Protein AF-0000000085066320 (afdb_homodimer)

Organism: Acidithiobacillus ferrooxidans (strain ATCC 23270 / DSM 14882 / CIP 104768 / NCIMB 8455) (NCBI:txid243159)

pLDDT: mean 84.93, std 14.21, range [29.84, 98.56]

Solvent-accessible surface area (backbone atoms only — not comparable to full-atom values): 26895 Å² total; per-residue (Å²): 115,71,68,5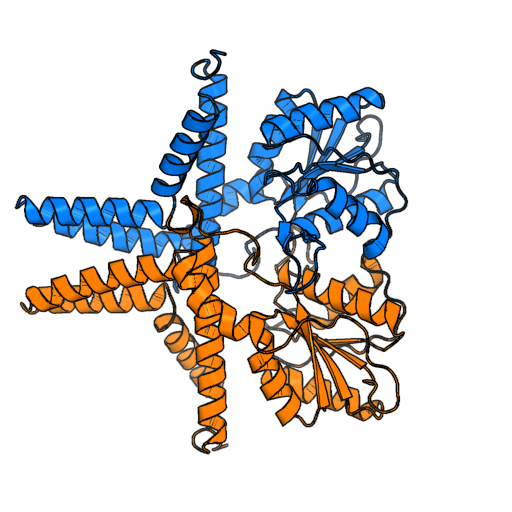7,54,53,49,50,52,48,50,53,51,41,40,69,22,51,49,24,34,41,51,51,34,39,50,51,12,50,50,28,40,72,75,61,40,49,69,60,12,52,50,29,41,50,48,28,51,50,49,51,48,40,33,12,9,47,61,40,19,47,67,54,35,45,67,39,39,62,69,53,64,55,66,86,63,83,73,75,70,93,78,37,52,59,31,35,35,30,47,60,66,53,70,27,48,35,54,83,90,48,90,50,67,34,70,24,41,63,20,46,44,27,49,51,52,48,44,54,51,27,70,74,68,60,36,32,34,30,31,31,21,20,36,84,45,91,91,46,73,29,45,9,57,50,49,48,48,41,40,41,73,52,48,60,49,80,48,55,73,53,65,32,51,80,23,75,44,68,61,42,34,21,42,53,45,35,50,55,38,42,76,70,78,32,54,31,24,34,37,28,28,37,15,64,51,37,64,56,50,51,54,36,26,43,72,45,62,32,47,72,43,66,33,45,33,70,64,84,66,52,76,76,71,67,91,44,84,70,36,70,45,47,32,25,62,25,25,27,49,27,23,51,35,47,49,45,51,53,50,45,50,50,52,51,45,38,72,71,55,73,63,56,74,129,118,70,70,56,52,54,49,49,52,50,50,53,52,41,40,69,21,51,49,22,34,42,52,52,34,40,49,52,12,49,50,28,41,71,75,63,40,49,68,58,11,52,50,29,43,50,48,28,51,49,49,50,47,40,32,13,10,47,62,40,20,46,68,54,34,45,66,38,39,61,69,54,64,53,65,85,65,83,72,74,69,96,79,38,51,60,30,35,36,32,48,60,65,53,69,27,48,31,57,83,92,48,89,50,64,35,70,23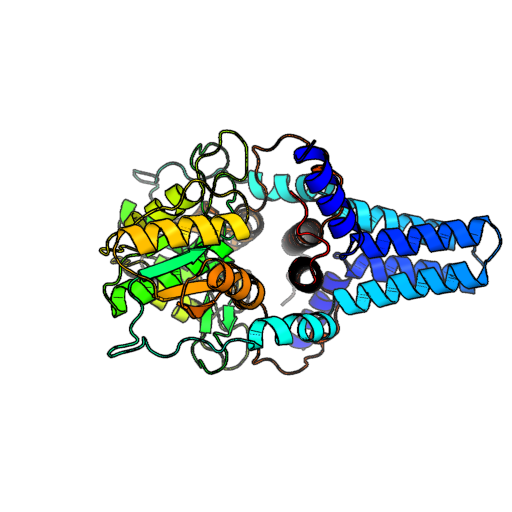,40,62,20,46,44,28,48,50,52,49,44,53,5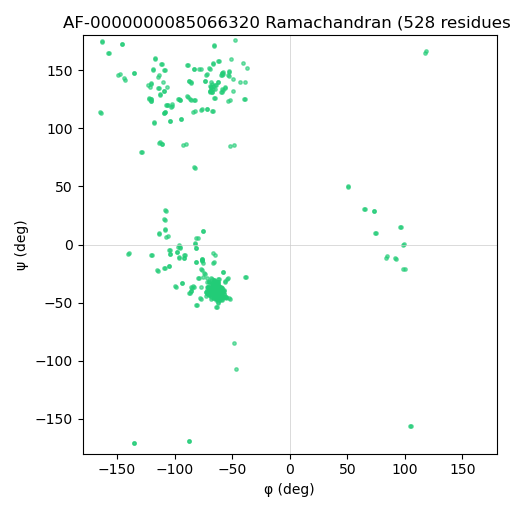1,26,70,72,67,60,34,31,36,29,32,29,19,19,35,84,45,92,90,45,72,28,45,8,58,50,48,49,48,42,39,41,74,52,48,60,48,80,50,57,72,53,64,32,53,78,23,77,46,69,61,43,34,22,41,54,46,34,50,55,38,42,76,70,77,31,53,32,25,34,36,27,28,38,16,61,51,37,64,57,50,51,54,35,26,43,73,46,62,32,46,71,44,66,33,43,34,69,61,85,67,53,80,76,72,66,91,45,83,70,37,70,46,48,32,24,62,26,23,27,49,27,23,52,34,45,50,45,53,53,51,44,50,50,51,52,46,37,70,71,54,71,65,57,73,132

Secondary structure (DSSP, 8-state):
-HHHHHHHHHHHHHHHSTTHHHHHHHHHHHHHHHTT-HHHHHHHHHHHHHHHHHHTSHHHHHHHHHHHHTSSPPP-S---STT--SEEEEE---EEE-STT---EEE-HHHHHHHHHHHHHHHHH---EEEE---SSTTSPPHHHHHHHIIIIIT---S-B--B---SSHHHHHHHHHHHHHHTT--EEEEEEEGGGHHHHHHHHHHTT-EEEEEEE---S-SS----GGGGS--HHHHHHHHHHHHHHHHHHHHHHHHTTSS---/-HHHHHHHHHHHHHHHSTTHHHHHHHHHHHHHHHTT-HHHHHHHHHHHHHHHHHHTSHHHHHHHHHHHHTSSPPP-S---STT--SEEEEE---EEPPSTT----EE-HHHHHHHHHHHHHHHHH---EEEE---SSTTSPPHHHHHHHIIIIIT---S-B--B---SSHHHHHHHHHHHHHHTT--EEEEEEEGGGHHHHHHHHHHTT-EEEEEEE---S-SS----GGGGS--HHHHHHHHHHHHHHHHHHHHHHHHTTSS---

InterPro domains:
  IPR003848 Domain of unknown function DUF218 [PF02698] (86-251)
  IPR003848 Domain of unknown function DUF218 [cd06259] (86-252)
  IPR014729 Rossmann-like alpha/beta/alpha sandwich fold [G3DSA:3.40.50.620] (81-216)
  IPR051599 Cell Envelope Integrity and Synthesis Associated Protein [PTHR30336] (83-258)

Foldseek 3Di:
DVVVVVVVVVVVLVCVFPPNVLVVLQVVLVVCVVVPVPVSSVVSNVVSVVVLLLQQFLNNLCVLQVCQLVVADADPDQDDDPQHFQEAEFEAPDWDQDDPPDPDIAGDPQRVFLLLLRLVVCVRPVHEYEYFFEDLDPPDFTVQVNSVCCSCPPSPRPHHYHYHYHDNDLLRSLQSSCVVCVVVVGQEYEYTHASNQQVLNVLSNVVSRHHYDYHHTDDDDDPPDDDDPRRSDGHVSSNVSSRSSSSNVVSVVVVVCVVVVPPPDD/DVVVVVVVVVVVLVCVFPPNVLVVLQVVLVVCVVVPVPVSNVVSNVVSVVVLLLQQFLNNLCVLQVCQLVVADADPDQDDDPQHFQEAEFEAPDWDQDDVPDPDIAGDPQRVFLLLLRQVVCVRPVHEYEYFFEDLDPPDFTPQVNSVCCSCPPSPRPHHYHYHYHDNDLLRSLLSSCVVCVVVVGQEYEYTHASNQQVLNVLSNVVSRHHYDYHHTDHDDDPPDDDDPRRSDGHPSSNVSSRSSSSNVVSVVVVVCVVVVNPPDD

Radius of gyration: 24.11 Å; Cα contacts (8 Å, |Δi|>4): 984; chains: 2; bounding box: 64×69×54 Å

Nearest PDB structures (foldseek):
  2ia5-assembly2_E  TM=4.578E-01  e=1.866E-01  Tequatrovirus T4
  5x2q-assembly2_D  TM=4.045E-01  e=1.949E+00  Oryzias latipes
  4fr2-assembly1_A-2  TM=4.223E-01  e=2.325E+00  Oenococcus oeni ATCC BAA-1163
  5x2o-assembly1_B  TM=4.415E-01  e=3.505E+00  Oryzias latipes
  4rzt-assembly1_A  TM=3.998E-01  e=2.939E+00  Escherichia coli DH1

Sequence (532 aa):
MPLRYTTLLTLVSALLQPPGVLFVLAALGWLAEIVGWRYLGRVLMLLALGTLYFFSTAIGARLLLLPLEDRYPPLTKPLHGADTPQAIIVLGGGEVMQSPGSNQETANARTLVRLLAAAQLARQTGLPIIPSGGAPRLGAPAEALTMEFILRQDLGVQSTIWPETQSYNTAANATDSAAILAEHHGHQAYLVTSALHMPRAVAWFRRAGVKVVPVPTDYRLDRVNGLRLESWLPRAIYLEISSEASHEYLGLLWLWIQEQGVGGGHMPLRYTTLLTLVSALLQPPGVLFVLAALGWLAEIVGWRYLGRVLMLLALGTLYFFSTAIGARLLLLPLEDRYPPLTKPLHGADTPQAIIVLGGGEVMQSPGSNQETANARTLVRLLAAAQLARQTGLPIIPSGGAPRLGAPAEALTMEFILRQDLGVQSTIWPETQSYNTAANATDSAAILAEHHGHQAYLVTSALHMPRAVAWFRRAGVKVVPVPTDYRLDRVNGLRLESWLPRAIYLEISSEASHEYLGLLWLWIQEQGVGGGH
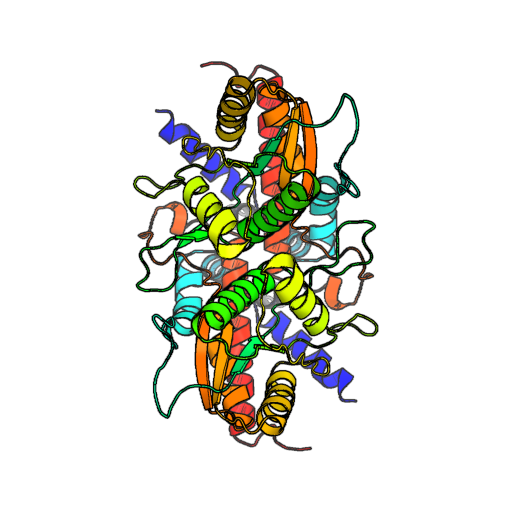
Structure (mmCIF, N/CA/C/O backbone):
data_AF-0000000085066320-model_v1
#
loop_
_entity.id
_entity.type
_entity.pdbx_description
1 polymer 'DUF218 domain-containing protein'
#
loop_
_atom_site.group_PDB
_atom_site.id
_atom_site.type_symbol
_atom_site.label_atom_id
_atom_site.label_alt_id
_atom_site.label_comp_id
_atom_site.label_asym_id
_atom_site.label_entity_id
_atom_site.label_seq_id
_atom_site.pdbx_PDB_ins_code
_atom_site.Cartn_x
_atom_site.Cartn_y
_atom_site.Cartn_z
_atom_site.occupancy
_atom_site.B_iso_or_equiv
_atom_site.auth_seq_id
_atom_site.auth_comp_id
_atom_site.auth_asym_id
_atom_site.auth_atom_id
_atom_site.pdbx_PDB_model_num
ATOM 1 N N . MET A 1 1 ? 15.023 6.195 -30.109 1 35.59 1 MET A N 1
ATOM 2 C CA . MET A 1 1 ? 15.883 5.031 -29.906 1 35.59 1 MET A CA 1
ATOM 3 C C . MET A 1 1 ? 15.945 4.664 -28.422 1 35.59 1 MET A C 1
ATOM 5 O O . MET A 1 1 ? 16 3.482 -28.078 1 35.59 1 MET A O 1
ATOM 9 N N . PRO A 1 2 ? 16.031 5.766 -27.422 1 44.81 2 PRO A N 1
ATOM 10 C CA . PRO A 1 2 ? 16.141 5.664 -25.969 1 44.81 2 PRO A CA 1
ATOM 11 C C . PRO A 1 2 ? 14.891 5.051 -25.328 1 44.81 2 PRO A C 1
ATOM 13 O O . PRO A 1 2 ? 15 4.344 -24.328 1 44.81 2 PRO A O 1
ATOM 16 N N . LEU A 1 3 ? 13.781 5.332 -26.047 1 49.56 3 LEU A N 1
ATOM 17 C CA . LEU A 1 3 ? 12.492 4.828 -25.578 1 49.56 3 LEU A CA 1
ATOM 18 C C . LEU A 1 3 ? 12.445 3.305 -25.656 1 49.56 3 LEU A C 1
ATOM 20 O O . LEU A 1 3 ? 11.891 2.65 -24.766 1 49.56 3 LEU A O 1
ATOM 24 N N . ARG A 1 4 ? 13.133 2.83 -26.719 1 51.22 4 ARG A N 1
ATOM 25 C CA . ARG A 1 4 ? 13.133 1.404 -27.031 1 51.22 4 ARG A CA 1
ATOM 26 C C . ARG A 1 4 ? 13.93 0.617 -26 1 51.22 4 ARG A C 1
ATOM 28 O O . ARG A 1 4 ? 13.516 -0.462 -25.578 1 51.22 4 ARG A O 1
ATOM 35 N N . TYR A 1 5 ? 15.086 1.161 -25.562 1 58.09 5 TYR A N 1
ATOM 36 C CA . TYR A 1 5 ? 15.953 0.514 -24.578 1 58.09 5 TYR A CA 1
ATOM 37 C C . TYR A 1 5 ? 15.297 0.472 -23.203 1 58.09 5 TYR A C 1
ATOM 39 O O . TYR A 1 5 ? 15.312 -0.561 -22.531 1 58.09 5 TYR A O 1
ATOM 47 N N . THR A 1 6 ? 14.578 1.427 -22.891 1 63.62 6 THR A N 1
ATOM 48 C CA . THR A 1 6 ? 13.906 1.507 -21.609 1 63.62 6 THR A CA 1
ATOM 49 C C . THR A 1 6 ? 12.75 0.521 -21.531 1 63.62 6 THR A C 1
ATOM 51 O O . THR A 1 6 ? 12.531 -0.125 -20.516 1 63.62 6 THR A O 1
ATOM 54 N N . THR A 1 7 ? 12.203 0.358 -22.719 1 68.44 7 THR A N 1
ATOM 55 C CA . THR A 1 7 ? 11.078 -0.574 -22.781 1 68.44 7 THR A CA 1
ATOM 56 C C . THR A 1 7 ? 11.562 -2.014 -22.656 1 68.44 7 THR A C 1
ATOM 58 O O . THR A 1 7 ? 10.953 -2.822 -21.953 1 68.44 7 THR A O 1
ATOM 61 N N . LEU A 1 8 ? 12.695 -2.275 -23.344 1 72.62 8 LEU A N 1
ATOM 62 C CA . LEU A 1 8 ? 13.25 -3.623 -23.266 1 72.62 8 LEU A CA 1
ATOM 63 C C . LEU A 1 8 ? 13.711 -3.953 -21.859 1 72.62 8 LEU A C 1
ATOM 65 O O . LEU A 1 8 ? 13.477 -5.059 -21.359 1 72.62 8 LEU A O 1
ATOM 69 N N . LEU A 1 9 ? 14.32 -3.008 -21.25 1 73.81 9 LEU A N 1
ATOM 70 C CA . LEU A 1 9 ? 14.805 -3.23 -19.891 1 73.81 9 LEU A CA 1
ATOM 71 C C . LEU A 1 9 ? 13.633 -3.445 -18.938 1 73.81 9 LEU A C 1
ATOM 73 O O . LEU A 1 9 ? 13.727 -4.262 -18.016 1 73.81 9 LEU A O 1
ATOM 77 N N . THR A 1 10 ? 12.609 -2.811 -19.234 1 72.81 10 THR A N 1
ATOM 78 C CA . THR A 1 10 ? 11.43 -2.959 -18.375 1 72.81 10 THR A CA 1
ATOM 79 C C . THR A 1 10 ? 10.805 -4.34 -18.562 1 72.81 10 THR A C 1
ATOM 81 O O . THR A 1 10 ? 10.383 -4.965 -17.578 1 72.81 10 THR A O 1
ATOM 84 N N . LEU A 1 11 ? 10.859 -4.754 -19.766 1 77.88 11 LEU A N 1
ATOM 85 C CA . LEU A 1 11 ? 10.312 -6.07 -20.062 1 77.88 11 LEU A CA 1
ATOM 86 C C . LEU A 1 11 ? 11.156 -7.168 -19.422 1 77.88 11 LEU A C 1
ATOM 88 O O . LEU A 1 11 ? 10.633 -8.086 -18.797 1 77.88 11 LEU A O 1
ATOM 92 N N . VAL A 1 12 ? 12.422 -7.012 -19.609 1 81.88 12 VAL A N 1
ATOM 93 C CA . VAL A 1 12 ? 13.344 -8 -19.047 1 81.88 12 VAL A CA 1
ATOM 94 C C . VAL A 1 12 ? 13.227 -8.016 -17.531 1 81.88 12 VAL A C 1
ATOM 96 O O . VAL A 1 12 ? 13.18 -9.086 -16.906 1 81.88 12 VAL A O 1
ATOM 99 N N . SER A 1 13 ? 13.109 -6.887 -16.969 1 82.06 13 SER A N 1
ATOM 100 C CA . SER A 1 13 ? 12.984 -6.777 -15.523 1 82.06 13 SER A CA 1
ATOM 101 C C . SER A 1 13 ? 11.695 -7.414 -15.031 1 82.06 13 SER A C 1
ATOM 103 O O . SER A 1 13 ? 11.68 -8.102 -14.008 1 82.06 13 SER A O 1
ATOM 105 N N . ALA A 1 14 ? 10.672 -7.242 -15.789 1 80.56 14 ALA A N 1
ATOM 106 C CA . ALA A 1 14 ? 9.375 -7.805 -15.414 1 80.56 14 ALA A CA 1
ATOM 107 C C . ALA A 1 14 ? 9.414 -9.328 -15.445 1 80.56 14 ALA A C 1
ATOM 109 O O . ALA A 1 14 ? 8.805 -9.992 -14.602 1 80.56 14 ALA A O 1
ATOM 110 N N . LEU A 1 15 ? 10.172 -9.828 -16.406 1 85 15 LEU A N 1
ATOM 111 C CA . LEU A 1 15 ? 10.234 -11.273 -16.578 1 85 15 LEU A CA 1
ATOM 112 C C . LEU A 1 15 ? 11.117 -11.914 -15.508 1 85 15 LEU A C 1
ATOM 114 O O . LEU A 1 15 ? 10.969 -13.102 -15.195 1 85 15 LEU A O 1
ATOM 118 N N . LEU A 1 16 ? 11.984 -11.102 -14.938 1 86.12 16 LEU A N 1
ATOM 119 C CA . LEU A 1 16 ? 12.93 -11.648 -13.961 1 86.12 16 LEU A CA 1
ATOM 120 C C . LEU A 1 16 ? 12.359 -11.562 -12.555 1 86.12 16 LEU A C 1
ATOM 122 O O . LEU A 1 16 ? 12.891 -12.188 -11.625 1 86.12 16 LEU A O 1
ATOM 126 N N . GLN A 1 17 ? 11.297 -10.898 -12.414 1 87.88 17 GLN A N 1
ATOM 127 C CA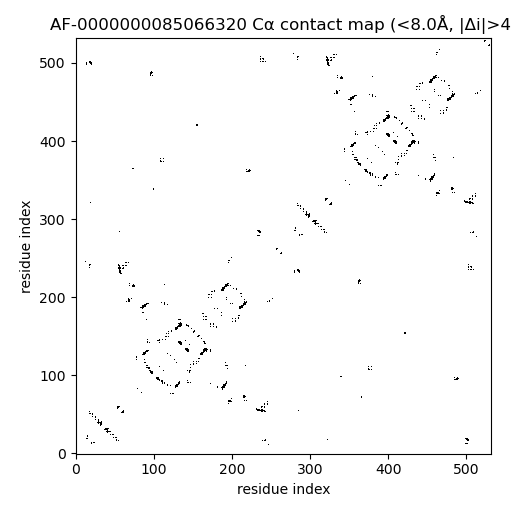 . GLN A 1 17 ? 10.68 -10.734 -11.109 1 87.88 17 GLN A CA 1
ATOM 128 C C . GLN A 1 17 ? 9.391 -11.539 -11 1 87.88 17 GLN A C 1
ATOM 130 O O . GLN A 1 17 ? 8.742 -11.828 -12.016 1 87.88 17 GLN A O 1
ATOM 135 N N . PRO A 1 18 ? 9.016 -12.008 -9.773 1 88.12 18 PRO A N 1
ATOM 136 C CA . PRO A 1 18 ? 7.695 -12.633 -9.633 1 88.12 18 PRO A CA 1
ATOM 137 C C . PRO A 1 18 ? 6.547 -11.656 -9.867 1 88.12 18 PRO A C 1
ATOM 139 O O . PRO A 1 18 ? 6.645 -10.484 -9.484 1 88.12 18 PRO A O 1
ATOM 142 N N . PRO A 1 19 ? 5.625 -12.094 -10.625 1 88.88 19 PRO A N 1
ATOM 143 C CA . PRO A 1 19 ? 5.32 -13.453 -11.078 1 88.88 19 PRO A CA 1
ATOM 144 C C . PRO A 1 19 ? 5.902 -13.766 -12.453 1 88.88 19 PRO A C 1
ATOM 146 O O . PRO A 1 19 ? 5.77 -14.891 -12.938 1 88.88 19 PRO A O 1
ATOM 149 N N . GLY A 1 20 ? 6.598 -12.812 -13.109 1 87.38 20 GLY A N 1
ATOM 150 C CA . GLY A 1 20 ? 7.121 -13.039 -14.445 1 87.38 20 GLY A CA 1
ATOM 151 C C . GLY A 1 20 ? 8.016 -14.266 -14.539 1 87.38 20 GLY A C 1
ATOM 152 O O . GLY A 1 20 ? 7.875 -15.078 -15.453 1 87.38 20 GLY A O 1
ATOM 153 N N . VAL A 1 21 ? 8.891 -14.414 -13.594 1 89.38 21 VAL A N 1
ATOM 154 C CA . VAL A 1 21 ? 9.844 -15.523 -13.594 1 89.38 21 VAL A CA 1
ATOM 155 C C . VAL A 1 21 ? 9.102 -16.844 -13.5 1 89.38 21 VAL A C 1
ATOM 157 O O . VAL A 1 21 ? 9.555 -17.859 -14.047 1 89.38 21 VAL A O 1
ATOM 160 N N . LEU A 1 22 ? 7.984 -16.844 -12.82 1 89.19 22 LEU A N 1
ATOM 161 C CA . LEU A 1 22 ? 7.18 -18.047 -12.695 1 89.19 22 LEU A CA 1
ATOM 162 C C . LEU A 1 22 ? 6.629 -18.484 -14.047 1 89.19 22 LEU A C 1
ATOM 164 O O . LEU A 1 22 ? 6.609 -19.672 -14.367 1 89.19 22 LEU A O 1
ATOM 168 N N . PHE A 1 23 ? 6.254 -17.547 -14.828 1 87.62 23 PHE A N 1
ATOM 169 C CA . PHE A 1 23 ? 5.746 -17.844 -16.156 1 87.62 23 PHE A CA 1
ATOM 170 C C . PHE A 1 23 ? 6.859 -18.359 -17.062 1 87.62 23 PHE A C 1
ATOM 172 O O . PHE A 1 23 ? 6.645 -19.25 -17.875 1 87.62 23 PHE A O 1
ATOM 179 N N . VAL A 1 24 ? 8.016 -17.75 -16.938 1 88.44 24 VAL A N 1
ATOM 180 C CA . VAL A 1 24 ? 9.156 -18.203 -17.734 1 88.44 24 VAL A CA 1
ATOM 181 C C . VAL A 1 24 ? 9.492 -19.656 -17.391 1 88.44 24 VAL A C 1
ATOM 183 O O . VAL A 1 24 ? 9.656 -20.484 -18.281 1 88.44 24 VAL A O 1
ATOM 186 N N . LEU A 1 25 ? 9.547 -19.984 -16.094 1 88.56 25 LEU A N 1
ATOM 187 C CA . LEU A 1 25 ? 9.844 -21.344 -15.656 1 88.56 25 LEU A CA 1
ATOM 188 C C . LEU A 1 25 ? 8.781 -22.328 -16.141 1 88.56 25 LEU A C 1
ATOM 190 O O . LEU A 1 25 ? 9.102 -23.422 -16.609 1 88.56 25 LEU A O 1
ATOM 194 N N . ALA A 1 26 ? 7.547 -21.922 -16.031 1 85.06 26 ALA A N 1
ATOM 195 C CA . ALA A 1 26 ? 6.449 -22.766 -16.469 1 85.06 26 ALA A CA 1
ATOM 196 C C . ALA A 1 26 ? 6.512 -23 -17.984 1 85.06 26 ALA A C 1
ATOM 198 O O . ALA A 1 26 ? 6.297 -24.109 -18.453 1 85.06 26 ALA A O 1
ATOM 199 N N . ALA A 1 27 ? 6.801 -21.938 -18.719 1 85.62 27 ALA A N 1
ATOM 200 C CA . ALA A 1 27 ? 6.906 -22.047 -20.172 1 85.62 27 ALA A CA 1
ATOM 201 C C . ALA A 1 27 ? 8.047 -22.969 -20.562 1 85.62 27 ALA A C 1
ATOM 203 O O . ALA A 1 27 ? 7.879 -23.828 -21.438 1 85.62 27 ALA A O 1
ATOM 204 N N . LEU A 1 28 ? 9.148 -22.781 -19.922 1 88.31 28 LEU A N 1
ATOM 205 C CA . LEU A 1 28 ? 10.297 -23.641 -20.203 1 88.31 28 LEU A CA 1
ATOM 206 C C . LEU A 1 28 ? 9.992 -25.078 -19.828 1 88.31 28 LEU A C 1
ATOM 208 O O . LEU A 1 28 ? 10.391 -26.016 -20.547 1 88.31 28 LEU A O 1
ATOM 212 N N . GLY A 1 29 ? 9.312 -25.234 -18.703 1 83.62 29 GLY A N 1
ATOM 213 C CA . GLY A 1 29 ? 8.914 -26.562 -18.312 1 83.62 29 GLY A CA 1
ATOM 214 C C . GLY A 1 29 ? 7.965 -27.219 -19.297 1 83.62 29 GLY A C 1
ATOM 215 O O . GLY A 1 29 ? 8.117 -28.391 -19.641 1 83.62 29 GLY A O 1
ATOM 216 N N . TRP A 1 30 ? 7.051 -26.453 -19.766 1 82.06 30 TRP A N 1
ATOM 217 C CA . TRP A 1 30 ? 6.105 -26.953 -20.766 1 82.06 30 TRP A CA 1
ATOM 218 C C . TRP A 1 30 ? 6.82 -27.312 -22.062 1 82.06 30 TRP A C 1
ATOM 220 O O . TRP A 1 30 ? 6.547 -28.344 -22.672 1 82.06 30 TRP A O 1
ATOM 230 N N . LEU A 1 31 ? 7.691 -26.391 -22.469 1 85.31 31 LEU A N 1
ATOM 231 C CA . LEU A 1 31 ? 8.469 -26.641 -23.672 1 85.31 31 LEU A CA 1
ATOM 232 C C . LEU A 1 31 ? 9.297 -27.922 -23.531 1 85.31 31 LEU A C 1
ATOM 234 O O . LEU A 1 31 ? 9.391 -28.719 -24.484 1 85.31 31 LEU A O 1
ATOM 238 N N . ALA A 1 32 ? 9.859 -28.078 -22.422 1 87.69 32 ALA A N 1
ATOM 239 C CA . ALA A 1 32 ? 10.641 -29.281 -22.156 1 87.69 32 ALA A CA 1
ATOM 240 C C . ALA A 1 32 ? 9.766 -30.531 -22.25 1 87.69 32 ALA A C 1
ATOM 242 O O . ALA A 1 32 ? 10.195 -31.562 -22.781 1 87.69 32 ALA A O 1
ATOM 243 N N . GLU A 1 33 ? 8.594 -30.453 -21.766 1 79.94 33 GLU A N 1
ATOM 244 C CA . GLU A 1 33 ? 7.676 -31.578 -21.828 1 79.94 33 GLU A CA 1
ATOM 245 C C . GLU A 1 33 ? 7.293 -31.906 -23.266 1 79.94 33 GLU A C 1
ATOM 247 O O . GLU A 1 33 ? 7.191 -33.094 -23.641 1 79.94 33 GLU A O 1
ATOM 252 N N . ILE A 1 34 ? 7.152 -30.875 -24.078 1 81.94 34 ILE A N 1
ATOM 253 C CA . ILE A 1 34 ? 6.742 -31.047 -25.469 1 81.94 34 ILE A CA 1
ATOM 254 C C . ILE A 1 34 ? 7.867 -31.703 -26.25 1 81.94 34 ILE A C 1
ATOM 256 O O . ILE A 1 34 ? 7.613 -32.562 -27.125 1 81.94 34 ILE A O 1
ATOM 260 N N . VAL A 1 35 ? 9.086 -31.281 -25.938 1 88.12 35 VAL A N 1
ATOM 261 C CA . VAL A 1 35 ? 10.211 -31.797 -26.703 1 88.12 35 VAL A CA 1
ATOM 262 C C . VAL A 1 35 ? 10.633 -33.156 -26.156 1 88.12 35 VAL A C 1
ATOM 264 O O . VAL A 1 35 ? 11.594 -33.75 -26.641 1 88.12 35 VAL A O 1
ATOM 267 N N . GLY A 1 36 ? 9.992 -33.688 -25.172 1 83 36 GLY A N 1
ATOM 268 C CA . GLY A 1 36 ? 10.164 -35.031 -24.688 1 83 36 GLY A CA 1
ATOM 269 C C . GLY A 1 36 ? 11.062 -35.125 -23.469 1 83 36 GLY A C 1
ATOM 270 O O . GLY A 1 36 ? 11.375 -36.219 -23 1 83 36 GLY A O 1
ATOM 271 N N . TRP A 1 37 ? 11.555 -34.031 -23.016 1 86.75 37 TRP A N 1
ATOM 272 C CA . TRP A 1 37 ? 12.367 -34 -21.812 1 86.75 37 TRP A CA 1
ATOM 273 C C . TRP A 1 37 ? 11.492 -33.969 -20.562 1 86.75 37 TRP A C 1
ATOM 275 O O . TRP A 1 37 ? 11.562 -33.031 -19.781 1 86.75 37 TRP A O 1
ATOM 285 N N . ARG A 1 38 ? 10.75 -35.062 -20.344 1 78.44 38 ARG A N 1
ATOM 286 C CA . ARG A 1 38 ? 9.68 -35.125 -19.359 1 78.44 38 ARG A CA 1
ATOM 287 C C . ARG A 1 38 ? 10.211 -34.875 -17.953 1 78.44 38 ARG A C 1
ATOM 289 O O . ARG A 1 38 ? 9.578 -34.156 -17.172 1 78.44 38 ARG A O 1
ATOM 296 N N . TYR A 1 39 ? 11.367 -35.406 -17.672 1 83 39 TYR A N 1
ATOM 297 C CA . TYR A 1 39 ? 11.953 -35.219 -16.344 1 83 39 TYR A CA 1
ATOM 298 C C . TYR A 1 39 ? 12.297 -33.75 -16.094 1 83 39 TYR A C 1
ATOM 300 O O . TYR A 1 39 ? 11.977 -33.188 -15.047 1 83 39 TYR A O 1
ATOM 308 N N . LEU A 1 40 ? 12.859 -33.125 -17.078 1 83.62 40 LEU A N 1
ATOM 309 C CA . LEU A 1 40 ? 13.188 -31.703 -16.969 1 83.62 40 LEU A CA 1
ATOM 310 C C . LEU A 1 40 ? 11.922 -30.859 -16.844 1 83.62 40 LEU A C 1
ATOM 312 O O . LEU A 1 40 ? 11.898 -29.891 -16.078 1 83.62 40 LEU A O 1
ATOM 316 N N . GLY A 1 41 ? 10.961 -31.281 -17.5 1 79.38 41 GLY A N 1
ATOM 317 C CA . GLY A 1 41 ? 9.688 -30.578 -17.406 1 79.38 41 GLY A CA 1
ATOM 318 C C . GLY A 1 41 ? 9.086 -30.609 -16.016 1 79.38 41 GLY A C 1
ATOM 319 O O . GLY A 1 41 ? 8.656 -29.578 -15.5 1 79.38 41 GLY A O 1
ATOM 320 N N . ARG A 1 42 ? 9.094 -31.75 -15.477 1 79.62 42 ARG A N 1
ATOM 321 C CA . ARG A 1 42 ? 8.555 -31.906 -14.125 1 79.62 42 ARG A CA 1
ATOM 322 C C . ARG A 1 42 ? 9.367 -31.125 -13.109 1 79.62 42 ARG A C 1
ATOM 324 O O . ARG A 1 42 ? 8.797 -30.5 -12.211 1 79.62 42 ARG A O 1
ATOM 331 N N . VAL A 1 43 ? 10.641 -31.172 -13.352 1 85.56 43 VAL A N 1
ATOM 332 C CA . VAL A 1 43 ? 11.523 -30.469 -12.43 1 85.56 43 VAL A CA 1
ATOM 333 C C . VAL A 1 43 ? 11.273 -28.969 -12.516 1 85.56 43 VAL A C 1
ATOM 335 O O . VAL A 1 43 ? 11.211 -28.281 -11.492 1 85.56 43 VAL A O 1
ATOM 338 N N . LEU A 1 44 ? 11.102 -28.484 -13.664 1 86.88 44 LEU A N 1
ATOM 339 C CA . LEU A 1 44 ? 10.883 -27.062 -13.859 1 86.88 44 LEU A CA 1
ATOM 340 C C . LEU A 1 44 ? 9.539 -26.625 -13.281 1 86.88 44 LEU A C 1
ATOM 342 O O . LEU A 1 44 ? 9.414 -25.531 -12.727 1 86.88 44 LEU A O 1
ATOM 346 N N . MET A 1 45 ? 8.633 -27.516 -13.359 1 81.62 45 MET A N 1
ATOM 347 C CA . MET A 1 45 ? 7.32 -27.219 -12.781 1 81.62 45 MET A CA 1
ATOM 348 C C . MET A 1 45 ? 7.391 -27.188 -11.266 1 81.62 45 MET A C 1
ATOM 350 O O . MET A 1 45 ? 6.781 -26.312 -10.633 1 81.62 45 MET A O 1
ATOM 354 N N . LEU A 1 46 ? 8.117 -28.078 -10.727 1 84.75 46 LEU A N 1
ATOM 355 C CA . LEU A 1 46 ? 8.305 -28.094 -9.281 1 84.75 46 LEU A CA 1
ATOM 356 C C . LEU A 1 46 ? 9.086 -26.859 -8.82 1 84.75 46 LEU A C 1
ATOM 358 O O . LEU A 1 46 ? 8.797 -26.297 -7.762 1 84.75 46 LEU A O 1
ATOM 362 N N . LEU A 1 47 ? 10.016 -26.5 -9.648 1 88.25 47 LEU A N 1
ATOM 363 C CA . LEU A 1 47 ? 10.789 -25.297 -9.344 1 88.25 47 LEU A CA 1
ATOM 364 C C . LEU A 1 47 ? 9.898 -24.047 -9.367 1 88.25 47 LEU A C 1
ATOM 366 O O . LEU A 1 47 ? 10.055 -23.156 -8.539 1 88.25 47 LEU A O 1
ATOM 370 N N . ALA A 1 48 ? 9.016 -24.062 -10.328 1 86.62 48 ALA A N 1
ATOM 371 C CA . ALA A 1 48 ? 8.078 -22.938 -10.43 1 86.62 48 ALA A CA 1
ATOM 372 C C . ALA A 1 48 ? 7.191 -22.859 -9.188 1 86.62 48 ALA A C 1
ATOM 374 O O . ALA A 1 48 ? 6.969 -21.766 -8.648 1 86.62 48 ALA A O 1
ATOM 375 N N . LEU A 1 49 ? 6.77 -23.969 -8.711 1 86.44 49 LEU A N 1
ATOM 376 C CA . LEU A 1 49 ? 5.918 -24.016 -7.527 1 86.44 49 LEU A CA 1
ATOM 377 C C . LEU A 1 49 ? 6.703 -23.641 -6.277 1 86.44 49 LEU A C 1
ATOM 379 O O . LEU A 1 49 ? 6.191 -22.922 -5.414 1 86.44 49 LEU A O 1
ATOM 383 N N . GLY A 1 50 ? 7.887 -24.156 -6.199 1 90.25 50 GLY A N 1
ATOM 384 C CA . GLY A 1 50 ? 8.758 -23.797 -5.09 1 90.25 50 GLY A CA 1
ATOM 385 C C . GLY A 1 50 ? 9.094 -22.312 -5.051 1 90.25 50 GLY A C 1
ATOM 386 O O . GLY A 1 50 ? 9.109 -21.703 -3.982 1 90.25 50 GLY A O 1
ATOM 387 N N . THR A 1 51 ? 9.32 -21.797 -6.219 1 91.19 51 THR A N 1
ATOM 388 C CA . THR A 1 51 ? 9.609 -20.375 -6.34 1 91.19 51 THR A CA 1
ATOM 389 C C . THR A 1 51 ? 8.398 -19.547 -5.945 1 91.19 51 THR A C 1
ATOM 391 O O . THR A 1 51 ? 8.523 -18.562 -5.203 1 91.19 51 THR A O 1
ATOM 394 N N . LEU A 1 52 ? 7.27 -19.938 -6.41 1 90.31 52 LEU A N 1
ATOM 395 C CA . LEU A 1 52 ? 6.043 -19.25 -6.023 1 90.31 52 LEU A CA 1
ATOM 396 C C . LEU A 1 52 ? 5.855 -19.281 -4.512 1 90.31 52 LEU A C 1
ATOM 398 O O . LEU A 1 52 ? 5.523 -18.266 -3.898 1 90.31 52 LEU A O 1
ATOM 402 N N . TYR A 1 53 ? 6.07 -20.422 -3.924 1 90.31 53 TYR A N 1
ATOM 403 C CA . TYR A 1 53 ? 5.914 -20.578 -2.482 1 90.31 53 TYR A CA 1
ATOM 404 C C . TYR A 1 53 ? 6.891 -19.688 -1.729 1 90.31 53 TYR A C 1
ATOM 406 O O . TYR A 1 53 ? 6.496 -18.953 -0.816 1 90.31 53 TYR A O 1
ATOM 414 N N . PHE A 1 54 ? 8.141 -19.766 -2.119 1 93.06 54 PHE A N 1
ATOM 415 C CA . PHE A 1 54 ? 9.172 -18.969 -1.471 1 93.06 54 PHE A CA 1
ATOM 416 C C . PHE A 1 54 ? 8.828 -17.484 -1.543 1 93.06 54 PHE A C 1
ATOM 418 O O . PHE A 1 54 ? 8.859 -16.781 -0.527 1 93.06 54 PHE A O 1
ATOM 425 N N . PHE A 1 55 ? 8.336 -16.984 -2.688 1 94.19 55 PHE A N 1
ATOM 426 C CA . PHE A 1 55 ? 8.102 -15.555 -2.902 1 94.19 55 PHE A CA 1
ATOM 427 C C . PHE A 1 55 ? 6.781 -15.125 -2.277 1 94.19 55 PHE A C 1
ATOM 429 O O . PHE A 1 55 ? 6.555 -13.93 -2.057 1 94.19 55 PHE A O 1
ATOM 436 N N . SER A 1 56 ? 5.945 -16.078 -1.941 1 92.38 56 SER A N 1
ATOM 437 C CA . SER A 1 56 ? 4.625 -15.695 -1.443 1 92.38 56 SER A CA 1
ATOM 438 C C . SER A 1 56 ? 4.5 -15.969 0.051 1 92.38 56 SER A C 1
ATOM 440 O O . SER A 1 56 ? 3.395 -15.992 0.592 1 92.38 56 SER A O 1
ATOM 442 N N . THR A 1 57 ? 5.594 -16.234 0.748 1 90.12 57 THR A N 1
ATOM 443 C CA . THR A 1 57 ? 5.555 -16.469 2.188 1 90.12 57 THR A CA 1
ATOM 444 C C . THR A 1 57 ? 6.359 -15.406 2.93 1 90.12 57 THR A C 1
ATOM 446 O O . THR A 1 57 ? 7.211 -14.742 2.34 1 90.12 57 THR A O 1
ATOM 449 N N . ALA A 1 58 ? 6.039 -15.305 4.207 1 88.38 58 ALA A N 1
ATOM 450 C CA . ALA A 1 58 ? 6.715 -14.312 5.043 1 88.38 58 ALA A CA 1
ATOM 451 C C . ALA A 1 58 ? 8.211 -14.594 5.129 1 88.38 58 ALA A C 1
ATOM 453 O O . ALA A 1 58 ? 9.023 -13.672 5.184 1 88.38 58 ALA A O 1
ATOM 454 N N . ILE A 1 59 ? 8.562 -15.844 5.117 1 88.94 59 ILE A N 1
ATOM 455 C CA . ILE A 1 59 ? 9.969 -16.234 5.223 1 88.94 59 ILE A CA 1
ATOM 456 C C . ILE A 1 59 ? 10.734 -15.719 4.004 1 88.94 59 ILE A C 1
ATOM 458 O O . ILE A 1 59 ? 11.766 -15.062 4.145 1 88.94 59 ILE A O 1
ATOM 462 N N . GLY A 1 60 ? 10.25 -16.047 2.83 1 91.81 60 GLY A N 1
ATOM 463 C CA . GLY A 1 60 ? 10.891 -15.555 1.62 1 91.81 60 GLY A CA 1
ATOM 464 C C . GLY A 1 60 ? 10.945 -14.047 1.542 1 91.81 60 GLY A C 1
ATOM 465 O O . GLY A 1 60 ? 11.984 -13.469 1.219 1 91.81 60 GLY A O 1
ATOM 466 N N . ALA A 1 61 ? 9.852 -13.422 1.855 1 92.06 61 ALA A N 1
ATOM 467 C CA . ALA A 1 61 ? 9.773 -11.961 1.821 1 92.06 61 ALA A CA 1
ATOM 468 C C . ALA A 1 61 ? 10.766 -11.336 2.791 1 92.06 61 ALA A C 1
ATOM 470 O O . ALA A 1 61 ? 11.438 -10.359 2.457 1 92.06 61 ALA A O 1
ATOM 471 N N . ARG A 1 62 ? 10.898 -11.898 3.98 1 91.31 62 ARG A N 1
ATOM 472 C CA . ARG A 1 62 ? 11.82 -11.375 4.988 1 91.31 62 ARG A CA 1
ATOM 473 C C . ARG A 1 62 ? 13.266 -11.508 4.527 1 91.31 62 ARG A C 1
ATOM 475 O O . ARG A 1 62 ? 14.055 -10.57 4.664 1 91.31 62 ARG A O 1
ATOM 482 N N . LEU A 1 63 ? 13.57 -12.633 3.986 1 93.38 63 LEU A N 1
ATOM 483 C CA . LEU A 1 63 ? 14.93 -12.898 3.531 1 93.38 63 LEU A CA 1
ATOM 484 C C . LEU A 1 63 ? 15.336 -11.906 2.445 1 93.38 63 LEU A C 1
ATOM 486 O O . LEU A 1 63 ? 16.484 -11.469 2.404 1 93.38 63 LEU A O 1
ATOM 490 N N . LEU A 1 64 ? 14.438 -11.578 1.619 1 94.94 64 LEU A N 1
ATOM 491 C CA . LEU A 1 64 ? 14.734 -10.688 0.5 1 94.94 64 LEU A CA 1
ATOM 492 C C . LEU A 1 64 ? 14.68 -9.227 0.934 1 94.94 64 LEU A C 1
ATOM 494 O O . LEU A 1 64 ? 15.469 -8.406 0.466 1 94.94 64 LEU A O 1
ATOM 498 N N . LEU A 1 65 ? 13.789 -8.891 1.809 1 94.19 65 LEU A N 1
ATOM 499 C CA . LEU A 1 65 ? 13.484 -7.5 2.131 1 94.19 65 LEU A CA 1
ATOM 500 C C . LEU A 1 65 ? 14.438 -6.961 3.193 1 94.19 65 LEU A C 1
ATOM 502 O O . LEU A 1 65 ? 14.883 -5.816 3.109 1 94.19 65 LEU A O 1
ATOM 506 N N . LEU A 1 66 ? 14.797 -7.73 4.195 1 92.75 66 LEU A N 1
ATOM 507 C CA . LEU A 1 66 ? 15.461 -7.238 5.395 1 92.75 66 LEU A CA 1
ATOM 508 C C . LEU A 1 66 ? 16.828 -6.66 5.062 1 92.75 66 LEU A C 1
ATOM 510 O O . LEU A 1 66 ? 17.203 -5.613 5.586 1 92.75 66 LEU A O 1
ATOM 514 N N . PRO A 1 67 ? 17.562 -7.293 4.16 1 94.88 67 PRO A N 1
ATOM 515 C CA . PRO A 1 67 ? 18.859 -6.691 3.828 1 94.88 67 PRO A CA 1
ATOM 516 C C . PRO A 1 67 ? 18.734 -5.293 3.227 1 94.88 67 PRO A C 1
ATOM 518 O O . PRO A 1 67 ? 19.625 -4.457 3.398 1 94.88 67 PRO A O 1
ATOM 521 N N . LEU A 1 68 ? 17.672 -5.059 2.564 1 95.5 68 LEU A N 1
ATOM 522 C CA . LEU A 1 68 ? 17.422 -3.748 1.974 1 95.5 68 LEU A CA 1
ATOM 523 C C . LEU A 1 68 ? 16.969 -2.75 3.029 1 95.5 68 LEU A C 1
ATOM 525 O O . LEU A 1 68 ? 17.516 -1.652 3.137 1 95.5 68 LEU A O 1
ATOM 529 N N . GLU A 1 69 ? 16.016 -3.146 3.875 1 93.06 69 GLU A N 1
ATOM 530 C CA . GLU A 1 69 ? 15.406 -2.24 4.848 1 93.06 69 GLU A CA 1
ATOM 531 C C . GLU A 1 69 ? 16.359 -1.955 6.004 1 93.06 69 GLU A C 1
ATOM 533 O O . GLU A 1 69 ? 16.266 -0.907 6.648 1 93.06 69 GLU A O 1
ATOM 538 N N . ASP A 1 70 ? 17.297 -2.885 6.25 1 91.88 70 ASP A N 1
ATOM 539 C CA . ASP A 1 70 ? 18.172 -2.754 7.41 1 91.88 70 ASP A CA 1
ATOM 540 C C . ASP A 1 70 ? 19.5 -2.082 7.027 1 91.88 70 ASP A C 1
ATOM 542 O O . ASP A 1 70 ? 20.344 -1.837 7.887 1 91.88 70 ASP A O 1
ATOM 546 N N . ARG A 1 71 ? 19.688 -1.784 5.789 1 94.38 71 ARG A N 1
ATOM 547 C CA . ARG A 1 71 ? 20.953 -1.208 5.34 1 94.38 71 ARG A CA 1
ATOM 548 C C . ARG A 1 71 ? 21.203 0.141 6.004 1 94.38 71 ARG A C 1
ATOM 550 O O . ARG A 1 71 ? 22.344 0.481 6.316 1 94.38 71 ARG A O 1
ATOM 557 N N . TYR A 1 72 ? 20.156 0.958 6.18 1 94.5 72 TYR A N 1
ATOM 558 C CA . TYR A 1 72 ? 20.25 2.25 6.848 1 94.5 72 TYR A CA 1
ATOM 559 C C . TYR A 1 72 ? 19.312 2.312 8.039 1 94.5 72 TYR A C 1
ATOM 561 O O . TYR A 1 72 ? 18.125 2.01 7.918 1 94.5 72 TYR A O 1
ATOM 569 N N . PRO A 1 73 ? 19.781 2.627 9.18 1 90 73 PRO A N 1
ATOM 570 C CA . PRO A 1 73 ? 18.938 2.703 10.375 1 90 73 PRO A CA 1
ATOM 571 C C . PRO A 1 73 ? 17.969 3.883 10.336 1 90 73 PRO A C 1
ATOM 573 O O . PRO A 1 73 ? 18.234 4.879 9.664 1 90 73 PRO A O 1
ATOM 576 N N . PRO A 1 74 ? 16.828 3.682 11.031 1 88.88 74 PRO A N 1
ATOM 577 C CA . PRO A 1 74 ? 15.922 4.824 11.141 1 88.88 74 PRO A CA 1
ATOM 578 C C . PRO A 1 74 ? 16.578 6.039 11.805 1 88.88 74 PRO A C 1
ATOM 580 O O . PRO A 1 74 ? 17.469 5.887 12.633 1 88.88 74 PRO A O 1
ATOM 583 N N . LEU A 1 75 ? 16.125 7.227 11.344 1 86.94 75 LEU A N 1
ATOM 584 C CA . LEU A 1 75 ? 16.594 8.453 11.984 1 86.94 75 LEU A CA 1
ATOM 585 C C . LEU A 1 75 ? 15.891 8.664 13.32 1 86.94 75 LEU A C 1
ATOM 587 O O . LEU A 1 75 ? 14.656 8.75 13.375 1 86.94 75 LEU A O 1
ATOM 591 N N . THR A 1 76 ? 16.547 8.656 14.406 1 81.19 76 THR A N 1
ATOM 592 C CA . THR A 1 76 ? 15.961 8.805 15.734 1 81.19 76 THR A CA 1
ATOM 593 C C . THR A 1 76 ? 15.844 10.281 16.109 1 81.19 76 THR A C 1
ATOM 595 O O . THR A 1 76 ? 14.836 10.711 16.672 1 81.19 76 THR A O 1
ATOM 598 N N . LYS A 1 77 ? 16.891 11 15.781 1 81.94 77 LYS A N 1
ATOM 599 C CA . LYS A 1 77 ? 16.906 12.43 16.047 1 81.94 77 LYS A CA 1
ATOM 600 C C . LYS A 1 77 ? 17.625 13.188 14.93 1 81.94 77 LYS A C 1
ATOM 602 O O . LYS A 1 77 ? 18.594 12.68 14.344 1 81.94 77 LYS A O 1
ATOM 607 N N . PRO A 1 78 ? 17.047 14.352 14.68 1 84.88 78 PRO A N 1
ATOM 608 C CA . PRO A 1 78 ? 17.766 15.156 13.68 1 84.88 78 PRO A CA 1
ATOM 609 C C . PRO A 1 78 ? 19.203 15.461 14.086 1 84.88 78 PRO A C 1
ATOM 611 O O . PRO A 1 78 ? 19.5 15.555 15.281 1 84.88 78 PRO A O 1
ATOM 614 N N . LEU A 1 79 ? 19.969 15.523 13.055 1 81.81 79 LEU A N 1
ATOM 615 C CA . LEU A 1 79 ? 21.375 15.828 13.297 1 81.81 79 LEU A CA 1
ATOM 616 C C . LEU A 1 79 ? 21.562 17.297 13.656 1 81.81 79 LEU A C 1
ATOM 618 O O . LEU A 1 79 ? 20.812 18.156 13.203 1 81.81 79 LEU A O 1
ATOM 622 N N . HIS A 1 80 ? 22.5 17.484 14.641 1 77.5 80 HIS A N 1
ATOM 623 C CA . HIS A 1 80 ? 22.828 18.844 15.055 1 77.5 80 HIS A CA 1
ATOM 624 C C . HIS A 1 80 ? 24.297 19.156 14.812 1 77.5 80 HIS A C 1
ATOM 626 O O . HIS A 1 80 ? 25.125 18.234 14.734 1 77.5 80 HIS A O 1
ATOM 632 N N . GLY A 1 81 ? 24.594 20.422 14.562 1 72.88 81 GLY A N 1
ATOM 633 C CA . GLY A 1 81 ? 25.969 20.875 14.453 1 72.88 81 GLY A CA 1
ATOM 634 C C . GLY A 1 81 ? 26.391 21.156 13.023 1 72.88 81 GLY A C 1
ATOM 635 O O . GLY A 1 81 ? 25.562 21.531 12.188 1 72.88 81 GLY A O 1
ATOM 636 N N . ALA A 1 82 ? 27.703 21.109 12.664 1 63.78 82 ALA A N 1
ATOM 637 C CA . ALA A 1 82 ? 28.312 21.484 11.383 1 63.78 82 ALA A CA 1
ATOM 638 C C . ALA A 1 82 ? 27.859 20.531 10.273 1 63.78 82 ALA A C 1
ATOM 640 O O . ALA A 1 82 ? 27.859 20.891 9.102 1 63.78 82 ALA A O 1
ATOM 641 N N . ASP A 1 83 ? 27.312 19.422 10.695 1 77.69 83 ASP A N 1
ATOM 642 C CA . ASP A 1 83 ? 26.969 18.406 9.695 1 77.69 83 ASP A CA 1
ATOM 643 C C . ASP A 1 83 ? 25.469 18.312 9.5 1 77.69 83 ASP A C 1
ATOM 645 O O . ASP A 1 83 ? 24.953 17.297 9.039 1 77.69 83 ASP A O 1
ATOM 649 N N . THR A 1 84 ? 24.891 19.5 9.734 1 86.94 84 THR A N 1
ATOM 650 C CA . THR A 1 84 ? 23.438 19.484 9.625 1 86.94 84 THR A CA 1
ATOM 651 C C . THR A 1 84 ? 23 19.625 8.172 1 86.94 84 THR A C 1
ATOM 653 O O . THR A 1 84 ? 23.453 20.531 7.465 1 86.94 84 THR A O 1
ATOM 656 N N . PRO A 1 85 ? 22.25 18.734 7.715 1 94.81 85 PRO A N 1
ATOM 657 C CA . PRO A 1 85 ? 21.703 18.859 6.359 1 94.81 85 PRO A CA 1
ATOM 658 C C . PRO A 1 85 ? 21 20.188 6.141 1 94.81 85 PRO A C 1
ATOM 660 O O . PRO A 1 85 ? 20.469 20.781 7.09 1 94.81 85 PRO A O 1
ATOM 663 N N . GLN A 1 86 ? 21.047 20.672 4.949 1 96.25 86 GLN A N 1
ATOM 664 C CA . GLN A 1 86 ? 20.516 21.984 4.629 1 96.25 86 GLN A CA 1
ATOM 665 C C . GLN A 1 86 ? 19.094 21.891 4.07 1 96.25 86 GLN A C 1
ATOM 667 O O . GLN A 1 86 ? 18.406 22.891 3.93 1 96.25 86 GLN A O 1
ATOM 672 N N . ALA A 1 87 ? 18.656 20.672 3.742 1 97.88 87 ALA A N 1
ATOM 673 C CA . ALA A 1 87 ? 17.312 20.453 3.195 1 97.88 87 ALA A CA 1
ATOM 674 C C . ALA A 1 87 ? 16.844 19.016 3.42 1 97.88 87 ALA A C 1
ATOM 676 O O . ALA A 1 87 ? 17.641 18.172 3.834 1 97.88 87 ALA A O 1
ATOM 677 N N . ILE A 1 88 ? 15.602 18.844 3.25 1 98.25 88 ILE A N 1
ATOM 678 C CA . ILE A 1 88 ? 14.969 17.531 3.252 1 98.25 88 ILE A CA 1
ATOM 679 C C . ILE A 1 88 ? 14.516 17.172 1.839 1 98.25 88 ILE A C 1
ATOM 681 O O . ILE A 1 88 ? 13.664 17.859 1.265 1 98.25 88 ILE A O 1
ATOM 685 N N . ILE A 1 89 ? 15.102 16.188 1.251 1 98.56 89 ILE A N 1
ATOM 686 C CA . ILE A 1 89 ? 14.648 15.664 -0.035 1 98.56 89 ILE A CA 1
ATOM 687 C C . ILE A 1 89 ? 13.719 14.477 0.185 1 98.56 89 ILE A C 1
ATOM 689 O O . ILE A 1 89 ? 14.078 13.516 0.879 1 98.56 89 ILE A O 1
ATOM 693 N N . VAL A 1 90 ? 12.531 14.539 -0.35 1 98.19 90 VAL A N 1
ATOM 694 C CA . VAL A 1 90 ? 11.586 13.438 -0.235 1 98.19 90 VAL A CA 1
ATOM 695 C C . VAL A 1 90 ? 11.195 12.938 -1.626 1 98.19 90 VAL A C 1
ATOM 697 O O . VAL A 1 90 ? 10.766 13.727 -2.475 1 98.19 90 VAL A O 1
ATOM 700 N N . LEU A 1 91 ? 11.422 11.648 -1.838 1 96.62 91 LEU A N 1
ATOM 701 C CA . LEU A 1 91 ? 11.133 11.055 -3.137 1 96.62 91 LEU A CA 1
ATOM 702 C C . LEU A 1 91 ? 9.68 10.594 -3.213 1 96.62 91 LEU A C 1
ATOM 704 O O . LEU A 1 91 ? 9.141 10.055 -2.246 1 96.62 91 LEU A O 1
ATOM 708 N N . GLY A 1 92 ? 9.062 10.797 -4.367 1 91.19 92 GLY A N 1
ATOM 709 C CA . GLY A 1 92 ? 7.73 10.273 -4.609 1 91.19 92 GLY A CA 1
ATOM 710 C C . GLY A 1 92 ? 7.703 8.773 -4.793 1 91.19 92 GLY A C 1
ATOM 711 O O . GLY A 1 92 ? 8.68 8.18 -5.258 1 91.19 92 GLY A O 1
ATOM 712 N N . GLY A 1 93 ? 6.645 8.164 -4.355 1 83.75 93 GLY A N 1
ATOM 713 C CA . GLY A 1 93 ? 6.426 6.734 -4.531 1 83.75 93 GLY A CA 1
ATOM 714 C C . GLY A 1 93 ? 5.355 6.418 -5.559 1 83.75 93 GLY A C 1
ATOM 715 O O . GLY A 1 93 ? 4.953 5.262 -5.703 1 83.75 93 GLY A O 1
ATOM 716 N N . GLY A 1 94 ? 4.887 7.34 -6.203 1 76.19 94 GLY A N 1
ATOM 717 C CA . GLY A 1 94 ? 3.844 7.16 -7.199 1 76.19 94 GLY A CA 1
ATOM 718 C C . GLY A 1 94 ? 2.564 7.902 -6.863 1 76.19 94 GLY A C 1
ATOM 719 O O . GLY A 1 94 ? 2.455 8.508 -5.797 1 76.19 94 GLY A O 1
ATOM 720 N N . GLU A 1 95 ? 1.733 7.98 -7.887 1 64.5 95 GLU A N 1
ATOM 721 C CA . GLU A 1 95 ? 0.44 8.641 -7.754 1 64.5 95 GLU A CA 1
ATOM 722 C C . GLU A 1 95 ? -0.704 7.707 -8.125 1 64.5 95 GLU A C 1
ATOM 724 O O . GLU A 1 95 ? -0.495 6.707 -8.812 1 64.5 95 GLU A O 1
ATOM 729 N N . VAL A 1 96 ? -1.69 7.75 -7.375 1 58.19 96 VAL A N 1
ATOM 730 C CA . VAL A 1 96 ? -2.908 7.055 -7.777 1 58.19 96 VAL A CA 1
ATOM 731 C C . VAL A 1 96 ? -3.967 8.07 -8.195 1 58.19 96 VAL A C 1
ATOM 733 O O . VAL A 1 96 ? -4.012 9.188 -7.668 1 58.19 96 VAL A O 1
ATOM 736 N N . MET A 1 97 ? -4.371 7.906 -9.469 1 55.34 97 MET A N 1
ATOM 737 C CA . MET A 1 97 ? -5.438 8.82 -9.867 1 55.34 97 MET A CA 1
ATOM 738 C C . MET A 1 97 ? -6.57 8.812 -8.844 1 55.34 97 MET A C 1
ATOM 740 O O . MET A 1 97 ? -6.824 7.793 -8.195 1 55.34 97 MET A O 1
ATOM 744 N N . GLN A 1 98 ? -6.914 10 -8.523 1 56.62 98 GLN A N 1
ATOM 745 C CA . GLN A 1 98 ? -8.008 10.234 -7.586 1 56.62 98 GLN A CA 1
ATOM 746 C C . GLN A 1 98 ? -9.227 9.398 -7.949 1 56.62 98 GLN A C 1
ATOM 748 O O . GLN A 1 98 ? -9.305 8.844 -9.047 1 56.62 98 GLN A O 1
ATOM 753 N N . SER A 1 99 ? -10.336 9.5 -6.996 1 54.69 99 SER A N 1
ATOM 754 C CA . SER A 1 99 ? -11.703 9 -7.043 1 54.69 99 SER A CA 1
ATOM 755 C C . SER A 1 99 ? -12.328 9.227 -8.422 1 54.69 99 SER A C 1
ATOM 757 O O . SER A 1 99 ? -11.906 10.109 -9.164 1 54.69 99 SER A O 1
ATOM 759 N N . PRO A 1 100 ? -13.031 8.25 -8.812 1 54.81 100 PRO A N 1
ATOM 760 C CA . PRO A 1 100 ? -13.805 8.539 -10.023 1 54.81 100 PRO A CA 1
ATOM 761 C C . PRO A 1 100 ? -14.367 9.953 -10.039 1 54.81 100 PRO A C 1
ATOM 763 O O . PRO A 1 100 ? -14.953 10.406 -9.055 1 54.81 100 PRO A O 1
ATOM 766 N N . GLY A 1 101 ? -14.07 10.711 -11.109 1 54.28 101 GLY A N 1
ATOM 767 C CA . GLY A 1 101 ? -14.664 12.023 -11.289 1 54.28 101 GLY A CA 1
ATOM 768 C C . GLY A 1 101 ? -13.742 13.156 -10.883 1 54.28 101 GLY A C 1
ATOM 769 O O . GLY A 1 101 ? -14.055 14.328 -11.109 1 54.28 101 GLY A O 1
ATOM 770 N N . SER A 1 102 ? -12.75 12.758 -10.031 1 57.03 102 SER A N 1
ATOM 771 C CA . SER A 1 102 ? -11.844 13.836 -9.656 1 57.03 102 SER A CA 1
ATOM 772 C C . SER A 1 102 ? -10.68 13.953 -10.633 1 57.03 102 SER A C 1
ATOM 774 O O . SER A 1 102 ? -10.195 12.945 -11.156 1 57.03 102 SER A O 1
ATOM 776 N N . ASN A 1 103 ? -10.453 15.117 -11.141 1 54.78 103 ASN A N 1
ATOM 777 C CA . ASN A 1 103 ? -9.305 15.391 -11.992 1 54.78 103 ASN A CA 1
ATOM 778 C C . ASN A 1 103 ? -8.039 15.641 -11.172 1 54.78 103 ASN A C 1
ATOM 780 O O . ASN A 1 103 ? -7.004 16.031 -11.719 1 54.78 103 ASN A O 1
ATOM 784 N N . GLN A 1 104 ? -8.227 15.43 -9.844 1 58.91 104 GLN A N 1
ATOM 785 C CA . GLN A 1 104 ? -7.07 15.734 -9.016 1 58.91 104 GLN A CA 1
ATOM 786 C C . GLN A 1 104 ? -6.336 14.461 -8.602 1 58.91 104 GLN A C 1
ATOM 788 O O . GLN A 1 104 ? -6.961 13.492 -8.164 1 58.91 104 GLN A O 1
ATOM 793 N N . GLU A 1 105 ? -5.105 14.445 -9.031 1 62.81 105 GLU A N 1
ATOM 794 C CA . GLU A 1 105 ? -4.266 13.32 -8.625 1 62.81 105 GLU A CA 1
ATOM 795 C C . GLU A 1 105 ? -3.951 13.383 -7.133 1 62.81 105 GLU A C 1
ATOM 797 O O . GLU A 1 105 ? -3.848 14.461 -6.555 1 62.81 105 GLU A O 1
ATOM 802 N N . THR A 1 106 ? -4.074 12.211 -6.566 1 68.94 106 THR A N 1
ATOM 803 C CA . THR A 1 106 ? -3.697 12.109 -5.16 1 68.94 106 THR A CA 1
ATOM 804 C C . THR A 1 106 ? -2.475 11.211 -4.992 1 68.94 106 THR A C 1
ATOM 806 O O . THR A 1 106 ? -2.207 10.352 -5.832 1 68.94 106 THR A O 1
ATOM 809 N N . ALA A 1 107 ? -1.644 11.586 -3.986 1 71.94 107 ALA A N 1
ATOM 810 C CA . ALA A 1 107 ? -0.501 10.742 -3.645 1 71.94 107 ALA A CA 1
ATOM 811 C C . ALA A 1 107 ? -0.953 9.336 -3.258 1 71.94 107 ALA A C 1
ATOM 813 O O . ALA A 1 107 ? -1.964 9.164 -2.57 1 71.94 107 ALA A O 1
ATOM 814 N N . ASN A 1 108 ? -0.271 8.383 -3.818 1 78.38 108 ASN A N 1
ATOM 815 C CA . ASN A 1 108 ? -0.565 7.039 -3.328 1 78.38 108 ASN A CA 1
ATOM 816 C C . ASN A 1 108 ? -0.152 6.871 -1.869 1 78.38 108 ASN A C 1
ATOM 818 O O . ASN A 1 108 ? 0.48 7.758 -1.293 1 78.38 108 ASN A O 1
ATOM 822 N N . ALA A 1 109 ? -0.519 5.785 -1.278 1 83.81 109 ALA A N 1
ATOM 823 C CA . ALA A 1 109 ? -0.33 5.535 0.148 1 83.81 109 ALA A CA 1
ATOM 824 C C . ALA A 1 109 ? 1.149 5.582 0.521 1 83.81 109 ALA A C 1
ATOM 826 O O . ALA A 1 109 ? 1.515 6.117 1.569 1 83.81 109 ALA A O 1
ATOM 827 N N . ARG A 1 110 ? 2.014 5.117 -0.311 1 87.19 110 ARG A N 1
ATOM 828 C CA . ARG A 1 110 ? 3.447 5.094 -0.034 1 87.19 110 ARG A CA 1
ATOM 829 C C . ARG A 1 110 ? 4.027 6.504 -0.027 1 87.19 110 ARG A C 1
ATOM 831 O O . ARG A 1 110 ? 4.84 6.844 0.836 1 87.19 110 ARG A O 1
ATOM 838 N N . THR A 1 111 ? 3.592 7.25 -1.018 1 90.69 111 THR A N 1
ATOM 839 C CA . THR A 1 111 ? 4.012 8.641 -1.072 1 90.69 111 THR A CA 1
ATOM 840 C C . THR A 1 111 ? 3.555 9.398 0.175 1 90.69 111 THR A C 1
ATOM 842 O O . THR A 1 111 ? 4.301 10.211 0.724 1 90.69 111 THR A O 1
ATOM 845 N N . LEU A 1 112 ? 2.414 9.102 0.633 1 90.25 112 LEU A N 1
ATOM 846 C CA . LEU A 1 112 ? 1.867 9.797 1.789 1 90.25 112 LEU A CA 1
ATOM 847 C C . LEU A 1 112 ? 2.699 9.523 3.037 1 90.25 112 LEU A C 1
ATOM 849 O O . LEU A 1 112 ? 2.951 10.43 3.834 1 90.25 112 LEU A O 1
ATOM 853 N N . VAL A 1 113 ? 3.133 8.305 3.221 1 90.56 113 VAL A N 1
ATOM 854 C CA . VAL A 1 113 ? 3.965 7.957 4.367 1 90.56 113 VAL A CA 1
ATOM 855 C C . VAL A 1 113 ? 5.285 8.719 4.301 1 90.56 113 VAL A C 1
ATOM 857 O O . VAL A 1 113 ? 5.77 9.227 5.316 1 90.56 113 VAL A O 1
ATOM 860 N N . ARG A 1 114 ? 5.836 8.805 3.143 1 93.56 114 ARG A N 1
ATOM 861 C CA . ARG A 1 114 ? 7.082 9.539 2.947 1 93.56 114 ARG A CA 1
ATOM 862 C C . ARG A 1 114 ? 6.895 11.023 3.246 1 93.56 114 ARG A C 1
ATOM 864 O O . ARG A 1 114 ? 7.742 11.641 3.895 1 93.56 114 ARG A O 1
ATOM 871 N N . LEU A 1 115 ? 5.75 11.516 2.801 1 94.75 115 LEU A N 1
ATOM 872 C CA . LEU A 1 115 ? 5.461 12.93 3.027 1 94.75 115 LEU A CA 1
ATOM 873 C C . LEU A 1 115 ? 5.258 13.211 4.512 1 94.75 115 LEU A C 1
ATOM 875 O O . LEU A 1 115 ? 5.664 14.266 5.008 1 94.75 115 LEU A O 1
ATOM 879 N N . LEU A 1 116 ? 4.613 12.32 5.145 1 92.75 116 LEU A N 1
ATOM 880 C CA . LEU A 1 116 ? 4.414 12.484 6.582 1 92.75 116 LEU A CA 1
ATOM 881 C C . LEU A 1 116 ? 5.75 12.531 7.316 1 92.75 116 LEU A C 1
ATOM 883 O O . LEU A 1 116 ? 5.953 13.383 8.188 1 92.75 116 LEU A O 1
ATOM 887 N N . ALA A 1 117 ? 6.641 11.672 6.953 1 93.31 117 ALA A N 1
ATOM 888 C CA . ALA A 1 117 ? 7.969 11.648 7.562 1 93.31 117 ALA A CA 1
ATOM 889 C C . ALA A 1 117 ? 8.719 12.945 7.289 1 93.31 117 ALA A C 1
ATOM 891 O O . ALA A 1 117 ? 9.352 13.508 8.188 1 93.31 117 ALA A O 1
ATOM 892 N N . ALA A 1 118 ? 8.641 13.391 6.086 1 96.38 118 ALA A N 1
ATOM 893 C CA . ALA A 1 118 ? 9.297 14.648 5.711 1 96.38 118 ALA A CA 1
ATOM 894 C C . ALA A 1 118 ? 8.711 15.82 6.488 1 96.38 118 ALA A C 1
ATOM 896 O O . ALA A 1 118 ? 9.445 16.703 6.949 1 96.38 118 ALA A O 1
ATOM 897 N N . ALA A 1 119 ? 7.398 15.828 6.617 1 95.69 119 ALA A N 1
ATOM 898 C CA . ALA A 1 119 ? 6.719 16.891 7.344 1 95.69 119 ALA A CA 1
ATOM 899 C C . ALA A 1 119 ? 7.137 16.922 8.812 1 95.69 119 ALA A C 1
ATOM 901 O O . ALA A 1 119 ? 7.383 17.984 9.375 1 95.69 119 ALA A O 1
ATOM 902 N N . GLN A 1 120 ? 7.184 15.75 9.398 1 93.75 120 GLN A N 1
ATOM 903 C CA . GLN A 1 120 ? 7.613 15.641 10.789 1 93.75 120 GLN A CA 1
ATOM 904 C C . GLN A 1 120 ? 9.031 16.172 10.969 1 93.75 120 GLN A C 1
ATOM 906 O O . GLN A 1 120 ? 9.305 16.922 11.898 1 93.75 120 GLN A O 1
ATOM 911 N N . LEU A 1 121 ? 9.883 15.781 10.078 1 94.81 121 LEU A N 1
ATOM 912 C CA . LEU A 1 121 ? 11.281 16.219 10.125 1 94.81 121 LEU A CA 1
ATOM 913 C C . LEU A 1 121 ? 11.391 17.719 9.922 1 94.81 121 LEU A C 1
ATOM 915 O O . LEU A 1 121 ? 12.172 18.391 10.594 1 94.81 121 LEU A O 1
ATOM 919 N N . ALA A 1 122 ? 10.602 18.266 9.047 1 96.44 122 ALA A N 1
ATOM 920 C CA . ALA A 1 122 ? 10.602 19.703 8.781 1 96.44 122 ALA A CA 1
ATOM 921 C C . ALA A 1 122 ? 10.125 20.484 10.008 1 96.44 122 ALA A C 1
ATOM 923 O O . ALA A 1 122 ? 10.648 21.547 10.312 1 96.44 122 ALA A O 1
ATOM 924 N N . ARG A 1 123 ? 9.148 19.953 10.602 1 93.94 123 ARG A N 1
ATOM 925 C CA . ARG A 1 123 ? 8.641 20.594 11.812 1 93.94 123 ARG A CA 1
ATOM 926 C C . ARG A 1 123 ? 9.711 20.625 12.898 1 93.94 123 ARG A C 1
ATOM 928 O O . ARG A 1 123 ? 9.812 21.609 13.648 1 93.94 123 ARG A O 1
ATOM 935 N N . GLN A 1 124 ? 10.5 19.625 12.961 1 92.75 124 GLN A N 1
ATOM 936 C CA . GLN A 1 124 ? 11.531 19.5 13.992 1 92.75 124 GLN A CA 1
ATOM 937 C C . GLN A 1 124 ? 12.758 20.344 13.648 1 92.75 124 GLN A C 1
ATOM 939 O O . GLN A 1 124 ? 13.438 20.844 14.539 1 92.75 124 GLN A O 1
ATOM 944 N N . THR A 1 125 ? 13.039 20.578 12.398 1 94.69 125 THR A N 1
ATOM 945 C CA . THR A 1 125 ? 14.32 21.141 12.008 1 94.69 125 THR A CA 1
ATOM 946 C C . THR A 1 125 ? 14.141 22.531 11.406 1 94.69 125 THR A C 1
ATOM 948 O O . THR A 1 125 ? 15.094 23.312 11.32 1 94.69 125 THR A O 1
ATOM 951 N N . GLY A 1 126 ? 12.914 22.766 10.906 1 94.94 126 GLY A N 1
ATOM 952 C CA . GLY A 1 126 ? 12.664 24.016 10.211 1 94.94 126 GLY A CA 1
ATOM 953 C C . GLY A 1 126 ? 13.273 24.062 8.82 1 94.94 126 GLY A C 1
ATOM 954 O O . GLY A 1 126 ? 13.258 25.094 8.156 1 94.94 126 GLY A O 1
ATOM 955 N N . LEU A 1 127 ? 13.773 22.938 8.305 1 96.75 127 LEU A N 1
ATOM 956 C CA . LEU A 1 127 ? 14.484 22.891 7.031 1 96.75 127 LEU A CA 1
ATOM 957 C C . LEU A 1 127 ? 13.516 22.922 5.859 1 96.75 127 LEU A C 1
ATOM 959 O O . LEU A 1 127 ? 12.375 22.469 5.977 1 96.75 127 LEU A O 1
ATOM 963 N N . PRO A 1 128 ? 13.977 23.484 4.711 1 98.06 128 PRO A N 1
ATOM 964 C CA . PRO A 1 128 ? 13.164 23.406 3.496 1 98.06 128 PRO A CA 1
ATOM 965 C C . PRO A 1 128 ? 13.023 21.969 2.984 1 98.06 128 PRO A C 1
ATOM 967 O O . PRO A 1 128 ? 13.852 21.109 3.307 1 98.06 128 PRO A O 1
ATOM 970 N N . ILE A 1 129 ? 11.953 21.75 2.234 1 98.5 129 ILE A N 1
ATOM 971 C CA . ILE A 1 129 ? 11.672 20.422 1.678 1 98.5 129 ILE A CA 1
ATOM 972 C C . ILE A 1 129 ? 11.773 20.484 0.155 1 98.5 129 ILE A C 1
ATOM 974 O O . ILE A 1 129 ? 11.289 21.422 -0.472 1 98.5 129 ILE A O 1
ATOM 978 N N . ILE A 1 130 ? 12.445 19.5 -0.432 1 98.25 130 ILE A N 1
ATOM 979 C CA . ILE A 1 130 ? 12.5 19.281 -1.874 1 98.25 130 ILE A CA 1
ATOM 980 C C . ILE A 1 130 ? 11.742 18 -2.23 1 98.25 130 ILE A C 1
ATOM 982 O O . ILE A 1 130 ? 12.328 16.922 -2.283 1 98.25 130 ILE A O 1
ATOM 986 N N . PRO A 1 131 ? 10.406 18.141 -2.428 1 97.38 131 PRO A N 1
ATOM 987 C CA . PRO A 1 131 ? 9.711 16.984 -3.01 1 97.38 131 PRO A CA 1
ATOM 988 C C . PRO A 1 131 ? 10.156 16.688 -4.438 1 97.38 131 PRO A C 1
ATOM 990 O O . PRO A 1 131 ? 10.148 17.578 -5.289 1 97.38 131 PRO A O 1
ATOM 993 N N . SER A 1 132 ? 10.562 15.438 -4.621 1 95.06 132 SER A N 1
ATOM 994 C CA . SER A 1 132 ? 11.133 15.047 -5.906 1 95.06 132 SER A CA 1
ATOM 995 C C . SER A 1 132 ? 10.289 13.969 -6.582 1 95.06 132 SER A C 1
ATOM 997 O O . SER A 1 132 ? 10.188 12.852 -6.078 1 95.06 132 SER A O 1
ATOM 999 N N . GLY A 1 133 ? 9.602 14.297 -7.508 1 87.38 133 GLY A N 1
ATOM 1000 C CA . GLY A 1 133 ? 8.758 13.391 -8.273 1 87.38 133 GLY A CA 1
ATOM 1001 C C . GLY A 1 133 ? 8.289 13.984 -9.594 1 87.38 133 GLY A C 1
ATOM 1002 O O . GLY A 1 133 ? 7.66 15.039 -9.617 1 87.38 133 GLY A O 1
ATOM 1003 N N . GLY A 1 134 ? 8.688 13.484 -10.711 1 75.31 134 GLY A N 1
ATOM 1004 C CA . GLY A 1 134 ? 8.367 14.031 -12.023 1 75.31 134 GLY A CA 1
ATOM 1005 C C . GLY A 1 134 ? 7.062 13.5 -12.586 1 75.31 134 GLY A C 1
ATOM 1006 O O . GLY A 1 134 ? 6.141 13.172 -11.828 1 75.31 134 GLY A O 1
ATOM 1007 N N . ALA A 1 135 ? 6.801 13.758 -13.844 1 65.81 135 ALA A N 1
ATOM 1008 C CA . ALA A 1 135 ? 5.578 13.367 -14.547 1 65.81 135 ALA A CA 1
ATOM 1009 C C . ALA A 1 135 ? 5.75 12.023 -15.242 1 65.81 135 ALA A C 1
ATOM 1011 O O . ALA A 1 135 ? 6.242 11.961 -16.375 1 65.81 135 ALA A O 1
ATOM 1012 N N . PRO A 1 136 ? 5.477 10.906 -14.352 1 55.44 136 PRO A N 1
ATOM 1013 C CA . PRO A 1 136 ? 5.723 9.633 -15.023 1 55.44 136 PRO A CA 1
ATOM 1014 C C . PRO A 1 136 ? 4.922 9.477 -16.312 1 55.44 136 PRO A C 1
ATOM 1016 O O . PRO A 1 136 ? 5.305 8.695 -17.188 1 55.44 136 PRO A O 1
ATOM 1019 N N . ARG A 1 137 ? 3.779 10.047 -16.359 1 54.69 137 ARG A N 1
ATOM 1020 C CA . ARG A 1 137 ? 2.951 9.945 -17.547 1 54.69 137 ARG A CA 1
ATOM 1021 C C . ARG A 1 137 ? 2.93 11.258 -18.312 1 54.69 137 ARG A C 1
ATOM 1023 O O . ARG A 1 137 ? 2.951 12.336 -17.719 1 54.69 137 ARG A O 1
ATOM 1030 N N . LEU A 1 138 ? 3.07 11.109 -19.625 1 54.94 138 LEU A N 1
ATOM 1031 C CA . LEU A 1 138 ? 2.982 12.289 -20.484 1 54.94 138 LEU A CA 1
ATOM 1032 C C . LEU A 1 138 ? 1.707 13.07 -20.203 1 54.94 138 LEU A C 1
ATOM 1034 O O . LEU A 1 138 ? 0.619 12.492 -20.141 1 54.94 138 LEU A O 1
ATOM 1038 N N . GLY A 1 139 ? 1.793 14.453 -19.859 1 55.88 139 GLY A N 1
ATOM 1039 C CA . GLY A 1 139 ? 0.663 15.352 -19.688 1 55.88 139 GLY A CA 1
ATOM 1040 C C . GLY A 1 139 ? 0.171 15.414 -18.25 1 55.88 139 GLY A C 1
ATOM 1041 O O . GLY A 1 139 ? -0.64 16.266 -17.906 1 55.88 139 GLY A O 1
ATOM 1042 N N . ALA A 1 140 ? 0.662 14.5 -17.484 1 62.28 140 ALA A N 1
ATOM 1043 C CA . ALA A 1 140 ? 0.212 14.531 -16.094 1 62.28 140 ALA A CA 1
ATOM 1044 C C . ALA A 1 140 ? 1.069 15.477 -15.258 1 62.28 140 ALA A C 1
ATOM 1046 O O . ALA A 1 140 ? 2.236 15.719 -15.578 1 62.28 140 ALA A O 1
ATOM 1047 N N . PRO A 1 141 ? 0.383 16.172 -14.406 1 71.62 141 PRO A N 1
ATOM 1048 C CA . PRO A 1 141 ? 1.178 17.016 -13.508 1 71.62 141 PRO A CA 1
ATOM 1049 C C . PRO A 1 141 ? 2.262 16.234 -12.773 1 71.62 141 PRO A C 1
ATOM 1051 O O . PRO A 1 141 ? 2.131 15.016 -12.578 1 71.62 141 PRO A O 1
ATOM 1054 N N . ALA A 1 142 ? 3.344 16.906 -12.57 1 83.44 142 ALA A N 1
ATOM 1055 C CA . ALA A 1 142 ? 4.445 16.328 -11.812 1 83.44 142 ALA A CA 1
ATOM 1056 C C . ALA A 1 142 ? 3.98 15.883 -10.43 1 83.44 142 ALA A C 1
ATOM 1058 O O . ALA A 1 142 ? 3.199 16.578 -9.773 1 83.44 142 ALA A O 1
ATOM 1059 N N . GLU A 1 143 ? 4.387 14.727 -10.055 1 88.06 143 GLU A N 1
ATOM 1060 C CA . GLU A 1 143 ? 4.074 14.188 -8.734 1 88.06 143 GLU A CA 1
ATOM 1061 C C . GLU A 1 143 ? 4.496 15.156 -7.633 1 88.06 143 GLU A C 1
ATOM 1063 O O . GLU A 1 143 ? 3.826 15.258 -6.602 1 88.06 143 GLU A O 1
ATOM 1068 N N . ALA A 1 144 ? 5.539 15.93 -7.926 1 92.56 144 ALA A N 1
ATOM 1069 C CA . ALA A 1 144 ? 6.109 16.844 -6.938 1 92.56 144 ALA A CA 1
ATOM 1070 C C . ALA A 1 144 ? 5.117 17.938 -6.562 1 92.56 144 ALA A C 1
ATOM 1072 O O . ALA A 1 144 ? 5.109 18.422 -5.426 1 92.56 144 ALA A O 1
ATOM 1073 N N . LEU A 1 145 ? 4.277 18.328 -7.492 1 90.56 145 LEU A N 1
ATOM 1074 C CA . LEU A 1 145 ? 3.289 19.375 -7.215 1 90.56 145 LEU A CA 1
ATOM 1075 C C . LEU A 1 145 ? 2.188 18.844 -6.301 1 90.56 145 LEU A C 1
ATOM 1077 O O . LEU A 1 145 ? 1.727 19.547 -5.402 1 90.56 145 LEU A O 1
ATOM 1081 N N . THR A 1 146 ? 1.767 17.641 -6.578 1 88.31 146 THR A N 1
ATOM 1082 C CA . THR A 1 146 ? 0.812 16.984 -5.691 1 88.31 146 THR A CA 1
ATOM 1083 C C . THR A 1 146 ? 1.402 16.828 -4.293 1 88.31 146 THR A C 1
ATOM 1085 O O . THR A 1 146 ? 0.717 17.047 -3.293 1 88.31 146 THR A O 1
ATOM 1088 N N . MET A 1 147 ? 2.65 16.469 -4.246 1 93.75 147 MET A N 1
ATOM 1089 C CA . MET A 1 147 ? 3.342 16.312 -2.967 1 93.75 147 MET A CA 1
ATOM 1090 C C . MET A 1 147 ? 3.387 17.641 -2.213 1 93.75 147 MET A C 1
ATOM 1092 O O . MET A 1 147 ? 3.127 17.688 -1.01 1 93.75 147 MET A O 1
ATOM 1096 N N . GLU A 1 148 ? 3.684 18.719 -2.93 1 94.62 148 GLU A N 1
ATOM 1097 C CA . GLU A 1 148 ? 3.709 20.031 -2.307 1 94.62 148 GLU A CA 1
ATOM 1098 C C . GLU A 1 148 ? 2.342 20.406 -1.736 1 94.62 148 GLU A C 1
ATOM 1100 O O . GLU A 1 148 ? 2.248 20.922 -0.618 1 94.62 148 GLU A O 1
ATOM 1105 N N . PHE A 1 149 ? 1.345 20.188 -2.504 1 90.56 149 PHE A N 1
ATOM 1106 C CA . PHE A 1 149 ? -0.015 20.484 -2.072 1 90.56 149 PHE A CA 1
ATOM 1107 C C . PHE A 1 149 ? -0.342 19.766 -0.771 1 90.56 149 PHE A C 1
ATOM 1109 O O . PHE A 1 149 ? -0.856 20.375 0.171 1 90.56 149 PHE A O 1
ATOM 1116 N N . ILE A 1 150 ? -0.016 18.531 -0.679 1 91.06 150 ILE A N 1
ATOM 1117 C CA . ILE A 1 150 ? -0.303 17.734 0.501 1 91.06 150 ILE A CA 1
ATOM 1118 C C . ILE A 1 150 ? 0.51 18.234 1.688 1 91.06 150 ILE A C 1
ATOM 1120 O O . ILE A 1 150 ? -0.015 18.375 2.797 1 91.06 150 ILE A O 1
ATOM 1124 N N . LEU A 1 151 ? 1.757 18.531 1.447 1 95.5 151 LEU A N 1
ATOM 1125 C CA . LEU A 1 151 ? 2.615 19.047 2.51 1 95.5 151 LEU A CA 1
ATOM 1126 C C . LEU A 1 151 ? 2.041 20.328 3.1 1 95.5 151 LEU A C 1
ATOM 1128 O O . LEU A 1 151 ? 2.029 20.5 4.32 1 95.5 151 LEU A O 1
ATOM 1132 N N . ARG A 1 152 ? 1.513 21.172 2.254 1 94.75 152 ARG A N 1
ATOM 1133 C CA . ARG A 1 152 ? 1.006 22.469 2.686 1 94.75 152 ARG A CA 1
ATOM 1134 C C . ARG A 1 152 ? -0.39 22.344 3.287 1 94.75 152 ARG A C 1
ATOM 1136 O O . ARG A 1 152 ? -0.608 22.703 4.445 1 94.75 152 ARG A O 1
ATOM 1143 N N . GLN A 1 153 ? -1.231 21.734 2.547 1 90.5 153 GLN A N 1
ATOM 1144 C CA . GLN A 1 153 ? -2.654 21.797 2.867 1 90.5 153 GLN A CA 1
ATOM 1145 C C . GLN A 1 153 ? -3.035 20.719 3.881 1 90.5 153 GLN A C 1
ATOM 1147 O O . GLN A 1 153 ? -3.842 20.969 4.781 1 90.5 153 GLN A O 1
ATOM 1152 N N . ASP A 1 154 ? -2.445 19.625 3.75 1 90.88 154 ASP A N 1
ATOM 1153 C CA . ASP A 1 154 ? -2.893 18.5 4.57 1 90.88 154 ASP A CA 1
ATOM 1154 C C . ASP A 1 154 ? -1.989 18.312 5.789 1 90.88 154 ASP A C 1
ATOM 1156 O O . ASP A 1 154 ? -2.463 17.969 6.871 1 90.88 154 ASP A O 1
ATOM 1160 N N . LEU A 1 155 ? -0.729 18.562 5.574 1 93.38 155 LEU A N 1
ATOM 1161 C CA . LEU A 1 155 ? 0.2 18.25 6.656 1 93.38 155 LEU A CA 1
ATOM 1162 C C . LEU A 1 155 ? 0.648 19.516 7.367 1 93.38 155 LEU A C 1
ATOM 1164 O O . LEU A 1 155 ? 1.385 19.469 8.352 1 93.38 155 LEU A O 1
ATOM 1168 N N . GLY A 1 156 ? 0.318 20.719 6.859 1 92.31 156 GLY A N 1
ATOM 1169 C CA . GLY A 1 156 ? 0.524 21.984 7.547 1 92.31 156 GLY A CA 1
ATOM 1170 C C . GLY A 1 156 ? 1.979 22.406 7.594 1 92.31 156 GLY A C 1
ATOM 1171 O O . GLY A 1 156 ? 2.416 23.047 8.555 1 92.31 156 GLY A O 1
ATOM 1172 N N . VAL A 1 157 ? 2.738 22.016 6.629 1 95.75 157 VAL A N 1
ATOM 1173 C CA . VAL A 1 157 ? 4.152 22.375 6.602 1 95.75 157 VAL A CA 1
ATOM 1174 C C . VAL A 1 157 ? 4.301 23.875 6.352 1 95.75 157 VAL A C 1
ATOM 1176 O O . VAL A 1 157 ? 3.701 24.406 5.422 1 95.75 157 VAL A O 1
ATOM 1179 N N . GLN A 1 158 ? 5.117 24.453 7.152 1 95.81 158 GLN A N 1
ATOM 1180 C CA . GLN A 1 158 ? 5.34 25.891 7.035 1 95.81 158 GLN A CA 1
ATOM 1181 C C . GLN A 1 158 ? 6.688 26.188 6.387 1 95.81 158 GLN A C 1
ATOM 1183 O O . GLN A 1 158 ? 6.91 27.297 5.879 1 95.81 158 GLN A O 1
ATOM 1188 N N . SER A 1 159 ? 7.625 25.234 6.352 1 96.62 159 SER A N 1
ATOM 1189 C CA . SER A 1 159 ? 8.945 25.391 5.754 1 96.62 159 SER A CA 1
ATOM 1190 C C . SER A 1 159 ? 8.852 25.672 4.262 1 96.62 159 SER A C 1
ATOM 1192 O O . SER A 1 159 ? 7.816 25.422 3.639 1 96.62 159 SER A O 1
ATOM 1194 N N . THR A 1 160 ? 9.922 26.266 3.748 1 97.62 160 THR A N 1
ATOM 1195 C CA . THR A 1 160 ? 10 26.484 2.309 1 97.62 160 THR A CA 1
ATOM 1196 C C . THR A 1 160 ? 10 25.156 1.559 1 97.62 160 THR A C 1
ATOM 1198 O O . THR A 1 160 ? 10.602 24.188 2.014 1 97.62 160 THR A O 1
ATOM 1201 N N . ILE A 1 161 ? 9.281 25.141 0.454 1 97.94 161 ILE A N 1
ATOM 1202 C CA . ILE A 1 161 ? 9.227 23.938 -0.376 1 97.94 161 ILE A CA 1
ATOM 1203 C C . ILE A 1 161 ? 9.75 24.25 -1.775 1 97.94 161 ILE A C 1
ATOM 1205 O O . ILE A 1 161 ? 9.336 25.25 -2.391 1 97.94 161 ILE A O 1
ATOM 1209 N N . TRP A 1 162 ? 10.742 23.5 -2.268 1 97.56 162 TRP A N 1
ATOM 1210 C CA . TRP A 1 162 ? 11.336 23.594 -3.598 1 97.56 162 TRP A CA 1
ATOM 1211 C C . TRP A 1 162 ? 11.023 22.344 -4.418 1 97.56 162 TRP A C 1
ATOM 1213 O O . TRP A 1 162 ? 11.836 21.422 -4.488 1 97.56 162 TRP A O 1
ATOM 1223 N N . PRO A 1 163 ? 9.875 22.328 -5.129 1 96.19 163 PRO A N 1
ATOM 1224 C CA . PRO A 1 163 ? 9.508 21.109 -5.852 1 96.19 163 PRO A CA 1
ATOM 1225 C C . PRO A 1 163 ? 10.422 20.828 -7.039 1 96.19 163 PRO A C 1
ATOM 1227 O O . PRO A 1 163 ? 10.773 21.75 -7.785 1 96.19 163 PRO A O 1
ATOM 1230 N N . GLU A 1 164 ? 10.898 19.578 -7.148 1 94.62 164 GLU A N 1
ATOM 1231 C CA . GLU A 1 164 ? 11.594 19.078 -8.336 1 94.62 164 GLU A CA 1
ATOM 1232 C C . GLU A 1 164 ? 10.641 18.359 -9.281 1 94.62 164 GLU A C 1
ATOM 1234 O O . GLU A 1 164 ? 10.211 17.25 -9 1 94.62 164 GLU A O 1
ATOM 1239 N N . THR A 1 165 ? 10.312 18.969 -10.438 1 90.62 165 THR A N 1
ATOM 1240 C CA . THR A 1 165 ? 9.172 18.531 -11.234 1 90.62 165 THR A CA 1
ATOM 1241 C C . THR A 1 165 ? 9.641 17.953 -12.57 1 90.62 165 THR A C 1
ATOM 1243 O O . THR A 1 165 ? 8.828 17.562 -13.398 1 90.62 165 THR A O 1
ATOM 1246 N N . GLN A 1 166 ? 10.891 17.75 -12.75 1 84.62 166 GLN A N 1
ATOM 1247 C CA . GLN A 1 166 ? 11.359 17.516 -14.117 1 84.62 166 GLN A CA 1
ATOM 1248 C C . GLN A 1 166 ? 11.773 16.047 -14.297 1 84.62 166 GLN A C 1
ATOM 1250 O O . GLN A 1 166 ? 11.773 15.539 -15.422 1 84.62 166 GLN A O 1
ATOM 1255 N N . SER A 1 167 ? 12.031 15.383 -13.328 1 82.88 167 SER A N 1
ATOM 1256 C CA . SER A 1 167 ? 12.672 14.078 -13.438 1 82.88 167 SER A CA 1
ATOM 1257 C C . SER A 1 167 ? 11.656 12.977 -13.734 1 82.88 167 SER A C 1
ATOM 1259 O O . SER A 1 167 ? 10.492 13.078 -13.336 1 82.88 167 SER A O 1
ATOM 1261 N N . TYR A 1 168 ? 12.227 11.961 -14.445 1 79.12 168 TYR A N 1
ATOM 1262 C CA . TYR A 1 168 ? 11.352 10.852 -14.82 1 79.12 168 TYR A CA 1
ATOM 1263 C C . TYR A 1 168 ? 11.844 9.539 -14.227 1 79.12 168 TYR A C 1
ATOM 1265 O O . TYR A 1 168 ? 11.25 8.484 -14.453 1 79.12 168 TYR A O 1
ATOM 1273 N N . ASN A 1 169 ? 13.016 9.562 -13.664 1 83.5 169 ASN A N 1
ATOM 1274 C CA . ASN A 1 169 ? 13.555 8.398 -12.969 1 83.5 169 ASN A CA 1
ATOM 1275 C C . ASN A 1 169 ? 14.406 8.805 -11.766 1 83.5 169 ASN A C 1
ATOM 1277 O O . ASN A 1 169 ? 14.672 9.984 -11.562 1 83.5 169 ASN A O 1
ATOM 1281 N N . THR A 1 170 ? 14.766 7.824 -11.047 1 85.88 170 THR A N 1
ATOM 1282 C CA . THR A 1 170 ? 15.43 8.102 -9.773 1 85.88 170 THR A CA 1
ATOM 1283 C C . THR A 1 170 ? 16.781 8.773 -10 1 85.88 170 THR A C 1
ATOM 1285 O O . THR A 1 170 ? 17.172 9.648 -9.227 1 85.88 170 THR A O 1
ATOM 1288 N N . ALA A 1 171 ? 17.5 8.383 -11.016 1 89.31 171 ALA A N 1
ATOM 1289 C CA . ALA A 1 171 ? 18.781 9.016 -11.328 1 89.31 171 ALA A CA 1
ATOM 1290 C C . ALA A 1 171 ? 18.594 10.5 -11.617 1 89.31 171 ALA A C 1
ATOM 1292 O O . ALA A 1 171 ? 19.344 11.336 -11.102 1 89.31 171 ALA A O 1
ATOM 1293 N N . ALA A 1 172 ? 17.578 10.758 -12.406 1 91.19 172 ALA A N 1
ATOM 1294 C CA . ALA A 1 172 ? 17.281 12.148 -12.734 1 91.19 172 ALA A CA 1
ATOM 1295 C C . ALA A 1 172 ? 16.766 12.898 -11.508 1 91.19 172 ALA A C 1
ATOM 1297 O O . ALA A 1 172 ? 17.078 14.078 -11.32 1 91.19 172 ALA A O 1
ATOM 1298 N N . ASN A 1 173 ? 15.977 12.227 -10.688 1 93 173 ASN A N 1
ATOM 1299 C CA . ASN A 1 173 ? 15.555 12.828 -9.422 1 93 173 ASN A CA 1
ATOM 1300 C C . ASN A 1 173 ? 16.75 13.336 -8.617 1 93 173 ASN A C 1
ATOM 1302 O O . ASN A 1 173 ? 16.719 14.453 -8.102 1 93 173 ASN A O 1
ATOM 1306 N N . ALA A 1 174 ? 17.719 12.477 -8.539 1 95.94 174 ALA A N 1
ATOM 1307 C CA . ALA A 1 174 ? 18.906 12.797 -7.75 1 95.94 174 ALA A CA 1
ATOM 1308 C C . ALA A 1 174 ? 19.641 14 -8.32 1 95.94 174 ALA A C 1
ATOM 1310 O O . ALA A 1 174 ? 19.953 14.953 -7.598 1 95.94 174 ALA A O 1
ATOM 1311 N N . THR A 1 175 ? 19.844 14.016 -9.594 1 95.94 175 THR A N 1
ATOM 1312 C CA . THR A 1 175 ? 20.594 15.078 -10.25 1 95.94 175 THR A CA 1
ATOM 1313 C C . THR A 1 175 ? 19.844 16.406 -10.164 1 95.94 175 THR A C 1
ATOM 1315 O O . THR A 1 175 ? 20.422 17.438 -9.82 1 95.94 175 THR A O 1
ATOM 1318 N N . ASP A 1 176 ? 18.562 16.344 -10.453 1 96.31 176 ASP A N 1
ATOM 1319 C CA . ASP A 1 176 ? 17.766 17.547 -10.453 1 96.31 176 ASP A CA 1
ATOM 1320 C C . ASP A 1 176 ? 17.594 18.094 -9.039 1 96.31 176 ASP A C 1
ATOM 1322 O O . ASP A 1 176 ? 17.625 19.312 -8.82 1 96.31 176 ASP A O 1
ATOM 1326 N N . SER A 1 177 ? 17.391 17.203 -8.094 1 97.25 177 SER A N 1
ATOM 1327 C CA . SER A 1 177 ? 17.297 17.625 -6.703 1 97.25 177 SER A CA 1
ATOM 1328 C C . SER A 1 177 ? 18.609 18.203 -6.207 1 97.25 177 SER A C 1
ATOM 1330 O O . SER A 1 177 ? 18.625 19.188 -5.457 1 97.25 177 SER A O 1
ATOM 1332 N N . ALA A 1 178 ? 19.703 17.609 -6.605 1 97.38 178 ALA A N 1
ATOM 1333 C CA . ALA A 1 178 ? 21.031 18.125 -6.25 1 97.38 178 ALA A CA 1
ATOM 1334 C C . ALA A 1 178 ? 21.234 19.547 -6.781 1 97.38 178 ALA A C 1
ATOM 1336 O O . ALA A 1 178 ? 21.797 20.391 -6.09 1 97.38 178 ALA A O 1
ATOM 1337 N N . ALA A 1 179 ? 20.797 19.766 -7.965 1 97.31 179 ALA A N 1
ATOM 1338 C CA . ALA A 1 179 ? 20.906 21.094 -8.57 1 97.31 179 ALA A CA 1
ATOM 1339 C C . ALA A 1 179 ? 20.125 22.141 -7.777 1 97.31 179 ALA A C 1
ATOM 1341 O O . ALA A 1 179 ? 20.625 23.234 -7.547 1 97.31 179 ALA A O 1
ATOM 1342 N N . ILE A 1 180 ? 18.922 21.781 -7.371 1 97.44 180 ILE A N 1
ATOM 1343 C CA . ILE A 1 180 ? 18.094 22.672 -6.562 1 97.44 180 ILE A CA 1
ATOM 1344 C C . ILE A 1 180 ? 18.797 22.953 -5.234 1 97.44 180 ILE A C 1
ATOM 1346 O O . ILE A 1 180 ? 18.859 24.109 -4.793 1 97.44 180 ILE A O 1
ATOM 1350 N N . LEU A 1 181 ? 19.312 21.891 -4.613 1 97.31 181 LEU A N 1
ATOM 1351 C CA . LEU A 1 181 ? 20.031 22.016 -3.354 1 97.31 181 LEU A CA 1
ATOM 1352 C C . LEU A 1 181 ? 21.234 22.953 -3.508 1 97.31 181 LEU A C 1
ATOM 1354 O O . LEU A 1 181 ? 21.453 23.828 -2.672 1 97.31 181 LEU A O 1
ATOM 1358 N N . ALA A 1 182 ? 21.938 22.828 -4.582 1 96.75 182 ALA A N 1
ATOM 1359 C CA . ALA A 1 182 ? 23.125 23.656 -4.859 1 96.75 182 ALA A CA 1
ATOM 1360 C C . ALA A 1 182 ? 22.734 25.109 -5.086 1 96.75 182 ALA A C 1
ATOM 1362 O O . ALA A 1 182 ? 23.453 26.016 -4.672 1 96.75 182 ALA A O 1
ATOM 1363 N N . GLU A 1 183 ? 21.641 25.312 -5.785 1 96.75 183 GLU A N 1
ATOM 1364 C CA . GLU A 1 183 ? 21.156 26.672 -6.039 1 96.75 183 GLU A CA 1
ATOM 1365 C C . GLU A 1 183 ? 20.906 27.422 -4.738 1 96.75 183 GLU A C 1
ATOM 1367 O O . GLU A 1 183 ? 20.984 28.656 -4.695 1 96.75 183 GLU A O 1
ATOM 1372 N N . HIS A 1 184 ? 20.688 26.672 -3.689 1 95.56 184 HIS A N 1
ATOM 1373 C CA . HIS A 1 184 ? 20.422 27.266 -2.387 1 95.56 184 HIS A CA 1
ATOM 1374 C C . HIS A 1 184 ? 21.609 27.062 -1.443 1 95.56 184 HIS A C 1
ATOM 1376 O O . HIS A 1 184 ? 21.438 27.031 -0.224 1 95.56 184 HIS A O 1
ATOM 1382 N N . HIS A 1 185 ? 22.75 26.828 -2.059 1 90.25 185 HIS A N 1
ATOM 1383 C CA . HIS A 1 185 ? 24.047 26.766 -1.397 1 90.25 185 HIS A CA 1
ATOM 1384 C C . HIS A 1 185 ? 24.125 25.609 -0.418 1 90.25 185 HIS A C 1
ATOM 1386 O O . HIS A 1 185 ? 24.703 25.719 0.66 1 90.25 185 HIS A O 1
ATOM 1392 N N . GLY A 1 186 ? 23.422 24.562 -0.715 1 92.94 186 GLY A N 1
ATOM 1393 C CA . GLY A 1 186 ? 23.469 23.344 0.074 1 92.94 186 GLY A CA 1
ATOM 1394 C C . GLY A 1 186 ? 24.141 22.188 -0.651 1 92.94 186 GLY A C 1
ATOM 1395 O O . GLY A 1 186 ? 24.234 22.188 -1.881 1 92.94 186 GLY A O 1
ATOM 1396 N N . HIS A 1 187 ? 24.672 21.25 0.17 1 94.06 187 HIS A N 1
ATOM 1397 C CA . HIS A 1 187 ? 25.281 20.062 -0.418 1 94.06 187 HIS A CA 1
ATOM 1398 C C . HIS A 1 187 ? 24.938 18.812 0.403 1 94.06 187 HIS A C 1
ATOM 1400 O O . HIS A 1 187 ? 25.25 17.688 -0.011 1 94.06 187 HIS A O 1
ATOM 1406 N N . GLN A 1 188 ? 24.344 19.031 1.497 1 96.94 188 GLN A N 1
ATOM 1407 C CA . GLN A 1 188 ? 23.922 17.938 2.367 1 96.94 188 GLN A CA 1
ATOM 1408 C C . GLN A 1 188 ? 22.422 17.953 2.6 1 96.94 188 GLN A C 1
ATOM 1410 O O . GLN A 1 188 ? 21.828 19.031 2.793 1 96.94 188 GLN A O 1
ATOM 1415 N N . ALA A 1 189 ? 21.812 16.781 2.584 1 97.75 189 ALA A N 1
ATOM 1416 C CA . ALA A 1 189 ? 20.359 16.734 2.734 1 97.75 189 ALA A CA 1
ATOM 1417 C C . ALA A 1 189 ? 19.922 15.453 3.434 1 97.75 189 ALA A C 1
ATOM 1419 O O . ALA A 1 189 ? 20.594 14.422 3.322 1 97.75 189 ALA A O 1
ATOM 1420 N N . TYR A 1 190 ? 18.844 15.578 4.227 1 98.06 190 TYR A N 1
ATOM 1421 C CA . TYR A 1 190 ? 18.094 14.383 4.586 1 98.06 190 TYR A CA 1
ATOM 1422 C C . TYR A 1 190 ? 17.391 13.789 3.367 1 98.06 190 TYR A C 1
ATOM 1424 O O . TYR A 1 190 ? 16.812 14.516 2.557 1 98.06 190 TYR A O 1
ATOM 1432 N N . LEU A 1 191 ? 17.547 12.523 3.191 1 98.31 191 LEU A N 1
ATOM 1433 C CA . LEU A 1 191 ? 16.875 11.82 2.109 1 98.31 191 LEU A CA 1
ATOM 1434 C C . LEU A 1 191 ? 15.766 10.922 2.652 1 98.31 191 LEU A C 1
ATOM 1436 O O . LEU A 1 191 ? 16.047 9.938 3.342 1 98.31 191 LEU A O 1
ATOM 1440 N N . VAL A 1 192 ? 14.523 11.305 2.285 1 97.62 192 VAL A N 1
ATOM 1441 C CA . VAL A 1 192 ? 13.367 10.586 2.795 1 97.62 192 VAL A CA 1
ATOM 1442 C C . VAL A 1 192 ? 12.766 9.719 1.688 1 97.62 192 VAL A C 1
ATOM 1444 O O . VAL A 1 192 ? 12.344 10.227 0.651 1 97.62 192 VAL A O 1
ATOM 1447 N N . THR A 1 193 ? 12.719 8.492 1.894 1 96.5 193 THR A N 1
ATOM 1448 C CA . THR A 1 193 ? 12.039 7.539 1.021 1 96.5 193 THR A CA 1
ATOM 1449 C C . THR A 1 193 ? 11.805 6.215 1.742 1 96.5 193 THR A C 1
ATOM 1451 O O . THR A 1 193 ? 12.133 6.078 2.92 1 96.5 193 THR A O 1
ATOM 1454 N N . SER A 1 194 ? 11.109 5.312 1.085 1 94.06 194 SER A N 1
ATOM 1455 C CA . SER A 1 194 ? 10.852 4.008 1.68 1 94.06 194 SER A CA 1
ATOM 1456 C C . SER A 1 194 ? 12.156 3.273 1.991 1 94.06 194 SER A C 1
ATOM 1458 O O . SER A 1 194 ? 13.109 3.33 1.212 1 94.06 194 SER A O 1
ATOM 1460 N N . ALA A 1 195 ? 12.133 2.512 3.078 1 93.75 195 ALA A N 1
ATOM 1461 C CA . ALA A 1 195 ? 13.32 1.8 3.539 1 93.75 195 ALA A CA 1
ATOM 1462 C C . ALA A 1 195 ? 13.844 0.848 2.465 1 93.75 195 ALA A C 1
ATOM 1464 O O . ALA A 1 195 ? 15.055 0.731 2.264 1 93.75 195 ALA A O 1
ATOM 1465 N N . LEU A 1 196 ? 12.961 0.251 1.771 1 94.38 196 LEU A N 1
ATOM 1466 C CA . LEU A 1 196 ? 13.328 -0.708 0.735 1 94.38 196 LEU A CA 1
ATOM 1467 C C . LEU A 1 196 ? 14.031 -0.012 -0.424 1 94.38 196 LEU A C 1
ATOM 1469 O O . LEU A 1 196 ? 14.906 -0.601 -1.072 1 94.38 196 LEU A O 1
ATOM 1473 N N . HIS A 1 197 ? 13.719 1.197 -0.665 1 95.81 197 HIS A N 1
ATOM 1474 C CA . HIS A 1 197 ? 14.242 1.96 -1.792 1 95.81 197 HIS A CA 1
ATOM 1475 C C . HIS A 1 197 ? 15.5 2.732 -1.398 1 95.81 197 HIS A C 1
ATOM 1477 O O . HIS A 1 197 ? 16.219 3.225 -2.264 1 95.81 197 HIS A O 1
ATOM 1483 N N . MET A 1 198 ? 15.836 2.836 -0.167 1 97.62 198 MET A N 1
ATOM 1484 C CA . MET A 1 198 ? 16.844 3.748 0.382 1 97.62 198 MET A CA 1
ATOM 1485 C C . MET A 1 198 ? 18.234 3.418 -0.152 1 97.62 198 MET A C 1
ATOM 1487 O O . MET A 1 198 ? 18.969 4.316 -0.543 1 97.62 198 MET A O 1
ATOM 1491 N N . PRO A 1 199 ? 18.625 2.107 -0.29 1 97.75 199 PRO A N 1
ATOM 1492 C CA . PRO A 1 199 ? 19.969 1.812 -0.79 1 97.75 199 PRO A CA 1
ATOM 1493 C C . PRO A 1 199 ? 20.203 2.346 -2.201 1 97.75 199 PRO A C 1
ATOM 1495 O O . PRO A 1 199 ? 21.234 2.963 -2.467 1 97.75 199 PRO A O 1
ATOM 1498 N N . ARG A 1 200 ? 19.281 2.162 -3.039 1 96.56 200 ARG A N 1
ATOM 1499 C CA . ARG A 1 200 ? 19.422 2.637 -4.41 1 96.56 200 ARG A CA 1
ATOM 1500 C C . ARG A 1 200 ? 19.359 4.16 -4.477 1 96.56 200 ARG A C 1
ATOM 1502 O O . ARG A 1 200 ? 20.109 4.789 -5.227 1 96.56 200 ARG A O 1
ATOM 1509 N N . ALA A 1 201 ? 18.469 4.723 -3.686 1 97.25 201 ALA A N 1
ATOM 1510 C CA . ALA A 1 201 ? 18.328 6.176 -3.646 1 97.25 201 ALA A CA 1
ATOM 1511 C C . ALA A 1 201 ? 19.625 6.84 -3.168 1 97.25 201 ALA A C 1
ATOM 1513 O O . ALA A 1 201 ? 20.094 7.793 -3.787 1 97.25 201 ALA A O 1
ATOM 1514 N N . VAL A 1 202 ? 20.188 6.328 -2.119 1 97.94 202 VAL A N 1
ATOM 1515 C CA . VAL A 1 202 ? 21.422 6.875 -1.565 1 97.94 202 VAL A CA 1
ATOM 1516 C C . VAL A 1 202 ? 22.516 6.828 -2.619 1 97.94 202 VAL A C 1
ATOM 1518 O O . VAL A 1 202 ? 23.25 7.801 -2.801 1 97.94 202 VAL A O 1
ATOM 1521 N N . ALA A 1 203 ? 22.609 5.734 -3.307 1 96.69 203 ALA A N 1
ATOM 1522 C CA . ALA A 1 203 ? 23.641 5.578 -4.332 1 96.69 203 ALA A CA 1
ATOM 1523 C C . ALA A 1 203 ? 23.5 6.648 -5.414 1 96.69 203 ALA A C 1
ATOM 1525 O O . ALA A 1 203 ? 24.484 7.277 -5.797 1 96.69 203 ALA A O 1
ATOM 1526 N N . TRP A 1 204 ? 22.312 6.902 -5.863 1 96.06 204 TRP A N 1
ATOM 1527 C CA . TRP A 1 204 ? 22.078 7.883 -6.914 1 96.06 204 TRP A CA 1
ATOM 1528 C C . TRP A 1 204 ? 22.375 9.297 -6.422 1 96.06 204 TRP A C 1
ATOM 1530 O O . TRP A 1 204 ? 23 10.094 -7.125 1 96.06 204 TRP A O 1
ATOM 1540 N N . PHE A 1 205 ? 21.953 9.602 -5.238 1 97.62 205 PHE A N 1
ATOM 1541 C CA . PHE A 1 205 ? 22.125 10.953 -4.723 1 97.62 205 PHE A CA 1
ATOM 1542 C C . PHE A 1 205 ? 23.594 11.234 -4.41 1 97.62 205 PHE A C 1
ATOM 1544 O O . PHE A 1 205 ? 24.078 12.344 -4.629 1 97.62 205 PHE A O 1
ATOM 1551 N N . ARG A 1 206 ? 24.281 10.242 -3.922 1 96.5 206 ARG A N 1
ATOM 1552 C CA . ARG A 1 206 ? 25.719 10.398 -3.707 1 96.5 206 ARG A CA 1
ATOM 1553 C C . ARG A 1 206 ? 26.453 10.617 -5.027 1 96.5 206 ARG A C 1
ATOM 1555 O O . ARG A 1 206 ? 27.344 11.461 -5.117 1 96.5 206 ARG A O 1
ATOM 1562 N N . ARG A 1 207 ? 26.078 9.93 -6.012 1 94.5 207 ARG A N 1
ATOM 1563 C CA . ARG A 1 207 ? 26.656 10.094 -7.348 1 94.5 207 ARG A CA 1
ATOM 1564 C C . ARG A 1 207 ? 26.406 11.5 -7.887 1 94.5 207 ARG A C 1
ATOM 1566 O O . ARG A 1 207 ? 27.219 12.047 -8.625 1 94.5 207 ARG A O 1
ATOM 1573 N N . ALA A 1 208 ? 25.297 12.023 -7.488 1 96 208 ALA A N 1
ATOM 1574 C CA . ALA A 1 208 ? 24.938 13.367 -7.934 1 96 208 ALA A CA 1
ATOM 1575 C C . ALA A 1 208 ? 25.641 14.43 -7.102 1 96 208 ALA A C 1
ATOM 1577 O O . ALA A 1 208 ? 25.438 15.633 -7.316 1 96 208 ALA A O 1
ATOM 1578 N N . GLY A 1 209 ? 26.406 14.016 -6.09 1 95.88 209 GLY A N 1
ATOM 1579 C CA . GLY A 1 209 ? 27.234 14.938 -5.328 1 95.88 209 GLY A CA 1
ATOM 1580 C C . GLY A 1 209 ? 26.578 15.414 -4.047 1 95.88 209 GLY A C 1
ATOM 1581 O O . GLY A 1 209 ? 27.016 16.406 -3.451 1 95.88 209 GLY A O 1
ATOM 1582 N N . VAL A 1 210 ? 25.547 14.766 -3.613 1 96.88 210 VAL A N 1
ATOM 1583 C CA . VAL A 1 210 ? 24.844 15.164 -2.395 1 96.88 210 VAL A CA 1
ATOM 1584 C C . VAL A 1 210 ? 25.328 14.32 -1.22 1 96.88 210 VAL A C 1
ATOM 1586 O O . VAL A 1 210 ? 25.422 13.094 -1.319 1 96.88 210 VAL A O 1
ATOM 1589 N N . LYS A 1 211 ? 25.781 14.961 -0.149 1 96.62 211 LYS A N 1
ATOM 1590 C CA . LYS A 1 211 ? 25.984 14.25 1.112 1 96.62 211 LYS A CA 1
ATOM 1591 C C . LYS A 1 211 ? 24.641 13.906 1.76 1 96.62 211 LYS A C 1
ATOM 1593 O O . LYS A 1 211 ? 23.922 14.797 2.211 1 96.62 211 LYS A O 1
ATOM 1598 N N . VAL A 1 212 ? 24.375 12.633 1.892 1 96.38 212 VAL A N 1
ATOM 1599 C CA . VAL A 1 212 ? 23.031 12.195 2.215 1 96.38 212 VAL A CA 1
ATOM 1600 C C . VAL A 1 212 ? 22.984 11.672 3.648 1 96.38 212 VAL A C 1
ATOM 1602 O O . VAL A 1 212 ? 23.859 10.906 4.066 1 96.38 212 VAL A O 1
ATOM 1605 N N . VAL A 1 213 ? 22.031 12.109 4.387 1 97.12 213 VAL A N 1
ATOM 1606 C CA . VAL A 1 213 ? 21.594 11.477 5.629 1 97.12 213 VAL A CA 1
ATOM 1607 C C . VAL A 1 213 ? 20.281 10.719 5.398 1 97.12 213 VAL A C 1
ATOM 1609 O O . VAL A 1 213 ? 19.219 11.336 5.293 1 97.12 213 VAL A O 1
ATOM 1612 N N . PRO A 1 214 ? 20.344 9.406 5.348 1 97.5 214 PRO A N 1
ATOM 1613 C CA . PRO A 1 214 ? 19.141 8.633 5.016 1 97.5 214 PRO A CA 1
ATOM 1614 C C . PRO A 1 214 ? 18.078 8.695 6.109 1 97.5 214 PRO A C 1
ATOM 1616 O O . PRO A 1 214 ? 18.406 8.695 7.297 1 97.5 214 PRO A O 1
ATOM 1619 N N . VAL A 1 215 ? 16.859 8.797 5.699 1 96.25 215 VAL A N 1
ATOM 1620 C CA . VAL A 1 215 ? 15.68 8.742 6.559 1 96.25 215 VAL A CA 1
ATOM 1621 C C . VAL A 1 215 ? 14.68 7.73 6.008 1 96.25 215 VAL A C 1
ATOM 1623 O O . VAL A 1 215 ? 13.672 8.109 5.418 1 96.25 215 VAL A O 1
ATOM 1626 N N . PRO A 1 216 ? 14.969 6.465 6.289 1 94.81 216 PRO A N 1
ATOM 1627 C CA . PRO A 1 216 ? 14.062 5.422 5.801 1 94.81 216 PRO A CA 1
ATOM 1628 C C . PRO A 1 216 ? 12.703 5.441 6.496 1 94.81 216 PRO A C 1
ATOM 1630 O O . PRO A 1 216 ? 12.633 5.691 7.703 1 94.81 216 PRO A O 1
ATOM 1633 N N . THR A 1 217 ? 11.648 5.309 5.676 1 90.88 217 THR A N 1
ATOM 1634 C CA . THR A 1 217 ? 10.289 5.203 6.18 1 90.88 217 THR A CA 1
ATOM 1635 C C . THR A 1 217 ? 9.531 4.086 5.465 1 90.88 217 THR A C 1
ATOM 1637 O O . THR A 1 217 ? 10.133 3.266 4.773 1 90.88 217 THR A O 1
ATOM 1640 N N . ASP A 1 218 ? 8.234 3.988 5.68 1 88.06 218 ASP A N 1
ATOM 1641 C CA . ASP A 1 218 ? 7.371 3.049 4.977 1 88.06 218 ASP A CA 1
ATOM 1642 C C . ASP A 1 218 ? 7.938 1.631 5.027 1 88.06 218 ASP A C 1
ATOM 1644 O O . ASP A 1 218 ? 8.109 0.988 3.992 1 88.06 218 ASP A O 1
ATOM 1648 N N . TYR A 1 219 ? 8.289 1.191 6.156 1 87.56 219 TYR A N 1
ATOM 1649 C CA . TYR A 1 219 ? 8.727 -0.187 6.344 1 87.56 219 TYR A CA 1
ATOM 1650 C C . TYR A 1 219 ? 7.594 -1.163 6.051 1 87.56 219 TYR A C 1
ATOM 1652 O O . TYR A 1 219 ? 6.445 -0.917 6.418 1 87.56 219 TYR A O 1
ATOM 1660 N N . ARG A 1 220 ? 7.926 -2.213 5.363 1 81.94 220 ARG A N 1
ATOM 1661 C CA . ARG A 1 220 ? 6.891 -3.129 4.895 1 81.94 220 ARG A CA 1
ATOM 1662 C C . ARG A 1 220 ? 6.691 -4.277 5.875 1 81.94 220 ARG A C 1
ATOM 1664 O O . ARG A 1 220 ? 5.613 -4.871 5.938 1 81.94 220 ARG A O 1
ATOM 1671 N N . LEU A 1 221 ? 7.609 -4.762 6.551 1 74.81 221 LEU A N 1
ATOM 1672 C CA . LEU A 1 221 ? 7.465 -5.938 7.406 1 74.81 221 LEU A CA 1
ATOM 1673 C C . LEU A 1 221 ? 7.602 -5.562 8.875 1 74.81 221 LEU A C 1
ATOM 1675 O O . LEU A 1 221 ? 8.422 -4.711 9.234 1 74.81 221 LEU A O 1
ATOM 1679 N N . ASP A 1 222 ? 6.523 -6.07 9.633 1 63.22 222 ASP A N 1
ATOM 1680 C CA . ASP A 1 222 ? 6.57 -5.945 11.086 1 63.22 222 ASP A CA 1
ATOM 1681 C C . ASP A 1 222 ? 7.691 -6.801 11.68 1 63.22 222 ASP A C 1
ATOM 1683 O O . ASP A 1 222 ? 7.789 -7.992 11.383 1 63.22 222 ASP A O 1
ATOM 1687 N N . ARG A 1 223 ? 8.617 -6.145 12.234 1 59.81 223 ARG A N 1
ATOM 1688 C CA . ARG A 1 223 ? 9.766 -6.883 12.766 1 59.81 223 ARG A CA 1
ATOM 1689 C C . ARG A 1 223 ? 9.406 -7.562 14.086 1 59.81 223 ARG A C 1
ATOM 1691 O O . ARG A 1 223 ? 10.195 -8.352 14.617 1 59.81 223 ARG A O 1
ATOM 1698 N N . VAL A 1 224 ? 8.305 -7.188 14.68 1 53.03 224 VAL A N 1
ATOM 1699 C CA . VAL A 1 224 ? 8.07 -7.738 16.016 1 53.03 224 VAL A CA 1
ATOM 1700 C C . VAL A 1 224 ? 7.59 -9.18 15.898 1 53.03 224 VAL A C 1
ATOM 1702 O O . VAL A 1 224 ? 7.742 -9.969 16.828 1 53.03 224 VAL A O 1
ATOM 1705 N N . ASN A 1 225 ? 6.75 -9.516 14.844 1 53.81 225 ASN A N 1
ATOM 1706 C CA . ASN A 1 225 ? 5.996 -10.742 15.102 1 53.81 225 ASN A CA 1
ATOM 1707 C C . ASN A 1 225 ? 6.805 -11.984 14.75 1 53.81 225 ASN A C 1
ATOM 1709 O O . ASN A 1 225 ? 7.48 -12.023 13.727 1 53.81 225 ASN A O 1
ATOM 1713 N N . GLY A 1 226 ? 7.109 -12.719 15.797 1 54.31 226 GLY A N 1
ATOM 1714 C CA . GLY A 1 226 ? 7.648 -14.062 15.734 1 54.31 226 GLY A CA 1
ATOM 1715 C C . GLY A 1 226 ? 7.004 -14.914 14.648 1 54.31 226 GLY A C 1
ATOM 1716 O O . GLY A 1 226 ? 5.988 -14.523 14.07 1 54.31 226 GLY A O 1
ATOM 1717 N N . LEU A 1 227 ? 7.672 -15.891 14.195 1 56.59 227 LEU A N 1
ATOM 1718 C CA . LEU A 1 227 ? 7.223 -16.922 13.258 1 56.59 227 LEU A CA 1
ATOM 1719 C C . LEU A 1 227 ? 5.918 -17.547 13.734 1 56.59 227 LEU A C 1
ATOM 1721 O O . LEU A 1 227 ? 5.871 -18.156 14.805 1 56.59 227 LEU A O 1
ATOM 1725 N N . ARG A 1 228 ? 4.785 -16.906 13.406 1 60.28 228 ARG A N 1
ATOM 1726 C CA . ARG A 1 228 ? 3.52 -17.578 13.68 1 60.28 228 ARG A CA 1
ATOM 1727 C C . ARG A 1 228 ? 3.102 -18.453 12.508 1 60.28 228 ARG A C 1
ATOM 1729 O O . ARG A 1 228 ? 3.721 -18.406 11.445 1 60.28 228 ARG A O 1
ATOM 1736 N N . LEU A 1 229 ? 2.301 -19.516 12.742 1 59.75 229 LEU A N 1
ATOM 1737 C CA . LEU A 1 229 ? 1.772 -20.422 11.719 1 59.75 229 LEU A CA 1
ATOM 1738 C C . LEU A 1 229 ? 1.392 -19.656 10.461 1 59.75 229 LEU A C 1
ATOM 1740 O O . LEU A 1 229 ? 1.623 -20.125 9.344 1 59.75 229 LEU A O 1
ATOM 1744 N N . GLU A 1 230 ? 1.036 -18.375 10.594 1 63.75 230 GLU A N 1
ATOM 1745 C CA . GLU A 1 230 ? 0.578 -17.531 9.5 1 63.75 230 GLU A CA 1
ATOM 1746 C C . GLU A 1 230 ? 1.744 -17.094 8.625 1 63.75 230 GLU A C 1
ATOM 1748 O O . GLU A 1 230 ? 1.552 -16.734 7.453 1 63.75 230 GLU A O 1
ATOM 1753 N N . SER A 1 231 ? 2.932 -17.344 9.211 1 67.56 231 SER A N 1
ATOM 1754 C CA . SER A 1 231 ? 4.113 -16.938 8.461 1 67.56 231 SER A CA 1
ATOM 1755 C C . SER A 1 231 ? 4.398 -17.906 7.316 1 67.56 231 SER A C 1
ATOM 1757 O O . SER A 1 231 ? 5.098 -17.562 6.363 1 67.56 231 SER A O 1
ATOM 1759 N N . TRP A 1 232 ? 3.748 -19.047 7.336 1 77.25 232 TRP A N 1
ATOM 1760 C CA . TRP A 1 232 ? 4.027 -20.062 6.332 1 77.25 232 TRP A CA 1
ATOM 1761 C C . TRP A 1 232 ? 2.924 -20.125 5.281 1 77.25 232 TRP A C 1
ATOM 1763 O O . TRP A 1 232 ? 3.039 -20.844 4.289 1 77.25 232 TRP A O 1
ATOM 1773 N N . LEU A 1 233 ? 1.936 -19.375 5.492 1 82.56 233 LEU A N 1
ATOM 1774 C CA . LEU A 1 233 ? 0.842 -19.375 4.527 1 82.56 233 LEU A CA 1
ATOM 1775 C C . LEU A 1 233 ? 1.126 -18.391 3.396 1 82.56 233 LEU A C 1
ATOM 1777 O O . LEU A 1 233 ? 1.499 -17.234 3.646 1 82.56 233 LEU A O 1
ATOM 1781 N N . PRO A 1 234 ? 1.066 -18.938 2.197 1 88.31 234 PRO A N 1
ATOM 1782 C CA . PRO A 1 234 ? 1.271 -18.031 1.065 1 88.31 234 PRO A CA 1
ATOM 1783 C C . PRO A 1 234 ? 0.245 -16.906 1.021 1 88.31 234 PRO A C 1
ATOM 1785 O O . PRO A 1 234 ? -0.948 -17.141 1.228 1 88.31 234 PRO A O 1
ATOM 1788 N N . ARG A 1 235 ? 0.722 -15.781 0.87 1 88.56 235 ARG A N 1
ATOM 1789 C CA . ARG A 1 235 ? -0.13 -14.602 0.755 1 88.56 235 ARG A CA 1
ATOM 1790 C C . ARG A 1 235 ? 0.341 -13.695 -0.377 1 88.56 235 ARG A C 1
ATOM 1792 O O . ARG A 1 235 ? 1.543 -13.578 -0.625 1 88.56 235 ARG A O 1
ATOM 1799 N N . ALA A 1 236 ? -0.608 -13.062 -0.971 1 91.44 236 ALA A N 1
ATOM 1800 C CA . ALA A 1 236 ? -0.309 -12.219 -2.129 1 91.44 236 ALA A CA 1
ATOM 1801 C C . ALA A 1 236 ? 0.543 -11.016 -1.729 1 91.44 236 ALA A C 1
ATOM 1803 O O . ALA A 1 236 ? 1.378 -10.555 -2.512 1 91.44 236 ALA A O 1
ATOM 1804 N N . ILE A 1 237 ? 0.345 -10.523 -0.528 1 88.38 237 ILE A N 1
ATOM 1805 C CA . ILE A 1 237 ? 1.094 -9.352 -0.081 1 88.38 237 ILE A CA 1
ATOM 1806 C C . ILE A 1 237 ? 2.584 -9.68 -0.026 1 88.38 237 ILE A C 1
ATOM 1808 O O . ILE A 1 237 ? 3.426 -8.844 -0.363 1 88.38 237 ILE A O 1
ATOM 1812 N N . TYR A 1 238 ? 2.885 -10.867 0.424 1 90.19 238 TYR A N 1
ATOM 1813 C CA . TYR A 1 238 ? 4.285 -11.273 0.5 1 90.19 238 TYR A CA 1
ATOM 1814 C C . TYR A 1 238 ? 4.891 -11.398 -0.893 1 90.19 238 TYR A C 1
ATOM 1816 O O . TYR A 1 238 ? 6.078 -11.125 -1.09 1 90.19 238 TYR A O 1
ATOM 1824 N N . LEU A 1 239 ? 4.109 -11.844 -1.813 1 92.56 239 LEU A N 1
ATOM 1825 C CA . LEU A 1 239 ? 4.59 -11.898 -3.189 1 92.56 239 LEU A CA 1
ATOM 1826 C C . LEU A 1 239 ? 4.895 -10.5 -3.711 1 92.56 239 LEU A C 1
ATOM 1828 O O . LEU A 1 239 ? 5.887 -10.297 -4.418 1 92.56 239 LEU A O 1
ATOM 1832 N N . GLU A 1 240 ? 4.082 -9.586 -3.422 1 92.44 240 GLU A N 1
ATOM 1833 C CA . GLU A 1 240 ? 4.309 -8.203 -3.822 1 92.44 240 GLU A CA 1
ATOM 1834 C C . GLU A 1 240 ? 5.586 -7.648 -3.195 1 92.44 240 GLU A C 1
ATOM 1836 O O . GLU A 1 240 ? 6.395 -7.016 -3.877 1 92.44 240 GLU A O 1
ATOM 1841 N N . ILE A 1 241 ? 5.75 -7.906 -1.935 1 92.12 241 ILE A N 1
ATOM 1842 C CA . ILE A 1 241 ? 6.93 -7.445 -1.212 1 92.12 241 ILE A CA 1
ATOM 1843 C C . ILE A 1 241 ? 8.188 -8.055 -1.835 1 92.12 241 ILE A C 1
ATOM 1845 O O . ILE A 1 241 ? 9.164 -7.348 -2.086 1 92.12 241 ILE A O 1
ATOM 1849 N N . SER A 1 242 ? 8.133 -9.32 -2.049 1 94.19 242 SER A N 1
ATOM 1850 C CA . SER A 1 242 ? 9.258 -10.023 -2.662 1 94.19 242 SER A CA 1
ATOM 1851 C C . SER A 1 242 ? 9.57 -9.461 -4.047 1 94.19 242 SER A C 1
ATOM 1853 O O . SER A 1 242 ? 10.734 -9.312 -4.414 1 94.19 242 SER A O 1
ATOM 1855 N N . SER A 1 243 ? 8.531 -9.219 -4.785 1 94 243 SER A N 1
ATOM 1856 C CA . SER A 1 243 ? 8.711 -8.641 -6.113 1 94 243 SER A CA 1
ATOM 1857 C C . SER A 1 243 ? 9.359 -7.266 -6.043 1 94 243 SER A C 1
ATOM 1859 O O . SER A 1 243 ? 10.266 -6.957 -6.824 1 94 243 SER A O 1
ATOM 1861 N N . GLU A 1 244 ? 8.953 -6.449 -5.121 1 93.25 244 GLU A N 1
ATOM 1862 C CA . GLU A 1 244 ? 9.539 -5.125 -4.941 1 93.25 244 GLU A CA 1
ATOM 1863 C C . GLU A 1 244 ? 11.008 -5.219 -4.551 1 93.25 244 GLU A C 1
ATOM 1865 O O . GLU A 1 244 ? 11.836 -4.457 -5.047 1 93.25 244 GLU A O 1
ATOM 1870 N N . ALA A 1 245 ? 11.227 -6.102 -3.641 1 95.31 245 ALA A N 1
ATOM 1871 C CA . ALA A 1 245 ? 12.609 -6.312 -3.232 1 95.31 245 ALA A CA 1
ATOM 1872 C C . ALA A 1 245 ? 13.477 -6.734 -4.418 1 95.31 245 ALA A C 1
ATOM 1874 O O . ALA A 1 245 ? 14.57 -6.203 -4.617 1 95.31 245 ALA A O 1
ATOM 1875 N N . SER A 1 246 ? 12.969 -7.707 -5.18 1 94.94 246 SER A N 1
ATOM 1876 C CA . SER A 1 246 ? 13.688 -8.164 -6.367 1 94.94 246 SER A CA 1
ATOM 1877 C C . SER A 1 246 ? 13.953 -7.008 -7.328 1 94.94 246 SER A C 1
ATOM 1879 O O . SER A 1 246 ? 15.039 -6.91 -7.902 1 94.94 246 SER A O 1
ATOM 1881 N N . HIS A 1 247 ? 13.016 -6.164 -7.469 1 93.12 247 HIS A N 1
ATOM 1882 C CA . HIS A 1 247 ? 13.164 -4.992 -8.328 1 93.12 247 HIS A CA 1
ATOM 1883 C C . HIS A 1 247 ? 14.312 -4.105 -7.848 1 93.12 247 HIS A C 1
ATOM 1885 O O . HIS A 1 247 ? 15.109 -3.619 -8.656 1 93.12 247 HIS A O 1
ATOM 1891 N N . GLU A 1 248 ? 14.367 -3.898 -6.605 1 94.5 248 GLU A N 1
ATOM 1892 C CA . GLU A 1 248 ? 15.43 -3.068 -6.039 1 94.5 248 GLU A CA 1
ATOM 1893 C C . GLU A 1 248 ? 16.797 -3.715 -6.23 1 94.5 248 GLU A C 1
ATOM 1895 O O . GLU A 1 248 ? 17.781 -3.027 -6.516 1 94.5 248 GLU A O 1
ATOM 1900 N N . TYR A 1 249 ? 16.844 -5.066 -6.062 1 95.62 249 TYR A N 1
ATOM 1901 C CA . TYR A 1 249 ? 18.109 -5.758 -6.305 1 95.62 249 TYR A CA 1
ATOM 1902 C C . TYR A 1 249 ? 18.547 -5.609 -7.758 1 95.62 249 TYR A C 1
ATOM 1904 O O . TYR A 1 249 ? 19.719 -5.387 -8.039 1 95.62 249 TYR A O 1
ATOM 1912 N N . LEU A 1 250 ? 17.625 -5.723 -8.656 1 93 250 LEU A N 1
ATOM 1913 C CA . LEU A 1 250 ? 17.938 -5.535 -10.07 1 93 250 LEU A CA 1
ATOM 1914 C C . LEU A 1 250 ? 18.422 -4.109 -10.336 1 93 250 LEU A C 1
ATOM 1916 O O . LEU A 1 250 ? 19.328 -3.898 -11.141 1 93 250 LEU A O 1
ATOM 1920 N N . GLY A 1 251 ? 17.75 -3.154 -9.656 1 91.75 251 GLY A N 1
ATOM 1921 C CA . GLY A 1 251 ? 18.188 -1.774 -9.766 1 91.75 251 GLY A CA 1
ATOM 1922 C C . GLY A 1 251 ? 19.609 -1.558 -9.258 1 91.75 251 GLY A C 1
ATOM 1923 O O . GLY A 1 251 ? 20.391 -0.844 -9.883 1 91.75 251 GLY A O 1
ATOM 1924 N N . LEU A 1 252 ? 19.938 -2.143 -8.164 1 94 252 LEU A N 1
ATOM 1925 C CA . LEU A 1 252 ? 21.281 -2.037 -7.605 1 94 252 LEU A CA 1
ATOM 1926 C C . LEU A 1 252 ? 22.312 -2.713 -8.508 1 94 252 LEU A C 1
ATOM 1928 O O . LEU A 1 252 ? 23.422 -2.221 -8.664 1 94 252 LEU A O 1
ATOM 1932 N N . LEU A 1 253 ? 21.875 -3.855 -9.094 1 92.06 253 LEU A N 1
ATOM 1933 C CA . LEU A 1 253 ? 22.734 -4.535 -10.047 1 92.06 253 LEU A CA 1
ATOM 1934 C C . LEU A 1 253 ? 23.031 -3.646 -11.25 1 92.06 253 LEU A C 1
ATOM 1936 O O . LEU A 1 253 ? 24.172 -3.59 -11.734 1 92.06 253 LEU A O 1
ATOM 1940 N N . TRP A 1 254 ? 22.016 -3.016 -11.68 1 87.5 254 TRP A N 1
ATOM 1941 C CA . TRP A 1 254 ? 22.172 -2.098 -12.805 1 87.5 254 TRP A CA 1
ATOM 1942 C C . TRP A 1 254 ? 23.156 -0.979 -12.453 1 87.5 254 TRP A C 1
ATOM 1944 O O . TRP A 1 254 ? 24 -0.616 -13.266 1 87.5 254 TRP A O 1
ATOM 1954 N N . LEU A 1 255 ? 23.078 -0.414 -11.289 1 89.88 255 LEU A N 1
ATOM 1955 C CA . LEU A 1 255 ? 24 0.619 -10.82 1 89.88 255 LEU A CA 1
ATOM 1956 C C . LEU A 1 255 ? 25.422 0.095 -10.766 1 89.88 255 LEU A C 1
ATOM 1958 O O . LEU A 1 255 ? 26.359 0.795 -11.164 1 89.88 255 LEU A O 1
ATOM 1962 N N . TRP A 1 256 ? 25.516 -1.089 -10.312 1 89.88 256 TRP A N 1
ATOM 1963 C CA . TRP A 1 256 ? 26.828 -1.722 -10.234 1 89.88 256 TRP A CA 1
ATOM 1964 C C . TRP A 1 256 ? 27.438 -1.904 -11.617 1 89.88 256 TRP A C 1
ATOM 1966 O O . TRP A 1 256 ? 28.625 -1.635 -11.828 1 89.88 256 TRP A O 1
ATOM 1976 N N . ILE A 1 257 ? 26.641 -2.314 -12.555 1 88.56 257 ILE A N 1
ATOM 1977 C CA . ILE A 1 257 ? 27.094 -2.523 -13.922 1 88.56 257 ILE A CA 1
ATOM 1978 C C . ILE A 1 257 ? 27.531 -1.191 -14.531 1 88.56 257 ILE A C 1
ATOM 1980 O O . ILE A 1 257 ? 28.562 -1.121 -15.219 1 88.56 257 ILE A O 1
ATOM 1984 N N . GLN A 1 258 ? 26.812 -0.13 -14.234 1 84.5 258 GLN A N 1
ATOM 1985 C CA . GLN A 1 258 ? 27.156 1.199 -14.734 1 84.5 258 GLN A CA 1
ATOM 1986 C C . GLN A 1 258 ? 28.484 1.676 -14.156 1 84.5 258 GLN A C 1
ATOM 1988 O O . GLN A 1 258 ? 29.266 2.328 -14.852 1 84.5 258 GLN A O 1
ATOM 1993 N N . GLU A 1 259 ? 28.719 1.346 -12.977 1 84.69 259 GLU A N 1
ATOM 1994 C CA . GLU A 1 259 ? 29.953 1.752 -12.312 1 84.69 259 GLU A CA 1
ATOM 1995 C C . GLU A 1 259 ? 31.156 1.021 -12.898 1 84.69 259 GLU A C 1
ATOM 1997 O O . GLU A 1 259 ? 32.281 1.528 -12.844 1 84.69 259 GLU A O 1
ATOM 2002 N N . GLN A 1 260 ? 30.938 -0.236 -13.352 1 80.44 260 GLN A N 1
ATOM 2003 C CA . GLN A 1 260 ? 32.031 -0.987 -13.969 1 80.44 260 GLN A CA 1
ATOM 2004 C C . GLN A 1 260 ? 32.312 -0.488 -15.383 1 80.44 260 GLN A C 1
ATOM 2006 O O . GLN A 1 260 ? 33.312 -0.886 -15.992 1 80.44 260 GLN A O 1
ATOM 2011 N N . GLY A 1 261 ? 31.812 0.592 -15.852 1 66.62 261 GLY A N 1
ATOM 2012 C CA . GLY A 1 261 ? 32.125 1.195 -17.141 1 66.62 261 GLY A CA 1
ATOM 2013 C C . GLY A 1 261 ? 31.297 0.606 -18.281 1 66.62 261 GLY A C 1
ATOM 2014 O O . GLY A 1 261 ? 31.531 0.916 -19.453 1 66.62 261 GLY A O 1
ATOM 2015 N N . VAL A 1 262 ? 30.625 -0.359 -18.156 1 54.16 262 VAL A N 1
ATOM 2016 C CA . VAL A 1 262 ? 29.953 -1.022 -19.266 1 54.16 262 VAL A CA 1
ATOM 2017 C C . VAL A 1 262 ? 28.734 -0.199 -19.688 1 54.16 262 VAL A C 1
ATOM 2019 O O . VAL A 1 262 ? 28.375 -0.17 -20.859 1 54.16 262 VAL A O 1
ATOM 2022 N N . GLY A 1 263 ? 28.031 0.573 -18.953 1 51.28 263 GLY A N 1
ATOM 2023 C CA . GLY A 1 263 ? 26.844 1.342 -19.312 1 51.28 263 GLY A CA 1
ATOM 2024 C C . GLY A 1 263 ? 27.156 2.789 -19.641 1 51.28 263 GLY A C 1
ATOM 2025 O O . GLY A 1 263 ? 26.25 3.594 -19.828 1 51.28 263 GLY A O 1
ATOM 2026 N N . GLY A 1 264 ? 28.422 3.18 -19.438 1 42.44 264 GLY A N 1
ATOM 2027 C CA . GLY A 1 264 ? 28.844 4.559 -19.625 1 42.44 264 GLY A CA 1
ATOM 2028 C C . GLY A 1 264 ? 28.766 5.008 -21.078 1 42.44 264 GLY A C 1
ATOM 2029 O O . GLY A 1 264 ? 29.391 5.996 -21.469 1 42.44 264 GLY A O 1
ATOM 2030 N N . GLY A 1 265 ? 28.484 4.164 -22.109 1 35.56 265 GLY A N 1
ATOM 2031 C CA . GLY A 1 265 ? 28.703 4.855 -23.375 1 35.56 265 GLY A CA 1
ATOM 2032 C C . GLY A 1 265 ? 28.047 6.223 -23.422 1 35.56 265 GLY A C 1
ATOM 2033 O O . GLY A 1 265 ? 28.703 7.215 -23.75 1 35.56 265 GLY A O 1
ATOM 2034 N N . HIS A 1 266 ? 26.734 6.527 -23.75 1 30.5 266 HIS A N 1
ATOM 2035 C CA . HIS A 1 266 ? 26.391 7.852 -24.25 1 30.5 266 HIS A CA 1
ATOM 2036 C C . HIS A 1 266 ? 26.25 8.852 -23.109 1 30.5 266 HIS A C 1
ATOM 2038 O O . HIS A 1 266 ? 25.781 8.5 -22.016 1 30.5 266 HIS A O 1
ATOM 2044 N N . MET B 1 1 ? -12.938 -22.609 21.969 1 34.97 1 MET B N 1
ATOM 2045 C CA . MET B 1 1 ? -13.617 -23.25 20.844 1 34.97 1 MET B CA 1
ATOM 2046 C C . MET B 1 1 ? -13.734 -22.297 19.656 1 34.97 1 MET B C 1
ATOM 2048 O O . MET B 1 1 ? -13.664 -22.734 18.5 1 34.97 1 MET B O 1
ATOM 2052 N N . PRO B 1 2 ? -14.062 -20.859 19.906 1 44.88 2 PRO B N 1
ATOM 2053 C CA . PRO B 1 2 ? -14.266 -19.766 18.953 1 44.88 2 PRO B CA 1
ATOM 2054 C C . PRO B 1 2 ? -13 -19.406 18.188 1 44.88 2 PRO B C 1
ATOM 2056 O O . PRO B 1 2 ? -13.07 -19.031 17.016 1 44.88 2 PRO B O 1
ATOM 2059 N N . LEU B 1 3 ? -11.859 -19.625 18.922 1 49.53 3 LEU B N 1
ATOM 2060 C CA . LEU B 1 3 ? -10.539 -19.359 18.359 1 49.53 3 LEU B CA 1
ATOM 2061 C C . LEU B 1 3 ? -10.242 -20.297 17.203 1 49.53 3 LEU B C 1
ATOM 2063 O O . LEU B 1 3 ? -9.648 -19.891 16.203 1 49.53 3 LEU B O 1
ATOM 2067 N N . ARG B 1 4 ? -10.797 -21.562 17.391 1 52.19 4 ARG B N 1
ATOM 2068 C CA . ARG B 1 4 ? -10.562 -22.641 16.453 1 52.19 4 ARG B CA 1
ATOM 2069 C C . ARG B 1 4 ? -11.312 -22.406 15.141 1 52.19 4 ARG B C 1
ATOM 2071 O O . ARG B 1 4 ? -10.773 -22.641 14.055 1 52.19 4 ARG B O 1
ATOM 2078 N N . TYR B 1 5 ? -12.578 -21.875 15.234 1 59.5 5 TYR B N 1
ATOM 2079 C CA . TYR B 1 5 ? -13.406 -21.609 14.07 1 59.5 5 TYR B CA 1
ATOM 2080 C C . TYR B 1 5 ? -12.852 -20.453 13.258 1 59.5 5 TYR B C 1
ATOM 2082 O O . TYR B 1 5 ? -12.766 -20.516 12.023 1 59.5 5 TYR B O 1
ATOM 2090 N N . THR B 1 6 ? -12.336 -19.5 13.875 1 64.06 6 THR B N 1
ATOM 2091 C CA . THR B 1 6 ? -11.781 -18.328 13.211 1 64.06 6 THR B CA 1
ATOM 2092 C C . THR B 1 6 ? -10.492 -18.688 12.477 1 64.06 6 THR B C 1
ATOM 2094 O O . THR B 1 6 ? -10.258 -18.203 11.359 1 64.06 6 THR B O 1
ATOM 2097 N N . THR B 1 7 ? -9.836 -19.625 13.094 1 69.5 7 THR B N 1
ATOM 2098 C CA . THR B 1 7 ? -8.586 -20.047 12.477 1 69.5 7 THR B CA 1
ATOM 2099 C C . THR B 1 7 ? -8.852 -20.875 11.219 1 69.5 7 THR B C 1
ATOM 2101 O O . THR B 1 7 ? -8.18 -20.703 10.203 1 69.5 7 THR B O 1
ATOM 2104 N N . LEU B 1 8 ? -9.875 -21.75 11.344 1 73.62 8 LEU B N 1
ATOM 2105 C CA . LEU B 1 8 ? -10.227 -22.578 10.195 1 73.62 8 LEU B CA 1
ATOM 2106 C C . LEU B 1 8 ? -10.734 -21.719 9.039 1 73.62 8 LEU B C 1
ATOM 2108 O O . LEU B 1 8 ? -10.375 -21.953 7.887 1 73.62 8 LEU B O 1
ATOM 2112 N N . LEU B 1 9 ? -11.523 -20.766 9.375 1 74.5 9 LEU B N 1
ATOM 2113 C CA . LEU B 1 9 ? -12.07 -19.891 8.344 1 74.5 9 LEU B CA 1
ATOM 2114 C C . LEU B 1 9 ? -10.961 -19.078 7.68 1 74.5 9 LEU B C 1
ATOM 2116 O O . LEU B 1 9 ? -11 -18.844 6.469 1 74.5 9 LEU B O 1
ATOM 2120 N N . THR B 1 10 ? -10.023 -18.781 8.445 1 73.06 10 THR B N 1
ATOM 2121 C CA . THR B 1 10 ? -8.906 -18.016 7.902 1 73.06 10 THR B CA 1
ATOM 2122 C C . THR B 1 10 ? -8.07 -18.875 6.961 1 73.06 10 THR B C 1
ATOM 2124 O O . THR B 1 10 ? -7.625 -18.406 5.914 1 73.06 10 THR B O 1
ATOM 2127 N N . LEU B 1 11 ? -7.969 -20.094 7.348 1 78.31 11 LEU B N 1
ATOM 2128 C CA . LEU B 1 11 ? -7.203 -21.016 6.52 1 78.31 11 LEU B CA 1
ATOM 2129 C C . LEU B 1 11 ? -7.926 -21.281 5.203 1 78.31 11 LEU B C 1
ATOM 2131 O O . LEU B 1 11 ? -7.312 -21.234 4.133 1 78.31 11 LEU B O 1
ATOM 2135 N N . VAL B 1 12 ? -9.18 -21.516 5.344 1 82.19 12 VAL B N 1
ATOM 2136 C CA . VAL B 1 12 ? -9.977 -21.797 4.156 1 82.19 12 VAL B CA 1
ATOM 2137 C C . VAL B 1 12 ? -9.969 -20.578 3.232 1 82.19 12 VAL B C 1
ATOM 2139 O O . VAL B 1 12 ? -9.812 -20.719 2.018 1 82.19 12 VAL B O 1
ATOM 2142 N N . SER B 1 13 ? -10.078 -19.453 3.805 1 82.38 13 SER B N 1
ATOM 2143 C CA . SER B 1 13 ? -10.078 -18.219 3.023 1 82.38 13 SER B CA 1
ATOM 2144 C C . SER B 1 13 ? -8.742 -18.016 2.32 1 82.38 13 SER B C 1
ATOM 2146 O O . SER B 1 13 ? -8.703 -17.609 1.157 1 82.38 13 SER B O 1
ATOM 2148 N N . ALA B 1 14 ? -7.703 -18.359 2.994 1 80.94 14 ALA B N 1
ATOM 2149 C CA . ALA B 1 14 ? -6.367 -18.203 2.42 1 80.94 14 ALA B CA 1
ATOM 2150 C C . ALA B 1 14 ? -6.172 -19.141 1.228 1 80.94 14 ALA B C 1
ATOM 2152 O O . ALA B 1 14 ? -5.535 -18.766 0.238 1 80.94 14 ALA B O 1
ATOM 2153 N N . LEU B 1 15 ? -6.773 -20.297 1.344 1 85.31 15 LEU B N 1
ATOM 2154 C CA . LEU B 1 15 ? -6.602 -21.297 0.296 1 85.31 15 LEU B CA 1
ATOM 2155 C C . LEU B 1 15 ? -7.457 -20.969 -0.92 1 85.31 15 LEU B C 1
ATOM 2157 O O . LEU B 1 15 ? -7.145 -21.391 -2.037 1 85.31 15 LEU B O 1
ATOM 2161 N N . LEU B 1 16 ? -8.484 -20.156 -0.684 1 86.81 16 LEU B N 1
ATOM 2162 C CA . LEU B 1 16 ? -9.406 -19.844 -1.771 1 86.81 16 LEU B CA 1
ATOM 2163 C C . LEU B 1 16 ? -8.969 -18.594 -2.512 1 86.81 16 LEU B C 1
ATOM 2165 O O . LEU B 1 16 ? -9.469 -18.297 -3.602 1 86.81 16 LEU B O 1
ATOM 2169 N N . GLN B 1 17 ? -8.023 -17.938 -1.997 1 88.25 17 GLN B N 1
ATOM 2170 C CA . GLN B 1 17 ? -7.539 -16.703 -2.607 1 88.25 17 GLN B CA 1
ATOM 2171 C C . GLN B 1 17 ? -6.156 -16.906 -3.225 1 88.25 17 GLN B C 1
ATOM 2173 O O . GLN B 1 17 ? -5.406 -17.797 -2.801 1 88.25 17 GLN B O 1
ATOM 2178 N N . PRO B 1 18 ? -5.816 -16.141 -4.316 1 88.38 18 PRO B N 1
ATOM 2179 C CA . PRO B 1 18 ? -4.438 -16.219 -4.801 1 88.38 18 PRO B CA 1
ATOM 2180 C C . PRO B 1 18 ? -3.432 -15.641 -3.801 1 88.38 18 PRO B C 1
ATOM 2182 O O . PRO B 1 18 ? -3.73 -14.664 -3.113 1 88.38 18 PRO B O 1
ATOM 2185 N N . PRO B 1 19 ? -2.41 -16.359 -3.611 1 89.06 19 PRO B N 1
ATOM 2186 C CA . PRO B 1 19 ? -1.861 -17.469 -4.391 1 89.06 19 PRO B CA 1
ATOM 2187 C C . PRO B 1 19 ? -2.287 -18.828 -3.855 1 89.06 19 PRO B C 1
ATOM 2189 O O . PRO B 1 19 ? -1.95 -19.859 -4.441 1 89.06 19 PRO B O 1
ATOM 2192 N N . GLY B 1 20 ? -3.055 -18.906 -2.75 1 87.62 20 GLY B N 1
ATOM 2193 C CA . GLY B 1 20 ? -3.438 -20.188 -2.168 1 87.62 20 GLY B CA 1
ATOM 2194 C C . GLY B 1 20 ? -4.129 -21.109 -3.156 1 87.62 20 GLY B C 1
ATOM 2195 O O . GLY B 1 20 ? -3.797 -22.281 -3.242 1 87.62 20 GLY B O 1
ATOM 2196 N N . VAL B 1 21 ? -5.047 -20.578 -3.904 1 89.62 21 VAL B N 1
ATOM 2197 C CA . VAL B 1 21 ? -5.82 -21.375 -4.855 1 89.62 21 VAL B CA 1
ATOM 2198 C C . VAL B 1 21 ? -4.895 -21.969 -5.91 1 89.62 21 VAL B C 1
ATOM 2200 O O . VAL B 1 21 ? -5.145 -23.062 -6.422 1 89.62 21 VAL B O 1
ATOM 2203 N N . LEU B 1 22 ? -3.844 -21.25 -6.234 1 89.31 22 LEU B N 1
ATOM 2204 C CA . LEU B 1 22 ? -2.879 -21.734 -7.211 1 89.31 22 LEU B CA 1
ATOM 2205 C C . LEU B 1 22 ? -2.168 -22.984 -6.695 1 89.31 22 LEU B C 1
ATOM 2207 O O . LEU B 1 22 ? -1.946 -23.938 -7.453 1 89.31 22 LEU B O 1
ATOM 2211 N N . PHE B 1 23 ? -1.872 -23 -5.465 1 87.69 23 PHE B N 1
ATOM 2212 C CA . PHE B 1 23 ? -1.223 -24.156 -4.859 1 87.69 23 PHE B CA 1
ATOM 2213 C C . PHE B 1 23 ? -2.176 -25.344 -4.805 1 87.69 23 PHE B C 1
ATOM 2215 O O . PHE B 1 23 ? -1.766 -26.484 -5.016 1 87.69 23 PHE B O 1
ATOM 2222 N N . VAL B 1 24 ? -3.418 -25.062 -4.484 1 88.62 24 VAL B N 1
ATOM 2223 C CA . VAL B 1 24 ? -4.418 -26.125 -4.445 1 88.62 24 VAL B CA 1
ATOM 2224 C C . VAL B 1 24 ? -4.559 -26.75 -5.828 1 88.62 24 VAL B C 1
ATOM 2226 O O . VAL B 1 24 ? -4.531 -27.984 -5.961 1 88.62 24 VAL B O 1
ATOM 2229 N N . LEU B 1 25 ? -4.656 -25.938 -6.879 1 88.75 25 LEU B N 1
ATOM 2230 C CA . LEU B 1 25 ? -4.785 -26.422 -8.25 1 88.75 25 LEU B CA 1
ATOM 2231 C C . LEU B 1 25 ? -3.555 -27.234 -8.656 1 88.75 25 LEU B C 1
ATOM 2233 O O . LEU B 1 25 ? -3.676 -28.297 -9.273 1 88.75 25 LEU B O 1
ATOM 2237 N N . ALA B 1 26 ? -2.404 -26.719 -8.312 1 85.06 26 ALA B N 1
ATOM 2238 C CA . ALA B 1 26 ? -1.162 -27.406 -8.641 1 85.06 26 ALA B CA 1
ATOM 2239 C C . ALA B 1 26 ? -1.071 -28.75 -7.922 1 85.06 26 ALA B C 1
ATOM 2241 O O . ALA B 1 26 ? -0.656 -29.75 -8.508 1 85.06 26 ALA B O 1
ATOM 2242 N N . ALA B 1 27 ? -1.462 -28.75 -6.66 1 85.69 27 ALA B N 1
ATOM 2243 C CA . ALA B 1 27 ? -1.438 -29.984 -5.875 1 85.69 27 ALA B CA 1
ATOM 2244 C C . ALA B 1 27 ? -2.391 -31.016 -6.457 1 85.69 27 ALA B C 1
ATOM 2246 O O . ALA B 1 27 ? -2.029 -32.188 -6.602 1 85.69 27 ALA B O 1
ATOM 2247 N N . LEU B 1 28 ? -3.555 -30.562 -6.77 1 88.38 28 LEU B N 1
ATOM 2248 C CA . LEU B 1 28 ? -4.539 -31.453 -7.375 1 88.38 28 LEU B CA 1
ATOM 2249 C C . LEU B 1 28 ? -4.047 -31.969 -8.719 1 88.38 28 LEU B C 1
ATOM 2251 O O . LEU B 1 28 ? -4.258 -33.125 -9.062 1 88.38 28 LEU B O 1
ATOM 2255 N N . GLY B 1 29 ? -3.447 -31.047 -9.461 1 83.69 29 GLY B N 1
ATOM 2256 C CA . GLY B 1 29 ? -2.881 -31.469 -10.734 1 83.69 29 GLY B CA 1
ATOM 2257 C C . GLY B 1 29 ? -1.771 -32.5 -10.586 1 83.69 29 GLY B C 1
ATOM 2258 O O . GLY B 1 29 ? -1.72 -33.469 -11.336 1 83.69 29 GLY B O 1
ATOM 2259 N N . TRP B 1 30 ? -0.948 -32.281 -9.633 1 82.06 30 TRP B N 1
ATOM 2260 C CA . TRP B 1 30 ? 0.134 -33.219 -9.359 1 82.06 30 TRP B CA 1
ATOM 2261 C C . TRP B 1 30 ? -0.417 -34.562 -8.906 1 82.06 30 TRP B C 1
ATOM 2263 O O . TRP B 1 30 ? 0.057 -35.594 -9.352 1 82.06 30 TRP B O 1
ATOM 2273 N N . LEU B 1 31 ? -1.378 -34.5 -8.008 1 85.25 31 LEU B N 1
ATOM 2274 C CA . LEU B 1 31 ? -2.016 -35.719 -7.531 1 85.25 31 LEU B CA 1
ATOM 2275 C C . LEU B 1 31 ? -2.652 -36.469 -8.688 1 85.25 31 LEU B C 1
ATOM 2277 O O . LEU B 1 31 ? -2.549 -37.688 -8.766 1 85.25 31 LEU B O 1
ATOM 2281 N N . ALA B 1 32 ? -3.264 -35.75 -9.539 1 87.88 32 ALA B N 1
ATOM 2282 C CA . ALA B 1 32 ? -3.877 -36.375 -10.703 1 87.88 32 ALA B CA 1
ATOM 2283 C C . ALA B 1 32 ? -2.822 -37.062 -11.586 1 87.88 32 ALA B C 1
ATOM 2285 O O . ALA B 1 32 ? -3.047 -38.156 -12.102 1 87.88 32 ALA B O 1
ATOM 2286 N N . GLU B 1 33 ? -1.721 -36.438 -11.719 1 80 33 GLU B N 1
ATOM 2287 C CA . GLU B 1 33 ? -0.639 -37.031 -12.516 1 80 33 GLU B CA 1
ATOM 2288 C C . GLU B 1 33 ? -0.103 -38.312 -11.875 1 80 33 GLU B C 1
ATOM 2290 O O . GLU B 1 33 ? 0.196 -39.281 -12.578 1 80 33 GLU B O 1
ATOM 2295 N N . ILE B 1 34 ? -0.058 -38.312 -10.562 1 82 34 ILE B N 1
ATOM 2296 C CA . ILE B 1 34 ? 0.476 -39.438 -9.82 1 82 34 ILE B CA 1
ATOM 2297 C C . ILE B 1 34 ? -0.472 -40.625 -9.961 1 82 34 ILE B C 1
ATOM 2299 O O . ILE B 1 34 ? -0.028 -41.781 -10.086 1 82 34 ILE B O 1
ATOM 2303 N N . VAL B 1 35 ? -1.753 -40.312 -9.898 1 88.25 35 VAL B N 1
ATOM 2304 C CA . VAL B 1 35 ? -2.721 -41.406 -9.93 1 88.25 35 VAL B CA 1
ATOM 2305 C C . VAL B 1 35 ? -2.98 -41.844 -11.375 1 88.25 35 VAL B C 1
ATOM 2307 O O . VAL B 1 35 ? -3.801 -42.719 -11.641 1 88.25 35 VAL B O 1
ATOM 2310 N N . GLY B 1 36 ? -2.346 -41.25 -12.344 1 83.31 36 GLY B N 1
ATOM 2311 C CA . GLY B 1 36 ? -2.35 -41.688 -13.727 1 83.31 36 GLY B CA 1
ATOM 2312 C C . GLY B 1 36 ? -3.32 -40.938 -14.602 1 83.31 36 GLY B C 1
ATOM 2313 O O . GLY B 1 36 ? -3.498 -41.25 -15.773 1 83.31 36 GLY B O 1
ATOM 2314 N N . TRP B 1 37 ? -4.004 -40 -14.016 1 86.81 37 TRP B N 1
ATOM 2315 C CA . TRP B 1 37 ? -4.906 -39.156 -14.789 1 86.81 37 TRP B CA 1
ATOM 2316 C C . TRP B 1 37 ? -4.145 -38 -15.453 1 86.81 37 TRP B C 1
ATOM 2318 O O . TRP B 1 37 ? -4.418 -36.812 -15.18 1 86.81 37 TRP B O 1
ATOM 2328 N N . ARG B 1 38 ? -3.268 -38.375 -16.406 1 78.69 38 ARG B N 1
ATOM 2329 C CA . ARG B 1 38 ? -2.275 -37.438 -16.969 1 78.69 38 ARG B CA 1
ATOM 2330 C C . ARG B 1 38 ? -2.947 -36.25 -17.641 1 78.69 38 ARG B C 1
ATOM 2332 O O . ARG B 1 38 ? -2.49 -35.125 -17.516 1 78.69 38 ARG B O 1
ATOM 2339 N N . TYR B 1 39 ? -4.035 -36.531 -18.344 1 83.06 39 TYR B N 1
ATOM 2340 C CA . TYR B 1 39 ? -4.742 -35.438 -19.031 1 83.06 39 TYR B CA 1
ATOM 2341 C C . TYR B 1 39 ? -5.312 -34.438 -18.031 1 83.06 39 TYR B C 1
ATOM 2343 O O . TYR B 1 39 ? -5.16 -33.219 -18.203 1 83.06 39 TYR B O 1
ATOM 2351 N N . LEU B 1 40 ? -5.887 -34.969 -16.984 1 83.75 40 LEU B N 1
ATOM 2352 C CA . LEU B 1 40 ? -6.43 -34.094 -15.945 1 83.75 40 LEU B CA 1
ATOM 2353 C C . LEU B 1 40 ? -5.32 -33.281 -15.266 1 83.75 40 LEU B C 1
ATOM 2355 O O . LEU B 1 40 ? -5.5 -32.125 -14.953 1 83.75 40 LEU B O 1
ATOM 2359 N N . GLY B 1 41 ? -4.258 -33.906 -15.141 1 79.44 41 GLY B N 1
ATOM 2360 C CA . GLY B 1 41 ? -3.119 -33.25 -14.539 1 79.44 41 GLY B CA 1
ATOM 2361 C C . GLY B 1 41 ? -2.625 -32.062 -15.352 1 79.44 41 GLY B C 1
ATOM 2362 O O . GLY B 1 41 ? -2.393 -30.969 -14.812 1 79.44 41 GLY B O 1
ATOM 2363 N N . ARG B 1 42 ? -2.5 -32.281 -16.578 1 79.69 42 ARG B N 1
ATOM 2364 C CA . ARG B 1 42 ? -2.045 -31.25 -17.484 1 79.69 42 ARG B CA 1
ATOM 2365 C C . ARG B 1 42 ? -3.043 -30.094 -17.531 1 79.69 42 ARG B C 1
ATOM 2367 O O . ARG B 1 42 ? -2.648 -28.922 -17.531 1 79.69 42 ARG B O 1
ATOM 2374 N N . VAL B 1 43 ? -4.273 -30.5 -17.516 1 85.69 43 VAL B N 1
ATOM 2375 C CA . VAL B 1 43 ? -5.324 -29.484 -17.578 1 85.69 43 VAL B CA 1
ATOM 2376 C C . VAL B 1 43 ? -5.293 -28.641 -16.312 1 85.69 43 VAL B C 1
ATOM 2378 O O . VAL B 1 43 ? -5.414 -27.406 -16.375 1 85.69 43 VAL B O 1
ATOM 2381 N N . LEU B 1 44 ? -5.113 -29.234 -15.227 1 87 44 LEU B N 1
ATOM 2382 C CA . LEU B 1 44 ? -5.09 -28.531 -13.953 1 87 44 LEU B CA 1
ATOM 2383 C C . LEU B 1 44 ? -3.873 -27.609 -13.867 1 87 44 LEU B C 1
ATOM 2385 O O . LEU B 1 44 ? -3.957 -26.516 -13.32 1 87 44 LEU B O 1
ATOM 2389 N N . MET B 1 45 ? -2.834 -28.062 -14.453 1 81.69 45 MET B N 1
ATOM 2390 C CA . MET B 1 45 ? -1.631 -27.234 -14.461 1 81.69 45 MET B CA 1
ATOM 2391 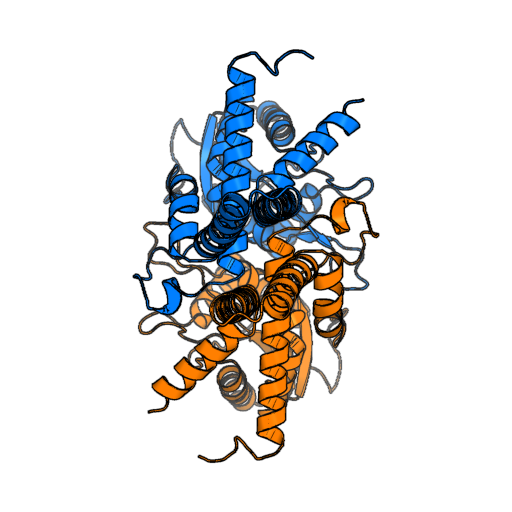C C . MET B 1 45 ? -1.818 -26.016 -15.359 1 81.69 45 MET B C 1
ATOM 2393 O O . MET B 1 45 ? -1.394 -24.906 -15.008 1 81.69 45 MET B O 1
ATOM 2397 N N . LEU B 1 46 ? -2.449 -26.219 -16.438 1 84.94 46 LEU B N 1
ATOM 2398 C CA . LEU B 1 46 ? -2.74 -25.094 -17.344 1 84.94 46 LEU B CA 1
ATOM 2399 C C . LEU B 1 46 ? -3.73 -24.125 -16.703 1 84.94 46 LEU B C 1
ATOM 2401 O O . LEU B 1 46 ? -3.611 -22.906 -16.875 1 84.94 46 LEU B O 1
ATOM 2405 N N . LEU B 1 47 ? -4.633 -24.703 -15.977 1 88.31 47 LEU B N 1
ATOM 2406 C CA . LEU B 1 47 ? -5.598 -23.875 -15.258 1 88.31 47 LEU B CA 1
ATOM 2407 C C . LEU B 1 47 ? -4.902 -23.031 -14.188 1 88.31 47 LEU B C 1
ATOM 2409 O O . LEU B 1 47 ? -5.246 -21.875 -13.992 1 88.31 47 LEU B O 1
ATOM 2413 N N . ALA B 1 48 ? -3.961 -23.672 -13.555 1 86.69 48 ALA B N 1
ATOM 2414 C CA . ALA B 1 48 ? -3.199 -22.969 -12.531 1 86.69 48 ALA B CA 1
ATOM 2415 C C . ALA B 1 48 ? -2.424 -21.797 -13.148 1 86.69 48 ALA B C 1
ATOM 2417 O O . ALA B 1 48 ? -2.408 -20.688 -12.594 1 86.69 48 ALA B O 1
ATOM 2418 N N . LEU B 1 49 ? -1.883 -22.016 -14.297 1 86.56 49 LEU B N 1
ATOM 2419 C CA . LEU B 1 49 ? -1.123 -20.969 -14.984 1 86.56 49 LEU B CA 1
ATOM 2420 C C . LEU B 1 49 ? -2.047 -19.859 -15.492 1 86.56 49 LEU B C 1
ATOM 2422 O O . LEU B 1 49 ? -1.717 -18.688 -15.398 1 86.56 49 LEU B O 1
ATOM 2426 N N . GLY B 1 50 ? -3.146 -20.281 -16.047 1 90.31 50 GLY B N 1
ATOM 2427 C CA . GLY B 1 50 ? -4.137 -19.312 -16.484 1 90.31 50 GLY B CA 1
ATOM 2428 C C . GLY B 1 50 ? -4.695 -18.469 -15.367 1 90.31 50 GLY B C 1
ATOM 2429 O O . GLY B 1 50 ? -4.879 -17.266 -15.523 1 90.31 50 GLY B O 1
ATOM 2430 N N . THR B 1 51 ? -4.918 -19.125 -14.266 1 91.19 51 THR B N 1
ATOM 2431 C CA . THR B 1 51 ? -5.41 -18.422 -13.086 1 91.19 51 THR B CA 1
ATOM 2432 C C . THR B 1 51 ? -4.371 -17.438 -12.57 1 91.19 51 THR B C 1
ATOM 2434 O O . THR B 1 51 ? -4.695 -16.297 -12.242 1 91.19 51 THR B O 1
ATOM 2437 N N . LEU B 1 52 ? -3.162 -17.875 -12.516 1 90.31 52 LEU B N 1
ATOM 2438 C CA . LEU B 1 52 ? -2.082 -16.984 -12.109 1 90.31 52 LEU B CA 1
ATOM 2439 C C . LEU B 1 52 ? -2.004 -15.773 -13.031 1 90.31 52 LEU B C 1
ATOM 2441 O O . LEU B 1 52 ? -1.871 -14.641 -12.57 1 90.31 52 LEU B O 1
ATOM 2445 N N . TYR B 1 53 ? -2.09 -16 -14.305 1 90.38 53 TYR B N 1
ATOM 2446 C CA . TYR B 1 53 ? -2.02 -14.922 -15.281 1 90.38 53 TYR B CA 1
ATOM 2447 C C . TYR B 1 53 ? -3.172 -13.945 -15.094 1 90.38 53 TYR B C 1
ATOM 2449 O O . TYR B 1 53 ? -2.961 -12.727 -15.039 1 90.38 53 TYR B O 1
ATOM 2457 N N . PHE B 1 54 ? -4.359 -14.492 -15.023 1 93 54 PHE B N 1
ATOM 2458 C CA . PHE B 1 54 ? -5.547 -13.664 -14.859 1 93 54 PHE B CA 1
ATOM 2459 C C . PHE B 1 54 ? -5.426 -12.797 -13.609 1 93 54 PHE B C 1
ATOM 2461 O O . PHE B 1 54 ? -5.629 -11.586 -13.664 1 93 54 PHE B O 1
ATOM 2468 N N . PHE B 1 55 ? -4.926 -13.344 -12.469 1 94.19 55 PHE B N 1
ATOM 2469 C CA . PHE B 1 55 ? -4.895 -12.641 -11.188 1 94.19 55 PHE B CA 1
ATOM 2470 C C . PHE B 1 55 ? -3.703 -11.695 -11.125 1 94.19 55 PHE B C 1
ATOM 2472 O O . PHE B 1 55 ? -3.676 -10.781 -10.297 1 94.19 55 PHE B O 1
ATOM 2479 N N . SER B 1 56 ? -2.76 -11.852 -12.016 1 92.38 56 SER B N 1
ATOM 2480 C CA . SER B 1 56 ? -1.551 -11.047 -11.914 1 92.38 56 SER B CA 1
ATOM 2481 C C . SER B 1 56 ? -1.497 -9.992 -13.023 1 92.38 56 SER B C 1
ATOM 2483 O O . SER B 1 56 ? -0.44 -9.422 -13.289 1 92.38 56 SER B O 1
ATOM 2485 N N . THR B 1 57 ? -2.588 -9.758 -13.742 1 90.19 57 THR B N 1
ATOM 2486 C CA . THR B 1 57 ? -2.623 -8.742 -14.789 1 90.19 57 THR B CA 1
ATOM 2487 C C . THR B 1 57 ? -3.635 -7.652 -14.453 1 90.19 57 THR B C 1
ATOM 2489 O O . THR B 1 57 ? -4.531 -7.859 -13.633 1 90.19 57 THR B O 1
ATOM 2492 N N . ALA B 1 58 ? -3.426 -6.535 -15.109 1 88.44 58 ALA B N 1
ATOM 2493 C CA . ALA B 1 58 ? -4.301 -5.391 -14.875 1 88.44 58 ALA B CA 1
ATOM 2494 C C . ALA B 1 58 ? -5.742 -5.711 -15.266 1 88.44 58 ALA B C 1
ATOM 2496 O O . ALA B 1 58 ? -6.688 -5.242 -14.625 1 88.44 58 ALA B O 1
ATOM 2497 N N . ILE B 1 59 ? -5.895 -6.496 -16.281 1 89 59 ILE B N 1
ATOM 2498 C CA . ILE B 1 59 ? -7.227 -6.848 -16.766 1 89 59 ILE B CA 1
ATOM 2499 C C . ILE B 1 59 ? -7.969 -7.629 -15.68 1 89 59 ILE B C 1
ATOM 2501 O O . ILE B 1 59 ? -9.102 -7.285 -15.32 1 89 59 ILE B O 1
ATOM 2505 N N . GLY B 1 60 ? -7.367 -8.695 -15.195 1 91.88 60 GLY B N 1
ATOM 2506 C CA . GLY B 1 60 ? -7.98 -9.469 -14.125 1 91.88 60 GLY B CA 1
ATOM 2507 C C . GLY B 1 60 ? -8.25 -8.648 -12.883 1 91.88 60 GLY B C 1
ATOM 2508 O O . GLY B 1 60 ? -9.344 -8.719 -12.312 1 91.88 60 GLY B O 1
ATOM 2509 N N . ALA B 1 61 ? -7.293 -7.863 -12.484 1 92.19 61 ALA B N 1
ATOM 2510 C CA . ALA B 1 61 ? -7.434 -7.023 -11.305 1 92.19 61 ALA B CA 1
ATOM 2511 C C . ALA B 1 61 ? -8.586 -6.035 -11.469 1 92.19 61 ALA B C 1
ATOM 2513 O O . ALA B 1 61 ? -9.367 -5.824 -10.539 1 92.19 61 ALA B O 1
ATOM 2514 N N . ARG B 1 62 ? -8.719 -5.43 -12.641 1 91.38 62 ARG B N 1
ATOM 2515 C CA . ARG B 1 62 ? -9.773 -4.465 -12.906 1 91.38 62 ARG B CA 1
ATOM 2516 C C . ARG B 1 62 ? -11.148 -5.129 -12.844 1 91.38 62 ARG B C 1
ATOM 2518 O O . ARG B 1 62 ? -12.078 -4.586 -12.242 1 91.38 62 ARG B O 1
ATOM 2525 N N . LEU B 1 63 ? -11.234 -6.266 -13.438 1 93.44 63 LEU B N 1
ATOM 2526 C CA . LEU B 1 63 ? -12.5 -6.988 -13.477 1 93.44 63 LEU B CA 1
ATOM 2527 C C . LEU B 1 63 ? -12.977 -7.332 -12.07 1 93.44 63 LEU B C 1
ATOM 2529 O O . LEU B 1 63 ? -14.172 -7.281 -11.781 1 93.44 63 LEU B O 1
ATOM 2533 N N . LEU B 1 64 ? -12.078 -7.66 -11.234 1 95 64 LEU B N 1
ATOM 2534 C CA . LEU B 1 64 ? -12.43 -8.078 -9.875 1 95 64 LEU B CA 1
ATOM 2535 C C . LEU B 1 64 ? -12.625 -6.867 -8.969 1 95 64 LEU B C 1
ATOM 2537 O O . LEU B 1 64 ? -13.5 -6.875 -8.102 1 95 64 LEU B O 1
ATOM 2541 N N . LEU B 1 65 ? -11.859 -5.836 -9.156 1 94.19 65 LEU B N 1
ATOM 2542 C CA . LEU B 1 65 ? -11.789 -4.723 -8.219 1 94.19 65 LEU B CA 1
ATOM 2543 C C . LEU B 1 65 ? -12.883 -3.701 -8.508 1 94.19 65 LEU B C 1
ATOM 2545 O O . LEU B 1 65 ? -13.492 -3.16 -7.578 1 94.19 65 LEU B O 1
ATOM 2549 N N . LEU B 1 66 ? -13.188 -3.402 -9.75 1 92.69 66 LEU B N 1
ATOM 2550 C CA . LEU B 1 66 ? -14.008 -2.254 -10.133 1 92.69 66 LEU B CA 1
ATOM 2551 C C . LEU B 1 66 ? -15.422 -2.387 -9.578 1 92.69 66 LEU B C 1
ATOM 2553 O O . LEU B 1 66 ? -15.992 -1.409 -9.086 1 92.69 66 LEU B O 1
ATOM 2557 N N . PRO B 1 67 ? -15.984 -3.586 -9.586 1 94.81 67 PRO B N 1
ATOM 2558 C CA . PRO B 1 67 ? -17.328 -3.689 -9.016 1 94.81 67 PRO B CA 1
ATOM 2559 C C . PRO B 1 67 ? -17.359 -3.332 -7.527 1 94.81 67 PRO B C 1
ATOM 2561 O O . PRO B 1 67 ? -18.391 -2.842 -7.031 1 94.81 67 PRO B O 1
ATOM 2564 N N . LEU B 1 68 ? -16.312 -3.566 -6.855 1 95.5 68 LEU B N 1
ATOM 2565 C CA . LEU B 1 68 ? -16.234 -3.232 -5.438 1 95.5 68 LEU B CA 1
ATOM 2566 C C . LEU B 1 68 ? -16 -1.738 -5.242 1 95.5 68 LEU B C 1
ATOM 2568 O O . LEU B 1 68 ? -16.719 -1.091 -4.477 1 95.5 68 LEU B O 1
ATOM 2572 N N . GLU B 1 69 ? -15.062 -1.154 -5.992 1 93.06 69 GLU B N 1
ATOM 2573 C CA . GLU B 1 69 ? -14.672 0.24 -5.809 1 93.06 69 GLU B CA 1
ATOM 2574 C C . GLU B 1 69 ? -15.742 1.188 -6.344 1 93.06 69 GLU B C 1
ATOM 2576 O O . GLU B 1 69 ? -15.859 2.328 -5.891 1 93.06 69 GLU B O 1
ATOM 2581 N N . ASP B 1 70 ? -16.547 0.706 -7.305 1 91.62 70 ASP B N 1
ATOM 2582 C CA . ASP B 1 70 ? -17.516 1.577 -7.965 1 91.62 70 ASP B CA 1
ATOM 2583 C C . ASP B 1 70 ? -18.891 1.464 -7.309 1 91.62 70 ASP B C 1
ATOM 2585 O O . ASP B 1 70 ? -19.828 2.156 -7.699 1 91.62 70 ASP B O 1
ATOM 2589 N N . ARG B 1 71 ? -19.031 0.618 -6.332 1 94.38 71 ARG B N 1
ATOM 2590 C CA . ARG B 1 71 ? -20.344 0.405 -5.707 1 94.38 71 ARG B CA 1
ATOM 2591 C C . ARG B 1 71 ? -20.844 1.686 -5.055 1 94.38 71 ARG B C 1
ATOM 2593 O O . ARG B 1 71 ? -22.047 1.957 -5.062 1 94.38 71 ARG B O 1
ATOM 2600 N N . TYR B 1 72 ? -19.953 2.467 -4.43 1 94.56 72 TYR B N 1
ATOM 2601 C CA . TYR B 1 72 ? -20.297 3.742 -3.811 1 94.56 72 TYR B CA 1
ATOM 2602 C C . TYR B 1 72 ? -19.469 4.875 -4.402 1 94.56 72 TYR B C 1
ATOM 2604 O O . TYR B 1 72 ? -18.234 4.777 -4.469 1 94.56 72 TYR B O 1
ATOM 2612 N N . PRO B 1 73 ? -20.078 5.879 -4.875 1 89.94 73 PRO B N 1
ATOM 2613 C CA . PRO B 1 73 ? -19.344 7.004 -5.465 1 89.94 73 PRO B CA 1
ATOM 2614 C C . PRO B 1 73 ? -18.562 7.812 -4.43 1 89.94 73 PRO B C 1
ATOM 2616 O O . PRO B 1 73 ? -18.938 7.816 -3.25 1 89.94 73 PRO B O 1
ATOM 2619 N N . PRO B 1 74 ? -17.453 8.414 -4.91 1 88.81 74 PRO B N 1
ATOM 2620 C CA . PRO B 1 74 ? -16.75 9.305 -3.992 1 88.81 74 PRO B CA 1
ATOM 2621 C C . PRO B 1 74 ? -17.625 10.445 -3.475 1 88.81 74 PRO B C 1
ATOM 2623 O O . PRO B 1 74 ? -18.531 10.883 -4.168 1 88.81 74 PRO B O 1
ATOM 2626 N N . LEU B 1 75 ? -17.312 10.844 -2.225 1 87.06 75 LEU B N 1
ATOM 2627 C CA . LEU B 1 75 ? -18.016 12 -1.673 1 87.06 75 LEU B CA 1
ATOM 2628 C C . LEU B 1 75 ? -17.453 13.297 -2.252 1 87.06 75 LEU B C 1
ATOM 2630 O O . LEU B 1 75 ? -16.25 13.57 -2.121 1 87.06 75 LEU B O 1
ATOM 2634 N N . THR B 1 76 ? -18.172 14.055 -2.969 1 81 76 THR B N 1
ATOM 2635 C CA . THR B 1 76 ? -17.719 15.289 -3.604 1 81 76 THR B CA 1
ATOM 2636 C C . THR B 1 76 ? -17.859 16.469 -2.652 1 81 76 THR B C 1
ATOM 2638 O O . THR B 1 76 ? -16.969 17.312 -2.568 1 81 76 THR B O 1
ATOM 2641 N N . LYS B 1 77 ? -18.984 16.469 -1.957 1 82.06 77 LYS B N 1
ATOM 2642 C CA . LYS B 1 77 ? -19.25 17.516 -0.98 1 82.06 77 LYS B CA 1
ATOM 2643 C C . LYS B 1 77 ? -19.984 16.969 0.238 1 82.06 77 LYS B C 1
ATOM 2645 O O . LYS B 1 77 ? -20.812 16.062 0.113 1 82.06 77 LYS B O 1
ATOM 2650 N N . PRO B 1 78 ? -19.562 17.531 1.36 1 85 78 PRO B N 1
ATOM 2651 C CA . PRO B 1 78 ? -20.297 17.109 2.547 1 85 78 PRO B CA 1
ATOM 2652 C C . PRO B 1 78 ? -21.797 17.406 2.438 1 85 78 PRO B C 1
ATOM 2654 O O . PRO B 1 78 ? -22.203 18.359 1.771 1 85 78 PRO B O 1
ATOM 2657 N N . LEU B 1 79 ? -22.484 16.5 3.055 1 81.88 79 LEU B N 1
ATOM 2658 C CA . LEU B 1 79 ? -23.938 16.656 3.047 1 81.88 79 LEU B CA 1
ATOM 2659 C C . LEU B 1 79 ? -24.359 17.781 3.98 1 81.88 79 LEU B C 1
ATOM 2661 O O . LEU B 1 79 ? -23.703 18.047 4.996 1 81.88 79 LEU B O 1
ATOM 2665 N N . HIS B 1 80 ? -25.391 18.547 3.473 1 77.56 80 HIS B N 1
ATOM 2666 C CA . HIS B 1 80 ? -25.938 19.625 4.281 1 77.56 80 HIS B CA 1
ATOM 2667 C C . HIS B 1 80 ? -27.422 19.391 4.57 1 77.56 80 HIS B C 1
ATOM 2669 O O . HIS B 1 80 ? -28.094 18.672 3.838 1 77.56 80 HIS B O 1
ATOM 2675 N N . GLY B 1 81 ? -27.859 19.906 5.699 1 73 81 GLY B N 1
ATOM 2676 C CA . GLY B 1 81 ? -29.266 19.891 6.039 1 73 81 GLY B CA 1
ATOM 2677 C C . GLY B 1 81 ? -29.625 18.844 7.086 1 73 81 GLY B C 1
ATOM 2678 O O . GLY B 1 81 ? -28.797 18.5 7.93 1 73 81 GLY B O 1
ATOM 2679 N N . ALA B 1 82 ? -30.891 18.359 7.176 1 64.62 82 ALA B N 1
ATOM 2680 C CA . ALA B 1 82 ? -31.453 17.469 8.188 1 64.62 82 ALA B CA 1
ATOM 2681 C C . ALA B 1 82 ? -30.797 16.078 8.109 1 64.62 82 ALA B C 1
ATOM 2683 O O . ALA B 1 82 ? -30.766 15.352 9.102 1 64.62 82 ALA B O 1
ATOM 2684 N N . ASP B 1 83 ? -30.125 15.828 7.012 1 78.06 83 ASP B N 1
ATOM 2685 C CA . ASP B 1 83 ? -29.578 14.492 6.82 1 78.06 83 ASP B CA 1
ATOM 2686 C C . ASP B 1 83 ? -28.062 14.5 6.984 1 78.06 83 ASP B C 1
ATOM 2688 O O . ASP B 1 83 ? -27.375 13.594 6.504 1 78.06 83 ASP B O 1
ATOM 2692 N N . THR B 1 84 ? -27.672 15.469 7.824 1 86.81 84 THR B N 1
ATOM 2693 C CA . THR B 1 84 ? -26.234 15.578 7.996 1 86.81 84 THR B CA 1
ATOM 2694 C C . THR B 1 84 ? -25.734 14.57 9.023 1 86.81 84 THR B C 1
ATOM 2696 O O . THR B 1 84 ? -26.266 14.469 10.125 1 86.81 84 THR B O 1
ATOM 2699 N N . PRO B 1 85 ? -24.828 13.789 8.633 1 94.75 85 PRO B N 1
ATOM 2700 C CA . PRO B 1 85 ? -24.219 12.867 9.602 1 94.75 85 PRO B CA 1
ATOM 2701 C C . PRO B 1 85 ? -23.703 13.578 10.852 1 94.75 85 PRO B C 1
ATOM 2703 O O . PRO B 1 85 ? -23.344 14.758 10.789 1 94.75 85 PRO B O 1
ATOM 2706 N N . GLN B 1 86 ? -23.734 12.898 11.93 1 96.31 86 GLN B N 1
ATOM 2707 C CA . GLN B 1 86 ? -23.375 13.492 13.211 1 96.31 86 GLN B CA 1
ATOM 2708 C C . GLN B 1 86 ? -21.922 13.203 13.57 1 96.31 86 GLN B C 1
ATOM 2710 O O . GLN B 1 86 ? -21.391 13.781 14.516 1 96.31 86 GLN B O 1
ATOM 2715 N N . ALA B 1 87 ? -21.266 12.297 12.828 1 97.88 87 ALA B N 1
ATOM 2716 C CA . ALA B 1 87 ? -19.875 11.945 13.094 1 97.88 87 ALA B CA 1
ATOM 2717 C C . ALA B 1 87 ? -19.219 11.352 11.852 1 97.88 87 ALA B C 1
ATOM 2719 O O . ALA B 1 87 ? -19.891 11.055 10.867 1 97.88 87 ALA B O 1
ATOM 2720 N N . ILE B 1 88 ? -17.953 11.305 11.906 1 98.31 88 ILE B N 1
ATOM 2721 C CA . ILE B 1 88 ? -17.125 10.633 10.906 1 98.31 88 ILE B CA 1
ATOM 2722 C C . ILE B 1 88 ? -16.516 9.367 11.508 1 98.31 88 ILE B C 1
ATOM 2724 O O . ILE B 1 88 ? -15.742 9.445 12.461 1 98.31 88 ILE B O 1
ATOM 2728 N N . ILE B 1 89 ? -16.906 8.227 11.023 1 98.5 89 ILE B N 1
ATOM 2729 C CA . ILE B 1 89 ? -16.281 6.969 11.422 1 98.5 89 ILE B CA 1
ATOM 2730 C C . ILE B 1 89 ? -15.211 6.586 10.414 1 98.5 89 ILE B C 1
ATOM 2732 O O . ILE B 1 89 ? -15.469 6.52 9.211 1 98.5 89 ILE B O 1
ATOM 2736 N N . VAL B 1 90 ? -14.008 6.383 10.883 1 98.12 90 VAL B N 1
ATOM 2737 C CA . VAL B 1 90 ? -12.914 5.969 10.008 1 98.12 90 VAL B CA 1
ATOM 2738 C C . VAL B 1 90 ? -12.359 4.629 10.477 1 98.12 90 VAL B C 1
ATOM 2740 O O . VAL B 1 90 ? -11.984 4.48 11.648 1 98.12 90 VAL B O 1
ATOM 2743 N N . LEU B 1 91 ? -12.367 3.672 9.562 1 96.56 91 LEU B N 1
ATOM 2744 C CA . LEU B 1 91 ? -11.891 2.332 9.891 1 96.56 91 LEU B CA 1
ATOM 2745 C C . LEU B 1 91 ? -10.383 2.223 9.68 1 96.56 91 LEU B C 1
ATOM 2747 O O . LEU B 1 91 ? -9.844 2.756 8.711 1 96.56 91 LEU B O 1
ATOM 2751 N N . GLY B 1 92 ? -9.719 1.511 10.578 1 91 92 GLY B N 1
ATOM 2752 C CA . GLY B 1 92 ? -8.305 1.216 10.406 1 91 92 GLY B CA 1
ATOM 2753 C C . GLY B 1 92 ? -8.031 0.193 9.32 1 91 92 GLY B C 1
ATOM 2754 O O . GLY B 1 92 ? -8.867 -0.673 9.055 1 91 92 GLY B O 1
ATOM 2755 N N . GLY B 1 93 ? -6.941 0.358 8.641 1 82.75 93 GLY B N 1
ATOM 2756 C CA . GLY B 1 93 ? -6.5 -0.581 7.625 1 82.75 93 GLY B CA 1
ATOM 2757 C C . GLY B 1 93 ? -5.328 -1.437 8.07 1 82.75 93 GLY B C 1
ATOM 2758 O O . GLY B 1 93 ? -4.746 -2.164 7.262 1 82.75 93 GLY B O 1
ATOM 2759 N N . GLY B 1 94 ? -4.969 -1.364 9.227 1 75.31 94 GLY B N 1
ATOM 2760 C CA . GLY B 1 94 ? -3.842 -2.117 9.758 1 75.31 94 GLY B CA 1
ATOM 2761 C C . GLY B 1 94 ? -2.715 -1.232 10.258 1 75.31 94 GLY B C 1
ATOM 2762 O O . GLY B 1 94 ? -2.775 -0.009 10.125 1 75.31 94 GLY B O 1
ATOM 2763 N N . GLU B 1 95 ? -1.871 -1.871 11 1 62.28 95 GLU B N 1
ATOM 2764 C CA . GLU B 1 95 ? -0.702 -1.191 11.547 1 62.28 95 GLU B CA 1
ATOM 2765 C C . GLU B 1 95 ? 0.591 -1.862 11.094 1 62.28 95 GLU B C 1
ATOM 2767 O O . GLU B 1 95 ? 0.582 -3.025 10.68 1 62.28 95 GLU B O 1
ATOM 2772 N N . VAL B 1 96 ? 1.468 -1.08 10.719 1 56.78 96 VAL B N 1
ATOM 2773 C CA . VAL B 1 96 ? 2.797 -1.637 10.492 1 56.78 96 VAL B CA 1
ATOM 2774 C C . VAL B 1 96 ? 3.711 -1.302 11.664 1 56.78 96 VAL B C 1
ATOM 2776 O O . VAL B 1 96 ? 3.541 -0.27 12.32 1 56.78 96 VAL B O 1
ATOM 2779 N N . MET B 1 97 ? 4.188 -2.406 12.242 1 54.5 97 MET B N 1
ATOM 2780 C CA . MET B 1 97 ? 5.117 -2.123 13.328 1 54.5 97 MET B CA 1
ATOM 2781 C C . MET B 1 97 ? 6.176 -1.115 12.891 1 54.5 97 MET B C 1
ATOM 2783 O O . MET B 1 97 ? 6.516 -1.037 11.711 1 54.5 97 MET B O 1
ATOM 2787 N N . GLN B 1 98 ? 6.48 -0.31 13.82 1 55.5 98 GLN B N 1
ATOM 2788 C CA . GLN B 1 98 ? 7.426 0.799 13.766 1 55.5 98 GLN B CA 1
ATOM 2789 C C . GLN B 1 98 ? 8.773 0.343 13.211 1 55.5 98 GLN B C 1
ATOM 2791 O O . GLN B 1 98 ? 9.07 -0.854 13.188 1 55.5 98 GLN B O 1
ATOM 2796 N N . SER B 1 99 ? 9.586 1.391 12.695 1 54 99 SER B N 1
ATOM 2797 C CA . SER B 1 99 ? 11.016 1.343 12.391 1 54 99 SER B CA 1
ATOM 2798 C C . SER B 1 99 ? 11.781 0.536 13.43 1 54 99 SER B C 1
ATOM 2800 O O . SER B 1 99 ? 11.328 0.406 14.57 1 54 99 SER B O 1
ATOM 2802 N N . PRO B 1 100 ? 12.695 -0.209 12.953 1 54.41 100 PRO B N 1
ATOM 2803 C CA . PRO B 1 100 ? 13.555 -0.84 13.961 1 54.41 100 PRO B CA 1
ATOM 2804 C C . PRO B 1 100 ? 13.883 0.093 15.117 1 54.41 100 PRO B C 1
ATOM 2806 O O . PRO B 1 100 ? 14.258 1.248 14.898 1 54.41 100 PRO B O 1
ATOM 2809 N N . GLY B 1 101 ? 13.602 -0.343 16.344 1 53.69 101 GLY B N 1
ATOM 2810 C CA . GLY B 1 101 ? 14.008 0.398 17.531 1 53.69 101 GLY B CA 1
ATOM 2811 C C . GLY B 1 101 ? 12.891 1.25 18.109 1 53.69 101 GLY B C 1
ATOM 2812 O O . GLY B 1 101 ? 13.039 1.829 19.188 1 53.69 101 GLY B O 1
ATOM 2813 N N . SER B 1 102 ? 11.898 1.529 17.188 1 56.28 102 SER B N 1
ATOM 2814 C CA . SER B 1 102 ? 10.812 2.332 17.75 1 56.28 102 SER B CA 1
ATOM 2815 C C . SER B 1 102 ? 9.734 1.449 18.375 1 56.28 102 SER B C 1
ATOM 2817 O O . SER B 1 102 ? 9.469 0.351 17.875 1 56.28 102 SER B O 1
ATOM 2819 N N . ASN B 1 103 ? 9.398 1.705 19.578 1 53.53 103 ASN B N 1
ATOM 2820 C CA . ASN B 1 103 ? 8.297 1.021 20.25 1 53.53 103 ASN B CA 1
ATOM 2821 C C . ASN B 1 103 ? 6.945 1.608 19.844 1 53.53 103 ASN B C 1
ATOM 2823 O O . ASN B 1 103 ? 5.918 1.271 20.438 1 53.53 103 ASN B O 1
ATOM 2827 N N . GLN B 1 104 ? 7.02 2.545 18.875 1 57.56 104 GLN B N 1
ATOM 2828 C CA . GLN B 1 104 ? 5.758 3.191 18.531 1 57.56 104 GLN B CA 1
ATOM 2829 C C . GLN B 1 104 ? 5.195 2.641 17.219 1 57.56 104 GLN B C 1
ATOM 2831 O O . GLN B 1 104 ? 5.922 2.518 16.234 1 57.56 104 GLN B O 1
ATOM 2836 N N . GLU B 1 105 ? 4.047 2.084 17.391 1 61.5 105 GLU B N 1
ATOM 2837 C CA . GLU B 1 105 ? 3.354 1.608 16.188 1 61.5 105 GLU B CA 1
ATOM 2838 C C . GLU B 1 105 ? 2.938 2.771 15.297 1 61.5 105 GLU B C 1
ATOM 2840 O O . GLU B 1 105 ? 2.643 3.865 15.781 1 61.5 105 GLU B O 1
ATOM 2845 N N . THR B 1 106 ? 3.193 2.529 14.039 1 67.12 106 THR B N 1
ATOM 2846 C CA . THR B 1 106 ? 2.752 3.531 13.07 1 67.12 106 THR B CA 1
ATOM 2847 C C . THR B 1 106 ? 1.661 2.967 12.164 1 67.12 106 THR B C 1
ATOM 2849 O O . THR B 1 106 ? 1.594 1.754 11.945 1 67.12 106 THR B O 1
ATOM 2852 N N . ALA B 1 107 ? 0.706 3.859 11.812 1 70.94 107 ALA B N 1
ATOM 2853 C CA . ALA B 1 107 ? -0.322 3.477 10.844 1 70.94 107 ALA B CA 1
ATOM 2854 C C . ALA B 1 107 ? 0.302 3.033 9.523 1 70.94 107 ALA B C 1
ATOM 2856 O O . ALA B 1 107 ? 1.273 3.633 9.062 1 70.94 107 ALA B O 1
ATOM 2857 N N . ASN B 1 108 ? -0.19 1.924 9.055 1 77.94 108 ASN B N 1
ATOM 2858 C CA . ASN B 1 108 ? 0.264 1.572 7.711 1 77.94 108 ASN B CA 1
ATOM 2859 C C . ASN B 1 108 ? -0.224 2.578 6.672 1 77.94 108 ASN B C 1
ATOM 2861 O O . ASN B 1 108 ? -1.023 3.463 6.988 1 77.94 108 ASN B O 1
ATOM 2865 N N . ALA B 1 109 ? 0.26 2.465 5.48 1 83.56 109 ALA B N 1
ATOM 2866 C CA . ALA B 1 109 ? 0.009 3.428 4.414 1 83.56 109 ALA B CA 1
ATOM 2867 C C . ALA B 1 109 ? -1.483 3.531 4.109 1 83.56 109 ALA B C 1
ATOM 2869 O O . ALA B 1 109 ? -2.002 4.625 3.877 1 83.56 109 ALA B O 1
ATOM 2870 N N . ARG B 1 110 ? -2.203 2.465 4.176 1 87.19 110 ARG B N 1
ATOM 2871 C CA . ARG B 1 110 ? -3.631 2.459 3.877 1 87.19 110 ARG B CA 1
ATOM 2872 C C . ARG B 1 110 ? -4.418 3.203 4.949 1 87.19 110 ARG B C 1
ATOM 2874 O O . ARG B 1 110 ? -5.332 3.971 4.641 1 87.19 110 ARG B O 1
ATOM 2881 N N . THR B 1 111 ? -4.031 2.922 6.168 1 90.62 111 THR B N 1
ATOM 2882 C CA . THR B 1 111 ? -4.656 3.635 7.277 1 90.62 111 THR B CA 1
ATOM 2883 C C . THR B 1 111 ? -4.414 5.137 7.16 1 90.62 111 THR B C 1
ATOM 2885 O O . THR B 1 111 ? -5.316 5.938 7.422 1 90.62 111 THR B O 1
ATOM 2888 N N . LEU B 1 112 ? -3.283 5.5 6.738 1 90.12 112 LEU B N 1
ATOM 2889 C CA . LEU B 1 112 ? -2.941 6.914 6.641 1 90.12 112 LEU B CA 1
ATOM 2890 C C . LEU B 1 112 ? -3.812 7.613 5.605 1 90.12 112 LEU B C 1
ATOM 2892 O O . LEU B 1 112 ? -4.258 8.742 5.824 1 90.12 112 LEU B O 1
ATOM 2896 N N . VAL B 1 113 ? -4.062 6.98 4.488 1 90.5 113 VAL B N 1
ATOM 2897 C CA . VAL B 1 113 ? -4.918 7.562 3.461 1 90.5 113 VAL B CA 1
ATOM 2898 C C . VAL B 1 113 ? -6.328 7.758 4.008 1 90.5 113 VAL B C 1
ATOM 2900 O O . VAL B 1 113 ? -6.957 8.789 3.766 1 90.5 113 VAL B O 1
ATOM 2903 N N . ARG B 1 114 ? -6.797 6.805 4.734 1 93.5 114 ARG B N 1
ATOM 2904 C CA . ARG B 1 114 ? -8.125 6.891 5.34 1 93.5 114 ARG B CA 1
ATOM 2905 C C . ARG B 1 114 ? -8.188 8.023 6.355 1 93.5 114 ARG B C 1
ATOM 2907 O O . ARG B 1 114 ? -9.164 8.781 6.395 1 93.5 114 ARG B O 1
ATOM 2914 N N . LEU B 1 115 ? -7.105 8.133 7.102 1 94.75 115 LEU B N 1
ATOM 2915 C CA . LEU B 1 115 ? -7.051 9.188 8.109 1 94.75 115 LEU B CA 1
ATOM 2916 C C . LEU B 1 115 ? -7.008 10.562 7.457 1 94.75 115 LEU B C 1
ATOM 2918 O O . LEU B 1 115 ? -7.602 11.516 7.969 1 94.75 115 LEU B O 1
ATOM 2922 N N . LEU B 1 116 ? -6.281 10.648 6.41 1 92.69 116 LEU B N 1
ATOM 2923 C CA . LEU B 1 116 ? -6.215 11.914 5.688 1 92.69 116 LEU B CA 1
ATOM 2924 C C . LEU B 1 116 ? -7.594 12.32 5.184 1 92.69 116 LEU B C 1
ATOM 2926 O O . LEU B 1 116 ? -7.988 13.484 5.316 1 92.69 116 LEU B O 1
ATOM 2930 N N . ALA B 1 117 ? -8.312 11.391 4.656 1 93.25 117 ALA B N 1
ATOM 2931 C CA . ALA B 1 117 ? -9.664 11.656 4.168 1 93.25 117 ALA B CA 1
ATOM 2932 C C . ALA B 1 117 ? -10.586 12.086 5.309 1 93.25 117 ALA B C 1
ATOM 2934 O O . ALA B 1 117 ? -11.359 13.039 5.164 1 93.25 117 ALA B O 1
ATOM 2935 N N . ALA B 1 118 ? -10.484 11.406 6.395 1 96.44 118 ALA B N 1
ATOM 2936 C CA . ALA B 1 118 ? -11.289 11.742 7.562 1 96.44 118 ALA B CA 1
ATOM 2937 C C . ALA B 1 118 ? -10.945 13.141 8.078 1 96.44 118 ALA B C 1
ATOM 2939 O O . ALA B 1 118 ? -11.836 13.914 8.438 1 96.44 118 ALA B O 1
ATOM 2940 N N . ALA B 1 119 ? -9.664 13.445 8.102 1 95.75 119 ALA B N 1
ATOM 2941 C CA . ALA B 1 119 ? -9.211 14.75 8.57 1 95.75 119 ALA B CA 1
ATOM 2942 C C . ALA B 1 119 ? -9.734 15.867 7.668 1 95.75 119 ALA B C 1
ATOM 2944 O O . ALA B 1 119 ? -10.188 16.906 8.156 1 95.75 119 ALA B O 1
ATOM 2945 N N . GLN B 1 120 ? -9.641 15.641 6.383 1 93.75 120 GLN B N 1
ATOM 2946 C CA . GLN B 1 120 ? -10.156 16.625 5.43 1 93.75 120 GLN B CA 1
ATOM 2947 C C . GLN B 1 120 ? -11.648 16.859 5.637 1 93.75 120 GLN B C 1
ATOM 2949 O O . GLN B 1 120 ? -12.109 18 5.652 1 93.75 120 GLN B O 1
ATOM 2954 N N . LEU B 1 121 ? -12.359 15.805 5.793 1 94.94 121 LEU B N 1
ATOM 2955 C CA . LEU B 1 121 ? -13.805 15.883 5.996 1 94.94 121 LEU B CA 1
ATOM 2956 C C . LEU B 1 121 ? -14.133 16.578 7.312 1 94.94 121 LEU B C 1
ATOM 2958 O O . LEU B 1 121 ? -15.055 17.391 7.375 1 94.94 121 LEU B O 1
ATOM 2962 N N . ALA B 1 122 ? -13.375 16.328 8.336 1 96.44 122 ALA B N 1
ATOM 2963 C CA . ALA B 1 122 ? -13.57 16.953 9.641 1 96.44 122 ALA B CA 1
ATOM 2964 C C . ALA B 1 122 ? -13.312 18.469 9.555 1 96.44 122 ALA B C 1
ATOM 2966 O O . ALA B 1 122 ? -14.016 19.25 10.188 1 96.44 122 ALA B O 1
ATOM 2967 N N . ARG B 1 123 ? -12.305 18.766 8.859 1 94 123 ARG B N 1
ATOM 2968 C CA . ARG B 1 123 ? -11.992 20.188 8.68 1 94 123 ARG B CA 1
ATOM 2969 C C . ARG B 1 123 ? -13.133 20.906 7.973 1 94 123 ARG B C 1
ATOM 2971 O O . ARG B 1 123 ? -13.43 22.062 8.289 1 94 123 ARG B O 1
ATOM 2978 N N . GLN B 1 124 ? -13.766 20.25 7.074 1 92.75 124 GLN B N 1
ATOM 2979 C CA . GLN B 1 124 ? -14.836 20.844 6.277 1 92.75 124 GLN B CA 1
ATOM 2980 C C . GLN B 1 124 ? -16.141 20.891 7.062 1 92.75 124 GLN B C 1
ATOM 2982 O O . GLN B 1 124 ? -16.953 21.781 6.867 1 92.75 124 GLN B O 1
ATOM 2987 N N . THR B 1 125 ? -16.359 19.984 7.988 1 94.69 125 THR B N 1
ATOM 2988 C CA . THR B 1 125 ? -17.688 19.812 8.57 1 94.69 125 THR B CA 1
ATOM 2989 C C . THR B 1 125 ? -17.672 20.172 10.055 1 94.69 125 THR B C 1
ATOM 2991 O O . THR B 1 125 ? -18.719 20.422 10.648 1 94.69 125 THR B O 1
ATOM 2994 N N . GLY B 1 126 ? -16.453 20.109 10.633 1 94.94 126 GLY B N 1
ATOM 2995 C CA . GLY B 1 126 ? -16.344 20.312 12.062 1 94.94 126 GLY B CA 1
ATOM 2996 C C . GLY B 1 126 ? -16.844 19.141 12.883 1 94.94 126 GLY B C 1
ATOM 2997 O O . GLY B 1 126 ? -16.938 19.219 14.109 1 94.94 126 GLY B O 1
ATOM 2998 N N . LEU B 1 127 ? -17.141 18 12.273 1 96.75 127 LEU B N 1
ATOM 2999 C CA . LEU B 1 127 ? -17.734 16.859 12.938 1 96.75 127 LEU B CA 1
ATOM 3000 C C . LEU B 1 127 ? -16.703 16.094 13.75 1 96.75 127 LEU B C 1
ATOM 3002 O O . LEU B 1 127 ? -15.516 16.094 13.406 1 96.75 127 LEU B O 1
ATOM 3006 N N . PRO B 1 128 ? -17.172 15.438 14.844 1 98.06 128 PRO B N 1
ATOM 3007 C CA . PRO B 1 128 ? -16.266 14.539 15.562 1 98.06 128 PRO B CA 1
ATOM 3008 C C . PRO B 1 128 ? -15.867 13.312 14.742 1 98.06 128 PRO B C 1
ATOM 3010 O O . PRO B 1 128 ? -16.578 12.938 13.805 1 98.06 128 PRO B O 1
ATOM 3013 N N . ILE B 1 129 ? -14.719 12.758 15.094 1 98.5 129 ILE B N 1
ATOM 3014 C CA . ILE B 1 129 ? -14.203 11.578 14.406 1 98.5 129 ILE B CA 1
ATOM 3015 C C . ILE B 1 129 ? -14.195 10.383 15.352 1 98.5 129 ILE B C 1
ATOM 3017 O O . ILE B 1 129 ? -13.812 10.516 16.516 1 98.5 129 ILE B O 1
ATOM 3021 N N . ILE B 1 130 ? -14.664 9.242 14.883 1 98.25 130 ILE B N 1
ATOM 3022 C CA . ILE B 1 130 ? -14.57 7.961 15.578 1 98.25 130 ILE B CA 1
ATOM 3023 C C . ILE B 1 130 ? -13.602 7.043 14.836 1 98.25 130 ILE B C 1
ATOM 3025 O O . ILE B 1 130 ? -14.016 6.273 13.961 1 98.25 130 ILE B O 1
ATOM 3029 N N . PRO B 1 131 ? -12.297 7.164 15.156 1 97.19 131 PRO B N 1
ATOM 3030 C CA . PRO B 1 131 ? -11.398 6.129 14.641 1 97.19 131 PRO B CA 1
ATOM 3031 C C . PRO B 1 131 ? -11.688 4.75 15.227 1 97.19 131 PRO B C 1
ATOM 3033 O O . PRO B 1 131 ? -11.742 4.598 16.453 1 97.19 131 PRO B O 1
ATOM 3036 N N . SER B 1 132 ? -11.883 3.814 14.312 1 94.81 132 SER B N 1
ATOM 3037 C CA . SER B 1 132 ? -12.289 2.477 14.727 1 94.81 132 SER B CA 1
ATOM 3038 C C . SER B 1 132 ? -11.25 1.434 14.344 1 94.81 132 SER B C 1
ATOM 3040 O O . SER B 1 132 ? -11.016 1.188 13.156 1 94.81 132 SER B O 1
ATOM 3042 N N . GLY B 1 133 ? -10.555 0.999 15.203 1 86.81 133 GLY B N 1
ATOM 3043 C CA . GLY B 1 133 ? -9.531 -0.014 15.016 1 86.81 133 GLY B CA 1
ATOM 3044 C C . GLY B 1 133 ? -9.07 -0.652 16.312 1 86.81 133 GLY B C 1
ATOM 3045 O O . GLY B 1 133 ? -8.602 0.04 17.219 1 86.81 133 GLY B O 1
ATOM 3046 N N . GLY B 1 134 ? -9.32 -1.9 16.562 1 74.38 134 GLY B N 1
ATOM 3047 C CA . GLY B 1 134 ? -9 -2.57 17.812 1 74.38 134 GLY B CA 1
ATOM 3048 C C . GLY B 1 134 ? -7.59 -3.139 17.828 1 74.38 134 GLY B C 1
ATOM 3049 O O . GLY B 1 134 ? -6.684 -2.592 17.203 1 74.38 134 GLY B O 1
ATOM 3050 N N . ALA B 1 135 ? -7.285 -3.951 18.812 1 65.75 135 ALA B N 1
ATOM 3051 C CA . ALA B 1 135 ? -5.969 -4.551 19.031 1 65.75 135 ALA B CA 1
ATOM 3052 C C . ALA B 1 135 ? -5.859 -5.891 18.297 1 65.75 135 ALA B C 1
ATOM 3054 O O . ALA B 1 135 ? -6.305 -6.918 18.812 1 65.75 135 ALA B O 1
ATOM 3055 N N . PRO B 1 136 ? -5.422 -5.742 16.922 1 55.09 136 PRO B N 1
ATOM 3056 C CA . PRO B 1 136 ? -5.398 -7.035 16.234 1 55.09 136 PRO B CA 1
ATOM 3057 C C . PRO B 1 136 ? -4.527 -8.07 16.953 1 55.09 136 PRO B C 1
ATOM 3059 O O . PRO B 1 136 ? -4.719 -9.273 16.781 1 55.09 136 PRO B O 1
ATOM 3062 N N . ARG B 1 137 ? -3.512 -7.625 17.578 1 54.56 137 ARG B N 1
ATOM 3063 C CA . ARG B 1 137 ? -2.627 -8.547 18.297 1 54.56 137 ARG B CA 1
ATOM 3064 C C . ARG B 1 137 ? -2.762 -8.375 19.812 1 54.56 137 ARG B C 1
ATOM 3066 O O . ARG B 1 137 ? -2.979 -7.27 20.297 1 54.56 137 ARG B O 1
ATOM 3073 N N . LEU B 1 138 ? -2.742 -9.539 20.469 1 54.72 138 LEU B N 1
ATOM 3074 C CA . LEU B 1 138 ? -2.762 -9.523 21.938 1 54.72 138 LEU B CA 1
ATOM 3075 C C . LEU B 1 138 ? -1.643 -8.648 22.484 1 54.72 138 LEU B C 1
ATOM 3077 O O . LEU B 1 138 ? -0.487 -8.773 22.078 1 54.72 138 LEU B O 1
ATOM 3081 N N . GLY B 1 139 ? -1.969 -7.57 23.359 1 55.62 139 GLY B N 1
ATOM 3082 C CA . GLY B 1 139 ? -0.999 -6.734 24.047 1 55.62 139 GLY B CA 1
ATOM 3083 C C . GLY B 1 139 ? -0.628 -5.484 23.281 1 55.62 139 GLY B C 1
ATOM 3084 O O . GLY B 1 139 ? 0.019 -4.582 23.812 1 55.62 139 GLY B O 1
ATOM 3085 N N . ALA B 1 140 ? -1.026 -5.477 22.047 1 62.09 140 ALA B N 1
ATOM 3086 C CA . ALA B 1 140 ? -0.688 -4.285 21.266 1 62.09 140 ALA B CA 1
ATOM 3087 C C . ALA B 1 140 ? -1.743 -3.195 21.453 1 62.09 140 ALA B C 1
ATOM 3089 O O . ALA B 1 140 ? -2.908 -3.492 21.734 1 62.09 140 ALA B O 1
ATOM 3090 N N . PRO B 1 141 ? -1.233 -2.008 21.562 1 71.19 141 PRO B N 1
ATOM 3091 C CA . PRO B 1 141 ? -2.213 -0.92 21.625 1 71.19 141 PRO B CA 1
ATOM 3092 C C . PRO B 1 141 ? -3.217 -0.952 20.484 1 71.19 141 PRO B C 1
ATOM 3094 O O . PRO B 1 141 ? -2.918 -1.482 19.406 1 71.19 141 PRO B O 1
ATOM 3097 N N . ALA B 1 142 ? -4.402 -0.562 20.828 1 83.19 142 ALA B N 1
ATOM 3098 C CA . ALA B 1 142 ? -5.457 -0.465 19.812 1 83.19 142 ALA B CA 1
ATOM 3099 C C . ALA B 1 142 ? -5.035 0.441 18.672 1 83.19 142 ALA B C 1
ATOM 3101 O O . ALA B 1 142 ? -4.418 1.487 18.891 1 83.19 142 ALA B O 1
ATOM 3102 N N . GLU B 1 143 ? -5.289 0 17.484 1 87.88 143 GLU B N 1
ATOM 3103 C CA . GLU B 1 143 ? -5 0.781 16.297 1 87.88 143 GLU B CA 1
ATOM 3104 C C . GLU B 1 143 ? -5.637 2.164 16.359 1 87.88 143 GLU B C 1
ATOM 3106 O O . GLU B 1 143 ? -5.074 3.143 15.867 1 87.88 143 GLU B O 1
ATOM 3111 N N . ALA B 1 144 ? -6.77 2.229 17.078 1 92.31 144 ALA B N 1
ATOM 3112 C CA . ALA B 1 144 ? -7.547 3.463 17.172 1 92.31 144 ALA B CA 1
ATOM 3113 C C . ALA B 1 144 ? -6.758 4.555 17.891 1 92.31 144 ALA B C 1
ATOM 3115 O O . ALA B 1 144 ? -6.91 5.742 17.594 1 92.31 144 ALA B O 1
ATOM 3116 N N . LEU B 1 145 ? -5.914 4.176 18.828 1 90.38 145 LEU B N 1
ATOM 3117 C CA . LEU B 1 145 ? -5.121 5.152 19.562 1 90.38 145 LEU B CA 1
ATOM 3118 C C . LEU B 1 145 ? -4.023 5.734 18.672 1 90.38 145 LEU B C 1
ATOM 3120 O O . LEU B 1 145 ? -3.742 6.934 18.734 1 90.38 145 LEU B O 1
ATOM 3124 N N . THR B 1 146 ? -3.404 4.871 17.922 1 88.12 146 THR B N 1
ATOM 3125 C CA . THR B 1 146 ? -2.43 5.34 16.938 1 88.12 146 THR B CA 1
ATOM 3126 C C . THR B 1 146 ? -3.09 6.266 15.922 1 88.12 146 THR B C 1
ATOM 3128 O O . THR B 1 146 ? -2.525 7.297 15.555 1 88.12 146 THR B O 1
ATOM 3131 N N . MET B 1 147 ? -4.273 5.902 15.523 1 93.56 147 MET B N 1
ATOM 3132 C CA . MET B 1 147 ? -5.023 6.727 14.578 1 93.56 147 MET B CA 1
ATOM 3133 C C . MET B 1 147 ? -5.328 8.094 15.172 1 93.56 147 MET B C 1
ATOM 3135 O O . MET B 1 147 ? -5.168 9.117 14.508 1 93.56 147 MET B O 1
ATOM 3139 N N . GLU B 1 148 ? -5.723 8.117 16.438 1 94.5 148 GLU B N 1
ATOM 3140 C CA . GLU B 1 148 ? -5.996 9.383 17.109 1 94.5 148 GLU B CA 1
ATOM 3141 C C . GLU B 1 148 ? -4.75 10.258 17.156 1 94.5 148 GLU B C 1
ATOM 3143 O O . GLU B 1 148 ? -4.816 11.461 16.906 1 94.5 148 GLU B O 1
ATOM 3148 N N . PHE B 1 149 ? -3.678 9.672 17.516 1 90.56 149 PHE B N 1
ATOM 3149 C CA . PHE B 1 149 ? -2.416 10.398 17.594 1 90.56 149 PHE B CA 1
ATOM 3150 C C . PHE B 1 149 ? -2.082 11.055 16.266 1 90.56 149 PHE B C 1
ATOM 3152 O O . PHE B 1 149 ? -1.738 12.234 16.219 1 90.56 149 PHE B O 1
ATOM 3159 N N . ILE B 1 150 ? -2.225 10.352 15.211 1 90.88 150 ILE B N 1
ATOM 3160 C CA . ILE B 1 150 ? -1.907 10.859 13.883 1 90.88 150 ILE B CA 1
ATOM 3161 C C . ILE B 1 150 ? -2.873 11.984 13.508 1 90.88 150 ILE B C 1
ATOM 3163 O O . ILE B 1 150 ? -2.459 13.016 12.984 1 90.88 150 ILE B O 1
ATOM 3167 N N . LEU B 1 151 ? -4.125 11.773 13.797 1 95.38 151 LEU B N 1
ATOM 3168 C CA . LEU B 1 151 ? -5.125 12.789 13.5 1 95.38 151 LEU B CA 1
ATOM 3169 C C . LEU B 1 151 ? -4.801 14.102 14.211 1 95.38 151 LEU B C 1
ATOM 3171 O O . LEU B 1 151 ? -4.906 15.18 13.617 1 95.38 151 LEU B O 1
ATOM 3175 N N . ARG B 1 152 ? -4.34 14 15.43 1 94.69 152 ARG B N 1
ATOM 3176 C CA . ARG B 1 152 ? -4.07 15.188 16.234 1 94.69 152 ARG B CA 1
ATOM 3177 C C . ARG B 1 152 ? -2.721 15.797 15.883 1 94.69 152 ARG B C 1
ATOM 3179 O O . ARG B 1 152 ? -2.648 16.969 15.484 1 94.69 152 ARG B O 1
ATOM 3186 N N . GLN B 1 153 ? -1.74 14.992 15.914 1 90.25 153 GLN B N 1
ATOM 3187 C CA . GLN B 1 153 ? -0.372 15.492 15.875 1 90.25 153 GLN B CA 1
ATOM 3188 C C . GLN B 1 153 ? 0.09 15.719 14.438 1 90.25 153 GLN B C 1
ATOM 3190 O O . GLN B 1 153 ? 0.778 16.703 14.148 1 90.25 153 GLN B O 1
ATOM 3195 N N . ASP B 1 154 ? -0.315 14.883 13.602 1 90.69 154 ASP B N 1
ATOM 3196 C CA . ASP B 1 154 ? 0.233 14.938 12.25 1 90.69 154 ASP B CA 1
ATOM 3197 C C . ASP B 1 154 ? -0.72 15.664 11.297 1 90.69 154 ASP B C 1
ATOM 3199 O O . ASP B 1 154 ? -0.281 16.391 10.406 1 90.69 154 ASP B O 1
ATOM 3203 N N . LEU B 1 155 ? -1.988 15.438 11.523 1 93.31 155 LEU B N 1
ATOM 3204 C CA . LEU B 1 155 ? -2.938 15.977 10.555 1 93.31 155 LEU B CA 1
ATOM 3205 C C . LEU B 1 155 ? -3.627 17.219 11.109 1 93.31 155 LEU B C 1
ATOM 3207 O O . LEU B 1 155 ? -4.418 17.859 10.406 1 93.31 155 LEU B O 1
ATOM 3211 N N . GLY B 1 156 ? -3.434 17.562 12.391 1 92.25 156 GLY B N 1
ATOM 3212 C CA . GLY B 1 156 ? -3.879 18.828 12.969 1 92.25 156 GLY B CA 1
ATOM 3213 C C . GLY B 1 156 ? -5.383 18.891 13.164 1 92.25 156 GLY B C 1
ATOM 3214 O O . GLY B 1 156 ? -5.98 19.969 13.062 1 92.25 156 GLY B O 1
ATOM 3215 N N . VAL B 1 157 ? -5.996 17.781 13.367 1 95.75 157 VAL B N 1
ATOM 3216 C CA . VAL B 1 157 ? -7.441 17.766 13.562 1 95.75 157 VAL B CA 1
ATOM 3217 C C . VAL B 1 157 ? -7.797 18.422 14.898 1 95.75 157 VAL B C 1
ATOM 3219 O O . VAL B 1 157 ? -7.223 18.078 15.938 1 95.75 157 VAL B O 1
ATOM 3222 N N . GLN B 1 158 ? -8.75 19.281 14.82 1 95.88 158 GLN B N 1
ATOM 3223 C CA . GLN B 1 158 ? -9.18 20 16.016 1 95.88 158 GLN B CA 1
ATOM 3224 C C . GLN B 1 158 ? -10.508 19.453 16.547 1 95.88 158 GLN B C 1
ATOM 3226 O O . GLN B 1 158 ? -10.852 19.672 17.703 1 95.88 158 GLN B O 1
ATOM 3231 N N . SER B 1 159 ? -11.281 18.719 15.727 1 96.62 159 SER B N 1
ATOM 3232 C CA . SER B 1 159 ? -12.562 18.141 16.109 1 96.62 159 SER B CA 1
ATOM 3233 C C . SER B 1 159 ? -12.398 17.141 17.25 1 96.62 159 SER B C 1
ATOM 3235 O O . SER B 1 159 ? -11.297 16.656 17.484 1 96.62 159 SER B O 1
ATOM 3237 N N . THR B 1 160 ? -13.508 16.922 17.953 1 97.69 160 THR B N 1
ATOM 3238 C CA . THR B 1 160 ? -13.516 15.891 18.984 1 97.69 160 THR B CA 1
ATOM 3239 C C . THR B 1 160 ? -13.25 14.516 18.375 1 97.69 160 THR B C 1
ATOM 3241 O O . THR B 1 160 ? -13.727 14.219 17.281 1 97.69 160 THR B O 1
ATOM 3244 N N . ILE B 1 161 ? -12.469 13.734 19.078 1 97.94 161 ILE B N 1
ATOM 3245 C CA . ILE B 1 161 ? -12.164 12.375 18.625 1 97.94 161 ILE B CA 1
ATOM 3246 C C . ILE B 1 161 ? -12.625 11.367 19.672 1 97.94 161 ILE B C 1
ATOM 3248 O O . ILE B 1 161 ? -12.32 11.523 20.859 1 97.94 161 ILE B O 1
ATOM 3252 N N . TRP B 1 162 ? -13.445 10.383 19.297 1 97.56 162 TRP B N 1
ATOM 3253 C CA . TRP B 1 162 ? -13.945 9.289 20.125 1 97.56 162 TRP B CA 1
ATOM 3254 C C . TRP B 1 162 ? -13.391 7.953 19.656 1 97.56 162 TRP B C 1
ATOM 3256 O O . TRP B 1 162 ? -14.047 7.234 18.906 1 97.56 162 TRP B O 1
ATOM 3266 N N . PRO B 1 163 ? -12.211 7.555 20.156 1 96.12 163 PRO B N 1
ATOM 3267 C CA . PRO B 1 163 ? -11.602 6.32 19.656 1 96.12 163 PRO B CA 1
ATOM 3268 C C . PRO B 1 163 ? -12.375 5.07 20.078 1 96.12 163 PRO B C 1
ATOM 3270 O O . PRO B 1 163 ? -12.797 4.965 21.234 1 96.12 163 PRO B O 1
ATOM 3273 N N . GLU B 1 164 ? -12.648 4.18 19.109 1 94.56 164 GLU B N 1
ATOM 3274 C CA . GLU B 1 164 ? -13.172 2.844 19.375 1 94.56 164 GLU B CA 1
ATOM 3275 C C . GLU B 1 164 ? -12.047 1.815 19.453 1 94.56 164 GLU B C 1
ATOM 3277 O O . GLU B 1 164 ? -11.469 1.446 18.422 1 94.56 164 GLU B O 1
ATOM 3282 N N . THR B 1 165 ? -11.734 1.297 20.656 1 90.44 165 THR B N 1
ATOM 3283 C CA . THR B 1 165 ? -10.492 0.568 20.875 1 90.44 165 THR B CA 1
ATOM 3284 C C . THR B 1 165 ? -10.766 -0.9 21.172 1 90.44 165 THR B C 1
ATOM 3286 O O . THR B 1 165 ? -9.844 -1.672 21.438 1 90.44 165 THR B O 1
ATOM 3289 N N . GLN B 1 166 ? -11.953 -1.346 21.031 1 84.81 166 GLN B N 1
ATOM 3290 C CA . GLN B 1 166 ? -12.273 -2.645 21.609 1 84.81 166 GLN B CA 1
ATOM 3291 C C . GLN B 1 166 ? -12.445 -3.705 20.531 1 84.81 166 GLN B C 1
ATOM 3293 O O . GLN B 1 166 ? -12.281 -4.898 20.797 1 84.81 166 GLN B O 1
ATOM 3298 N N . SER B 1 167 ? -12.672 -3.365 19.391 1 82.94 167 SER B N 1
ATOM 3299 C CA . SER B 1 167 ? -13.102 -4.312 18.375 1 82.94 167 SER B CA 1
ATOM 3300 C C . SER B 1 167 ? -11.906 -5.051 17.766 1 82.94 167 SER B C 1
ATOM 3302 O O . SER B 1 167 ? -10.797 -4.52 17.734 1 82.94 167 SER B O 1
ATOM 3304 N N . TYR B 1 168 ? -12.273 -6.309 17.328 1 79.06 168 TYR B N 1
ATOM 3305 C CA . TYR B 1 168 ? -11.211 -7.125 16.75 1 79.06 168 TYR B CA 1
ATOM 3306 C C . TYR B 1 168 ? -11.539 -7.5 15.305 1 79.06 168 TYR B C 1
ATOM 3308 O O . TYR B 1 168 ? -10.773 -8.211 14.656 1 79.06 168 TYR B O 1
ATOM 3316 N N . ASN B 1 169 ? -12.734 -7.207 14.891 1 83.38 169 ASN B N 1
ATOM 3317 C CA . ASN B 1 169 ? -13.141 -7.426 13.508 1 83.38 169 ASN B CA 1
ATOM 3318 C C . ASN B 1 169 ? -14.125 -6.359 13.039 1 83.38 169 ASN B C 1
ATOM 3320 O O . ASN B 1 169 ? -14.586 -5.535 13.836 1 83.38 169 ASN B O 1
ATOM 3324 N N . THR B 1 170 ? -14.398 -6.406 11.789 1 85.75 170 THR B N 1
ATOM 3325 C CA . THR B 1 170 ? -15.188 -5.336 11.188 1 85.75 170 THR B CA 1
ATOM 3326 C C . THR B 1 170 ? -16.594 -5.32 11.758 1 85.75 170 THR B C 1
ATOM 3328 O O . THR B 1 170 ? -17.188 -4.254 11.961 1 85.75 170 THR B O 1
ATOM 3331 N N . ALA B 1 171 ? -17.172 -6.469 12.008 1 89.19 171 ALA B N 1
ATOM 3332 C CA . ALA B 1 171 ? -18.5 -6.535 12.609 1 89.19 171 ALA B CA 1
ATOM 3333 C C . ALA B 1 171 ? -18.516 -5.867 13.977 1 89.19 171 ALA B C 1
ATOM 3335 O O . ALA B 1 171 ? -19.422 -5.07 14.281 1 89.19 171 ALA B O 1
ATOM 3336 N N . ALA B 1 172 ? -17.516 -6.191 14.734 1 91.25 172 ALA B N 1
ATOM 3337 C CA . ALA B 1 172 ? -17.391 -5.586 16.062 1 91.25 172 ALA B CA 1
ATOM 3338 C C . ALA B 1 172 ? -17.094 -4.094 15.953 1 91.25 172 ALA B C 1
ATOM 3340 O O . ALA B 1 172 ? -17.578 -3.299 16.766 1 91.25 172 ALA B O 1
ATOM 3341 N N . ASN B 1 173 ? -16.266 -3.707 14.984 1 93.06 173 ASN B N 1
ATOM 3342 C CA . ASN B 1 173 ? -16.031 -2.289 14.734 1 93.06 173 ASN B CA 1
ATOM 3343 C C . ASN B 1 173 ? -17.344 -1.531 14.555 1 93.06 173 ASN B C 1
ATOM 3345 O O . ASN B 1 173 ? -17.531 -0.461 15.141 1 93.06 173 ASN B O 1
ATOM 3349 N N . ALA B 1 174 ? -18.188 -2.121 13.766 1 95.88 174 ALA B N 1
ATOM 3350 C CA . ALA B 1 174 ? -19.469 -1.485 13.453 1 95.88 174 ALA B CA 1
ATOM 3351 C C . ALA B 1 174 ? -20.328 -1.346 14.703 1 95.88 174 ALA B C 1
ATOM 3353 O O . ALA B 1 174 ? -20.844 -0.259 15 1 95.88 174 ALA B O 1
ATOM 3354 N N . THR B 1 175 ? -20.438 -2.393 15.461 1 96 175 THR B N 1
ATOM 3355 C CA . THR B 1 175 ? -21.281 -2.404 16.656 1 96 175 THR B CA 1
ATOM 3356 C C . THR B 1 175 ? -20.75 -1.444 17.703 1 96 175 THR B C 1
ATOM 3358 O O . THR B 1 175 ? -21.5 -0.655 18.281 1 96 175 THR B O 1
ATOM 3361 N N . ASP B 1 176 ? -19.453 -1.515 17.922 1 96.31 176 ASP B N 1
ATOM 3362 C CA . ASP B 1 176 ? -18.844 -0.681 18.953 1 96.31 176 ASP B CA 1
ATOM 3363 C C . ASP B 1 176 ? -18.875 0.792 18.547 1 96.31 176 ASP B C 1
ATOM 3365 O O . ASP B 1 176 ? -19.109 1.665 19.391 1 96.31 176 ASP B O 1
ATOM 3369 N N . SER B 1 177 ? -18.609 1.052 17.281 1 97.25 177 SER B N 1
ATOM 3370 C CA . SER B 1 177 ? -18.672 2.426 16.797 1 97.25 177 SER B CA 1
ATOM 3371 C C . SER B 1 177 ? -20.109 2.961 16.859 1 97.25 177 SER B C 1
ATOM 3373 O O . SER B 1 177 ? -20.312 4.129 17.188 1 97.25 177 SER B O 1
ATOM 3375 N N . ALA B 1 178 ? -21.078 2.127 16.547 1 97.38 178 ALA B N 1
ATOM 3376 C CA . ALA B 1 178 ? -22.484 2.512 16.641 1 97.38 178 ALA B CA 1
ATOM 3377 C C . ALA B 1 178 ? -22.844 2.889 18.062 1 97.38 178 ALA B C 1
ATOM 3379 O O . ALA B 1 178 ? -23.594 3.852 18.297 1 97.38 178 ALA B O 1
ATOM 3380 N N . ALA B 1 179 ? -22.375 2.148 19 1 97.38 179 ALA B N 1
ATOM 3381 C CA . ALA B 1 179 ? -22.641 2.422 20.406 1 97.38 179 ALA B CA 1
ATOM 3382 C C . ALA B 1 179 ? -22.078 3.783 20.812 1 97.38 179 ALA B C 1
ATOM 3384 O O . ALA B 1 179 ? -22.75 4.547 21.516 1 97.38 179 ALA B O 1
ATOM 3385 N N . ILE B 1 180 ? -20.875 4.078 20.375 1 97.44 180 ILE B N 1
ATOM 3386 C CA . ILE B 1 180 ? -20.25 5.371 20.672 1 97.44 180 ILE B CA 1
ATOM 3387 C C . ILE B 1 180 ? -21.094 6.488 20.031 1 97.44 180 ILE B C 1
ATOM 3389 O O . ILE B 1 180 ? -21.359 7.504 20.688 1 97.44 180 ILE B O 1
ATOM 3393 N N . LEU B 1 181 ? -21.484 6.281 18.781 1 97.31 181 LEU B N 1
ATOM 3394 C CA . LEU B 1 181 ? -22.312 7.25 18.078 1 97.31 181 LEU B CA 1
ATOM 3395 C C . LEU B 1 181 ? -23.625 7.496 18.812 1 97.31 181 LEU B C 1
ATOM 3397 O O . LEU B 1 181 ? -24.031 8.648 19 1 97.31 181 LEU B O 1
ATOM 3401 N N . ALA B 1 182 ? -24.219 6.465 19.328 1 96.75 182 ALA B N 1
ATOM 3402 C CA . ALA B 1 182 ? -25.484 6.547 20.047 1 96.75 182 ALA B CA 1
ATOM 3403 C C . ALA B 1 182 ? -25.297 7.281 21.375 1 96.75 182 ALA B C 1
ATOM 3405 O O . ALA B 1 182 ? -26.188 8.039 21.797 1 96.75 182 ALA B O 1
ATOM 3406 N N . GLU B 1 183 ? -24.203 7.004 22.031 1 96.75 183 GLU B N 1
ATOM 3407 C CA . GLU B 1 183 ? -23.906 7.664 23.297 1 96.75 183 GLU B CA 1
ATOM 3408 C C . GLU B 1 183 ? -23.859 9.18 23.141 1 96.75 183 GLU B C 1
ATOM 3410 O O . GLU B 1 183 ? -24.141 9.922 24.078 1 96.75 183 GLU B O 1
ATOM 3415 N N . HIS B 1 184 ? -23.609 9.609 21.922 1 95.56 184 HIS B N 1
ATOM 3416 C CA . HIS B 1 184 ? -23.547 11.039 21.641 1 95.56 184 HIS B CA 1
ATOM 3417 C C . HIS B 1 184 ? -24.75 11.492 20.828 1 95.56 184 HIS B C 1
ATOM 3419 O O . HIS B 1 184 ? -24.672 12.469 20.078 1 95.56 184 HIS B O 1
ATOM 3425 N N . HIS B 1 185 ? -25.797 10.688 20.906 1 90.44 185 HIS B N 1
ATOM 3426 C CA . HIS B 1 185 ? -27.125 10.984 20.375 1 90.44 185 HIS B CA 1
ATOM 3427 C C . HIS B 1 185 ? -27.094 11.07 18.844 1 90.44 185 HIS B C 1
ATOM 3429 O O . HIS B 1 185 ? -27.766 11.914 18.25 1 90.44 185 HIS B O 1
ATOM 3435 N N . GLY B 1 186 ? -26.219 10.32 18.25 1 93.06 186 GLY B N 1
ATOM 3436 C CA . GLY B 1 186 ? -26.156 10.234 16.797 1 93.06 186 GLY B CA 1
ATOM 3437 C C . GLY B 1 186 ? -26.578 8.875 16.266 1 93.06 186 GLY B C 1
ATOM 3438 O O . GLY B 1 186 ? -26.578 7.887 17 1 93.06 186 GLY B O 1
ATOM 3439 N N . HIS B 1 187 ? -27.031 8.898 14.984 1 94.19 187 HIS B N 1
ATOM 3440 C CA . HIS B 1 187 ? -27.391 7.641 14.344 1 94.19 187 HIS B CA 1
ATOM 3441 C C . HIS B 1 187 ? -26.938 7.613 12.891 1 94.19 187 HIS B C 1
ATOM 3443 O O . HIS B 1 187 ? -27.047 6.582 12.219 1 94.19 187 HIS B O 1
ATOM 3449 N N . GLN B 1 188 ? -26.469 8.703 12.438 1 96.94 188 GLN B N 1
ATOM 3450 C CA . GLN B 1 188 ? -25.953 8.82 11.07 1 96.94 188 GLN B CA 1
ATOM 3451 C C . GLN B 1 188 ? -24.484 9.242 11.062 1 96.94 188 GLN B C 1
ATOM 3453 O O . GLN B 1 188 ? -24.094 10.117 11.836 1 96.94 188 GLN B O 1
ATOM 3458 N N . ALA B 1 189 ? -23.719 8.617 10.195 1 97.75 189 ALA B N 1
ATOM 3459 C CA . ALA B 1 189 ? -22.281 8.93 10.18 1 97.75 189 ALA B CA 1
ATOM 3460 C C . ALA B 1 189 ? -21.719 8.805 8.766 1 97.75 189 ALA B C 1
ATOM 3462 O O . ALA B 1 189 ? -22.203 8.008 7.965 1 97.75 189 ALA B O 1
ATOM 3463 N N . TYR B 1 190 ? -20.734 9.672 8.477 1 98 190 TYR B N 1
ATOM 3464 C CA . TYR B 1 190 ? -19.844 9.375 7.363 1 98 190 TYR B CA 1
ATOM 3465 C C . TYR B 1 190 ? -18.969 8.156 7.672 1 98 190 TYR B C 1
ATOM 3467 O O . TYR B 1 190 ? -18.438 8.031 8.781 1 98 190 TYR B O 1
ATOM 3475 N N . LEU B 1 191 ? -18.922 7.25 6.766 1 98.31 191 LEU B N 1
ATOM 3476 C CA . LEU B 1 191 ? -18.062 6.078 6.91 1 98.31 191 LEU B CA 1
ATOM 3477 C C . LEU B 1 191 ? -16.875 6.152 5.953 1 98.31 191 LEU B C 1
ATOM 3479 O O . LEU B 1 191 ? -17.047 6.086 4.734 1 98.31 191 LEU B O 1
ATOM 3483 N N . VAL B 1 192 ? -15.68 6.27 6.566 1 97.62 192 VAL B N 1
ATOM 3484 C CA . VAL B 1 192 ? -14.461 6.426 5.777 1 97.62 192 VAL B CA 1
ATOM 3485 C C . VAL B 1 192 ? -13.664 5.125 5.797 1 97.62 192 VAL B C 1
ATOM 3487 O O . VAL B 1 192 ? -13.242 4.664 6.859 1 97.62 192 VAL B O 1
ATOM 3490 N N . THR B 1 193 ? -13.445 4.578 4.699 1 96.44 193 THR B N 1
ATOM 3491 C CA . THR B 1 193 ? -12.57 3.426 4.523 1 96.44 193 THR B CA 1
ATOM 3492 C C . THR B 1 193 ? -12.188 3.258 3.055 1 96.44 193 THR B C 1
ATOM 3494 O O . THR B 1 193 ? -12.578 4.066 2.209 1 96.44 193 THR B O 1
ATOM 3497 N N . SER B 1 194 ? -11.305 2.314 2.785 1 94.12 194 SER B N 1
ATOM 3498 C CA . SER B 1 194 ? -10.898 2.061 1.408 1 94.12 194 SER B CA 1
ATOM 3499 C C . SER B 1 194 ? -12.086 1.682 0.536 1 94.12 194 SER B C 1
ATOM 3501 O O . SER B 1 194 ? -12.977 0.955 0.977 1 94.12 194 SER B O 1
ATOM 3503 N N . ALA B 1 195 ? -12.039 2.102 -0.721 1 93.69 195 ALA B N 1
ATOM 3504 C CA . ALA B 1 195 ? -13.141 1.877 -1.655 1 93.69 195 ALA B CA 1
ATOM 3505 C C . ALA B 1 195 ? -13.438 0.387 -1.807 1 93.69 195 ALA B C 1
ATOM 3507 O O . ALA B 1 195 ? -14.602 -0.019 -1.872 1 93.69 195 ALA B O 1
ATOM 3508 N N . LEU B 1 196 ? -12.43 -0.389 -1.793 1 94.44 196 LEU B N 1
ATOM 3509 C CA . LEU B 1 196 ? -12.586 -1.829 -1.968 1 94.44 196 LEU B CA 1
ATOM 3510 C C . LEU B 1 196 ? -13.289 -2.449 -0.767 1 94.44 196 LEU B C 1
ATOM 3512 O O . LEU B 1 196 ? -14.008 -3.441 -0.908 1 94.44 196 LEU B O 1
ATOM 3516 N N . HIS B 1 197 ? -13.141 -1.883 0.365 1 95.81 197 HIS B N 1
ATOM 3517 C CA . HIS B 1 197 ? -13.688 -2.408 1.611 1 95.81 197 HIS B CA 1
ATOM 3518 C C . HIS B 1 197 ? -15.07 -1.83 1.892 1 95.81 197 HIS B C 1
ATOM 3520 O O . HIS B 1 197 ? -15.797 -2.342 2.744 1 95.81 197 HIS B O 1
ATOM 3526 N N . MET B 1 198 ? -15.508 -0.844 1.207 1 97.56 198 MET B N 1
ATOM 3527 C CA . MET B 1 198 ? -16.672 -0.022 1.525 1 97.56 198 MET B CA 1
ATOM 3528 C C . MET B 1 198 ? -17.953 -0.849 1.477 1 97.56 198 MET B C 1
ATOM 3530 O O . MET B 1 198 ? -18.797 -0.747 2.369 1 97.56 198 MET B O 1
ATOM 3534 N N . PRO B 1 199 ? -18.125 -1.779 0.49 1 97.75 199 PRO B N 1
ATOM 3535 C CA . PRO B 1 199 ? -19.359 -2.553 0.451 1 97.75 199 PRO B CA 1
ATOM 3536 C C . PRO B 1 199 ? -19.578 -3.396 1.707 1 97.75 199 PRO B C 1
ATOM 3538 O O . PRO B 1 199 ? -20.672 -3.4 2.277 1 97.75 199 PRO B O 1
ATOM 3541 N N . ARG B 1 200 ? -18.578 -4.039 2.137 1 96.56 200 ARG B N 1
ATOM 3542 C CA . ARG B 1 200 ? -18.688 -4.875 3.328 1 96.56 200 ARG B CA 1
ATOM 3543 C C . ARG B 1 200 ? -18.844 -4.02 4.582 1 96.56 200 ARG B C 1
ATOM 3545 O O . ARG B 1 200 ? -19.625 -4.363 5.48 1 96.56 200 ARG B O 1
ATOM 3552 N N . ALA B 1 201 ? -18.125 -2.932 4.625 1 97.25 201 ALA B N 1
ATOM 3553 C CA . ALA B 1 201 ? -18.203 -2.025 5.77 1 97.25 201 ALA B CA 1
ATOM 3554 C C . ALA B 1 201 ? -19.609 -1.45 5.91 1 97.25 201 ALA B C 1
ATOM 3556 O O . ALA B 1 201 ? -20.188 -1.456 7.004 1 97.25 201 ALA B O 1
ATOM 3557 N N . VAL B 1 202 ? -20.172 -0.996 4.824 1 97.88 202 VAL B N 1
ATOM 3558 C CA . VAL B 1 202 ? -21.5 -0.421 4.832 1 97.88 202 VAL B CA 1
ATOM 3559 C C . VAL B 1 202 ? -22.516 -1.454 5.344 1 97.88 202 VAL B C 1
ATOM 3561 O O . VAL B 1 202 ? -23.375 -1.139 6.168 1 97.88 202 VAL B O 1
ATOM 3564 N N . ALA B 1 203 ? -22.375 -2.66 4.883 1 96.69 203 ALA B N 1
ATOM 3565 C CA . ALA B 1 203 ? -23.281 -3.725 5.297 1 96.69 203 ALA B CA 1
ATOM 3566 C C . ALA B 1 203 ? -23.234 -3.936 6.809 1 96.69 203 ALA B C 1
ATOM 3568 O O . ALA B 1 203 ? -24.281 -4.02 7.465 1 96.69 203 ALA B O 1
ATOM 3569 N N . TRP B 1 204 ? -22.078 -3.965 7.375 1 96.06 204 TRP B N 1
ATOM 3570 C CA . TRP B 1 204 ? -21.922 -4.191 8.805 1 96.06 204 TRP B CA 1
ATOM 3571 C C . TRP B 1 204 ? -22.453 -3.016 9.609 1 96.06 204 TRP B C 1
ATOM 3573 O O . TRP B 1 204 ? -23.141 -3.205 10.617 1 96.06 204 TRP B O 1
ATOM 3583 N N . PHE B 1 205 ? -22.172 -1.831 9.18 1 97.56 205 PHE B N 1
ATOM 3584 C CA . PHE B 1 205 ? -22.594 -0.653 9.93 1 97.56 205 PHE B CA 1
ATOM 3585 C C . PHE B 1 205 ? -24.094 -0.464 9.852 1 97.56 205 PHE B C 1
ATOM 3587 O O . PHE B 1 205 ? -24.734 -0.059 10.828 1 97.56 205 PHE B O 1
ATOM 3594 N N . ARG B 1 206 ? -24.672 -0.761 8.703 1 96.5 206 ARG B N 1
ATOM 3595 C CA . ARG B 1 206 ? -26.125 -0.714 8.594 1 96.5 206 ARG B CA 1
ATOM 3596 C C . ARG B 1 206 ? -26.781 -1.749 9.5 1 96.5 206 ARG B C 1
ATOM 3598 O O . ARG B 1 206 ? -27.781 -1.46 10.156 1 96.5 206 ARG B O 1
ATOM 3605 N N . ARG B 1 207 ? -26.234 -2.873 9.594 1 94.5 207 ARG B N 1
ATOM 3606 C CA . ARG B 1 207 ? -26.719 -3.926 10.477 1 94.5 207 ARG B CA 1
ATOM 3607 C C . ARG B 1 207 ? -26.641 -3.494 11.938 1 94.5 207 ARG B C 1
ATOM 3609 O O . ARG B 1 207 ? -27.469 -3.885 12.75 1 94.5 207 ARG B O 1
ATOM 3616 N N . ALA B 1 208 ? -25.656 -2.701 12.203 1 96 208 ALA B N 1
ATOM 3617 C CA . ALA B 1 208 ? -25.469 -2.213 13.57 1 96 208 ALA B CA 1
ATOM 3618 C C . ALA B 1 208 ? -26.391 -1.035 13.859 1 96 208 ALA B C 1
ATOM 3620 O O . ALA B 1 208 ? -26.359 -0.473 14.961 1 96 208 ALA B O 1
ATOM 3621 N N . GLY B 1 209 ? -27.172 -0.581 12.859 1 95.88 209 GLY B N 1
ATOM 3622 C CA . GLY B 1 209 ? -28.188 0.438 13.07 1 95.88 209 GLY B CA 1
ATOM 3623 C C . GLY B 1 209 ? -27.703 1.837 12.734 1 95.88 209 GLY B C 1
ATOM 3624 O O . GLY B 1 209 ? -28.328 2.824 13.133 1 95.88 209 GLY B O 1
ATOM 3625 N N . VAL B 1 210 ? -26.609 1.949 12.047 1 96.88 210 VAL B N 1
ATOM 3626 C CA . VAL B 1 210 ? -26.078 3.252 11.68 1 96.88 210 VAL B CA 1
ATOM 3627 C C . VAL B 1 210 ? -26.516 3.619 10.266 1 96.88 210 VAL B C 1
ATOM 3629 O O . VAL B 1 210 ? -26.406 2.807 9.344 1 96.88 210 VAL B O 1
ATOM 3632 N N . LYS B 1 211 ? -27.141 4.781 10.086 1 96.62 211 LYS B N 1
ATOM 3633 C CA . LYS B 1 211 ? -27.312 5.336 8.75 1 96.62 211 LYS B CA 1
ATOM 3634 C C . LYS B 1 211 ? -26 5.852 8.195 1 96.62 211 LYS B C 1
ATOM 3636 O O . LYS B 1 211 ? -25.453 6.84 8.688 1 96.62 211 LYS B O 1
ATOM 3641 N N . VAL B 1 212 ? -25.562 5.242 7.117 1 96.44 212 VAL B N 1
ATOM 3642 C CA . VAL B 1 212 ? -24.188 5.449 6.68 1 96.44 212 VAL B CA 1
ATOM 3643 C C . VAL B 1 212 ? -24.172 6.285 5.402 1 96.44 212 VAL B C 1
ATOM 3645 O O . VAL B 1 212 ? -24.953 6.031 4.477 1 96.44 212 VAL B O 1
ATOM 3648 N N . VAL B 1 213 ? -23.359 7.285 5.371 1 97.12 213 VAL B N 1
ATOM 3649 C CA . VAL B 1 213 ? -22.938 7.965 4.152 1 97.12 213 VAL B CA 1
ATOM 3650 C C . VAL B 1 213 ? -21.516 7.539 3.789 1 97.12 213 VAL B C 1
ATOM 3652 O O . VAL B 1 213 ? -20.547 7.973 4.422 1 97.12 213 VAL B O 1
ATOM 3655 N N . PRO B 1 214 ? -21.359 6.715 2.777 1 97.44 214 PRO B N 1
ATOM 3656 C CA . PRO B 1 214 ? -20.047 6.176 2.443 1 97.44 214 PRO B CA 1
ATOM 3657 C C . PRO B 1 214 ? -19.078 7.238 1.922 1 97.44 214 PRO B C 1
ATOM 3659 O O . PRO B 1 214 ? -19.484 8.133 1.179 1 97.44 214 PRO B O 1
ATOM 3662 N N . VAL B 1 215 ? -17.875 7.168 2.35 1 96.19 215 VAL B N 1
ATOM 3663 C CA . VAL B 1 215 ? -16.766 8 1.884 1 96.19 215 VAL B CA 1
ATOM 3664 C C . VAL B 1 215 ? -15.586 7.117 1.485 1 96.19 215 VAL B C 1
ATOM 3666 O O . VAL B 1 215 ? -14.594 7.02 2.217 1 96.19 215 VAL B O 1
ATOM 3669 N N . PRO B 1 216 ? -15.695 6.551 0.284 1 94.75 216 PRO B N 1
ATOM 3670 C CA . PRO B 1 216 ? -14.609 5.684 -0.184 1 94.75 216 PRO B CA 1
ATOM 3671 C C . PRO B 1 216 ? -13.32 6.457 -0.483 1 94.75 216 PRO B C 1
ATOM 3673 O O . PRO B 1 216 ? -13.375 7.578 -0.998 1 94.75 216 PRO B O 1
ATOM 3676 N N . THR B 1 217 ? -12.195 5.895 -0.019 1 90.81 217 THR B N 1
ATOM 3677 C CA . THR B 1 217 ? -10.875 6.438 -0.303 1 90.81 217 THR B CA 1
ATOM 3678 C C . THR B 1 217 ? -9.906 5.324 -0.693 1 90.81 217 THR B C 1
ATOM 3680 O O . THR B 1 217 ? -10.32 4.199 -0.969 1 90.81 217 THR B O 1
ATOM 3683 N N . ASP B 1 218 ? -8.633 5.633 -0.806 1 88.19 218 ASP B N 1
ATOM 3684 C CA . ASP B 1 218 ? -7.582 4.652 -1.061 1 88.19 218 ASP B CA 1
ATOM 3685 C C . ASP B 1 218 ? -7.93 3.77 -2.258 1 88.19 218 ASP B C 1
ATOM 3687 O O . ASP B 1 218 ? -7.926 2.541 -2.152 1 88.19 218 ASP B O 1
ATOM 3691 N N . TYR B 1 219 ? -8.281 4.359 -3.316 1 87.69 219 TYR B N 1
ATOM 3692 C CA . TYR B 1 219 ? -8.516 3.627 -4.555 1 87.69 219 TYR B CA 1
ATOM 3693 C C . TYR B 1 219 ? -7.23 2.984 -5.059 1 87.69 219 TYR B C 1
ATOM 3695 O O . TYR B 1 219 ? -6.156 3.592 -4.996 1 87.69 219 TYR B O 1
ATOM 3703 N N . ARG B 1 220 ? -7.344 1.77 -5.5 1 82.31 220 ARG B N 1
ATOM 3704 C CA . ARG B 1 220 ? -6.152 1.007 -5.863 1 82.31 220 ARG B CA 1
ATOM 3705 C C . ARG B 1 220 ? -5.852 1.143 -7.352 1 82.31 220 ARG B C 1
ATOM 3707 O O . ARG B 1 220 ? -4.699 1.013 -7.77 1 82.31 220 ARG B O 1
ATOM 3714 N N . LEU B 1 221 ? -6.742 1.271 -8.211 1 75.5 221 LEU B N 1
ATOM 3715 C CA . LEU B 1 221 ? -6.488 1.282 -9.648 1 75.5 221 LEU B CA 1
ATOM 3716 C C . LEU B 1 221 ? -6.781 2.656 -10.242 1 75.5 221 LEU B C 1
ATOM 3718 O O . LEU B 1 221 ? -7.742 3.318 -9.836 1 75.5 221 LEU B O 1
ATOM 3722 N N . ASP B 1 222 ? -5.695 3.131 -11.023 1 63.78 222 ASP B N 1
ATOM 3723 C CA . ASP B 1 222 ? -5.875 4.355 -11.797 1 63.78 222 ASP B CA 1
ATOM 3724 C C . ASP B 1 222 ? -6.887 4.148 -12.922 1 63.78 222 ASP B C 1
ATOM 3726 O O . ASP B 1 222 ? -6.777 3.197 -13.695 1 63.78 222 ASP B O 1
ATOM 3730 N N . ARG B 1 223 ? -7.961 4.82 -12.836 1 60.69 223 ARG B N 1
ATOM 3731 C CA . ARG B 1 223 ? -9.016 4.637 -13.828 1 60.69 223 ARG B CA 1
ATOM 3732 C C . ARG B 1 223 ? -8.648 5.324 -15.141 1 60.69 223 ARG B C 1
ATOM 3734 O O . ARG B 1 223 ? -9.336 5.148 -16.156 1 60.69 223 ARG B O 1
ATOM 3741 N N . VAL B 1 224 ? -7.668 6.199 -15.102 1 53.66 224 VAL B N 1
ATOM 3742 C CA . VAL B 1 224 ? -7.441 6.961 -16.328 1 53.66 224 VAL B CA 1
ATOM 3743 C C . VAL B 1 224 ? -6.797 6.062 -17.391 1 53.66 224 VAL B C 1
ATOM 3745 O O . VAL B 1 224 ? -6.926 6.316 -18.578 1 53.66 224 VAL B O 1
ATOM 3748 N N . ASN B 1 225 ? -5.75 5.211 -17.031 1 53.97 225 ASN B N 1
ATOM 3749 C CA . ASN B 1 225 ? -4.855 4.867 -18.141 1 53.97 225 ASN B CA 1
ATOM 3750 C C . ASN B 1 225 ? -5.418 3.723 -18.984 1 53.97 225 ASN B C 1
ATOM 3752 O O . ASN B 1 225 ? -5.992 2.775 -18.438 1 53.97 225 ASN B O 1
ATOM 3756 N N . GLY B 1 226 ? -5.719 4.047 -20.203 1 54.5 226 GLY B N 1
ATOM 3757 C CA . GLY B 1 226 ? -6.02 3.131 -21.297 1 54.5 226 GLY B CA 1
ATOM 3758 C C . GLY B 1 226 ? -5.18 1.866 -21.266 1 54.5 226 GLY B C 1
ATOM 3759 O O . GLY B 1 226 ? -4.195 1.789 -20.531 1 54.5 226 GLY B O 1
ATOM 3760 N N . LEU B 1 227 ? -5.684 0.814 -21.766 1 57.06 227 LEU B N 1
ATOM 3761 C CA . LEU B 1 227 ? -5.012 -0.462 -21.984 1 57.06 227 LEU B CA 1
ATOM 3762 C C . LEU B 1 227 ? -3.664 -0.258 -22.672 1 57.06 227 LEU B C 1
ATOM 3764 O O . LEU B 1 227 ? -3.602 0.257 -23.781 1 57.06 227 LEU B O 1
ATOM 3768 N N . ARG B 1 228 ? -2.629 0.017 -21.859 1 60.53 228 ARG B N 1
ATOM 3769 C CA . ARG B 1 228 ? -1.301 0.03 -22.469 1 60.53 228 ARG B CA 1
ATOM 3770 C C . ARG B 1 228 ? -0.666 -1.355 -22.422 1 60.53 228 ARG B C 1
ATOM 3772 O O . ARG B 1 228 ? -1.201 -2.27 -21.781 1 60.53 228 ARG B O 1
ATOM 3779 N N . LEU B 1 229 ? 0.266 -1.679 -23.328 1 59.78 229 LEU B N 1
ATOM 3780 C CA . LEU B 1 229 ? 1.001 -2.938 -23.391 1 59.78 229 LEU B CA 1
ATOM 3781 C C . LEU B 1 229 ? 1.351 -3.428 -21.984 1 59.78 229 LEU B C 1
ATOM 3783 O O . LEU B 1 229 ? 1.287 -4.625 -21.703 1 59.78 229 LEU B O 1
ATOM 3787 N N . GLU B 1 230 ? 1.492 -2.516 -21.031 1 63.5 230 GLU B N 1
ATOM 3788 C CA . GLU B 1 230 ? 1.895 -2.82 -19.672 1 63.5 230 GLU B CA 1
ATOM 3789 C C . GLU B 1 230 ? 0.743 -3.438 -18.875 1 63.5 230 GLU B C 1
ATOM 3791 O O . GLU B 1 230 ? 0.966 -4.133 -17.891 1 63.5 230 GLU B O 1
ATOM 3796 N N . SER B 1 231 ? -0.429 -3.297 -19.531 1 67.75 231 SER B N 1
ATOM 3797 C CA . SER B 1 231 ? -1.599 -3.836 -18.844 1 67.75 231 SER B CA 1
ATOM 3798 C C . SER B 1 231 ? -1.647 -5.355 -18.938 1 67.75 231 SER B C 1
ATOM 3800 O O . SER B 1 231 ? -2.318 -6.016 -18.141 1 67.75 231 SER B O 1
ATOM 3802 N N . TRP B 1 232 ? -0.822 -5.91 -19.797 1 77 232 TRP B N 1
ATOM 3803 C CA . TRP B 1 232 ? -0.867 -7.352 -20.031 1 77 232 TRP B CA 1
ATOM 3804 C C . TRP B 1 232 ? 0.307 -8.047 -19.359 1 77 232 TRP B C 1
ATOM 3806 O O . TRP B 1 232 ? 0.378 -9.281 -19.328 1 77 232 TRP B O 1
ATOM 3816 N N . LEU B 1 233 ? 1.147 -7.293 -18.812 1 82.44 233 LEU B N 1
ATOM 3817 C CA . LEU B 1 233 ? 2.295 -7.887 -18.141 1 82.44 233 LEU B CA 1
ATOM 3818 C C . LEU B 1 233 ? 1.95 -8.25 -16.703 1 82.44 233 LEU B C 1
ATOM 3820 O O . LEU B 1 233 ? 1.388 -7.43 -15.969 1 82.44 233 LEU B O 1
ATOM 3824 N N . PRO B 1 234 ? 2.174 -9.523 -16.422 1 88.31 234 PRO B N 1
ATOM 3825 C CA . PRO B 1 234 ? 1.918 -9.922 -15.031 1 88.31 234 PRO B CA 1
ATOM 3826 C C . PRO B 1 234 ? 2.76 -9.141 -14.023 1 88.31 234 PRO B C 1
ATOM 3828 O O . PRO B 1 234 ? 3.957 -8.93 -14.25 1 88.31 234 PRO B O 1
ATOM 3831 N N . ARG B 1 235 ? 2.133 -8.672 -13.078 1 88.62 235 ARG B N 1
ATOM 3832 C CA . ARG B 1 235 ? 2.801 -7.938 -12.008 1 88.62 235 ARG B CA 1
ATOM 3833 C C . ARG B 1 235 ? 2.289 -8.375 -10.641 1 88.62 235 ARG B C 1
ATOM 3835 O O . ARG B 1 235 ? 1.104 -8.68 -10.484 1 88.62 235 ARG B O 1
ATOM 3842 N N . ALA B 1 236 ? 3.172 -8.328 -9.703 1 91.56 236 ALA B N 1
ATOM 3843 C CA . ALA B 1 236 ? 2.84 -8.797 -8.359 1 91.56 236 ALA B CA 1
ATOM 3844 C C . ALA B 1 236 ? 1.787 -7.906 -7.711 1 91.56 236 ALA B C 1
ATOM 3846 O O . ALA B 1 236 ? 0.954 -8.383 -6.934 1 91.56 236 ALA B O 1
ATOM 3847 N N . ILE B 1 237 ? 1.814 -6.629 -8.016 1 88.38 237 ILE B N 1
ATOM 3848 C CA . ILE B 1 237 ? 0.865 -5.703 -7.414 1 88.38 237 ILE B CA 1
ATOM 3849 C C . ILE B 1 237 ? -0.557 -6.078 -7.824 1 88.38 237 ILE B C 1
ATOM 3851 O O . ILE B 1 237 ? -1.487 -5.98 -7.02 1 88.38 237 ILE B O 1
ATOM 3855 N N . TYR B 1 238 ? -0.708 -6.465 -9.062 1 90.25 238 TYR B N 1
ATOM 3856 C CA . TYR B 1 238 ? -2.033 -6.852 -9.531 1 90.25 238 TYR B CA 1
ATOM 3857 C C . TYR B 1 238 ? -2.506 -8.125 -8.844 1 90.25 238 TYR B C 1
ATOM 3859 O O . TYR B 1 238 ? -3.701 -8.305 -8.594 1 90.25 238 TYR B O 1
ATOM 3867 N N . LEU B 1 239 ? -1.597 -9 -8.578 1 92.62 239 LEU B N 1
ATOM 3868 C CA . LEU B 1 239 ? -1.963 -10.195 -7.832 1 92.62 239 LEU B CA 1
ATOM 3869 C C . LEU B 1 239 ? -2.438 -9.836 -6.426 1 92.62 239 LEU B C 1
ATOM 3871 O O . LEU B 1 239 ? -3.393 -10.422 -5.918 1 92.62 239 LEU B O 1
ATOM 3875 N N . GLU B 1 240 ? -1.796 -8.953 -5.812 1 92.5 240 GLU B N 1
ATOM 3876 C CA . GLU B 1 240 ? -2.203 -8.484 -4.492 1 92.5 240 GLU B CA 1
ATOM 3877 C C . GLU B 1 240 ? -3.594 -7.859 -4.531 1 92.5 240 GLU B C 1
ATOM 3879 O O . GLU B 1 240 ? -4.438 -8.156 -3.68 1 92.5 240 GL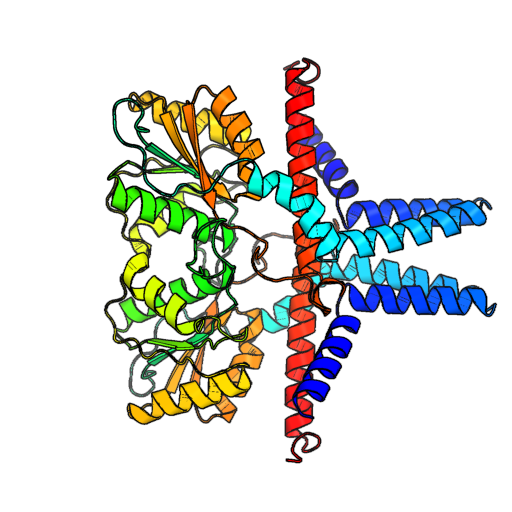U B O 1
ATOM 3884 N N . ILE B 1 241 ? -3.803 -7.031 -5.508 1 92.19 241 ILE B N 1
ATOM 3885 C CA . ILE B 1 241 ? -5.09 -6.367 -5.668 1 92.19 241 ILE B CA 1
ATOM 3886 C C . ILE B 1 241 ? -6.188 -7.41 -5.871 1 92.19 241 ILE B C 1
ATOM 3888 O O . ILE B 1 241 ? -7.242 -7.34 -5.234 1 92.19 241 ILE B O 1
ATOM 3892 N N . SER B 1 242 ? -5.922 -8.32 -6.746 1 94.31 242 SER B N 1
ATOM 3893 C CA . SER B 1 242 ? -6.879 -9.383 -7.02 1 94.31 242 SER B CA 1
ATOM 3894 C C . SER B 1 242 ? -7.164 -10.203 -5.766 1 94.31 242 SER B C 1
ATOM 3896 O O . SER B 1 242 ? -8.312 -10.586 -5.516 1 94.31 242 SER B O 1
ATOM 3898 N N . SER B 1 243 ? -6.129 -10.484 -5.039 1 94.12 243 SER B N 1
ATOM 3899 C CA . SER B 1 243 ? -6.289 -11.234 -3.795 1 94.12 243 SER B CA 1
ATOM 3900 C C . SER B 1 243 ? -7.148 -10.461 -2.795 1 94.12 243 SER B C 1
ATOM 3902 O O . SER B 1 243 ? -8.031 -11.039 -2.152 1 94.12 243 SER B O 1
ATOM 3904 N N . GLU B 1 244 ? -6.941 -9.188 -2.67 1 93.31 244 GLU B N 1
ATOM 3905 C CA . GLU B 1 244 ? -7.734 -8.359 -1.77 1 93.31 244 GLU B CA 1
ATOM 3906 C C . GLU B 1 244 ? -9.195 -8.32 -2.193 1 93.31 244 GLU B C 1
ATOM 3908 O O . GLU B 1 244 ? -10.094 -8.398 -1.352 1 93.31 244 GLU B O 1
ATOM 3913 N N . ALA B 1 245 ? -9.336 -8.148 -3.461 1 95.44 245 ALA B N 1
ATOM 3914 C CA . ALA B 1 245 ? -10.703 -8.156 -3.98 1 95.44 245 ALA B CA 1
ATOM 3915 C C . ALA B 1 245 ? -11.406 -9.477 -3.668 1 95.44 245 ALA B C 1
ATOM 3917 O O . ALA B 1 245 ? -12.547 -9.484 -3.211 1 95.44 245 ALA B O 1
ATOM 3918 N N . SER B 1 246 ? -10.695 -10.586 -3.936 1 95.12 246 SER B N 1
ATOM 3919 C CA . SER B 1 246 ? -11.25 -11.906 -3.639 1 95.12 246 SER B CA 1
ATOM 3920 C C . SER B 1 246 ? -11.617 -12.031 -2.164 1 95.12 246 SER B C 1
ATOM 3922 O O . SER B 1 246 ? -12.656 -12.594 -1.822 1 95.12 246 SER B O 1
ATOM 3924 N N . HIS B 1 247 ? -10.812 -11.5 -1.335 1 93.19 247 HIS B N 1
ATOM 3925 C CA . HIS B 1 247 ? -11.078 -11.516 0.1 1 93.19 247 HIS B CA 1
ATOM 3926 C C . HIS B 1 247 ? -12.375 -10.789 0.427 1 93.19 247 HIS B C 1
ATOM 3928 O O . HIS B 1 247 ? -13.172 -11.266 1.239 1 93.19 247 HIS B O 1
ATOM 3934 N N . GLU B 1 248 ? -12.555 -9.688 -0.156 1 94.62 248 GLU B N 1
ATOM 3935 C CA . GLU B 1 248 ? -13.766 -8.906 0.082 1 94.62 248 GLU B CA 1
ATOM 3936 C C . GLU B 1 248 ? -15.008 -9.648 -0.421 1 94.62 248 GLU B C 1
ATOM 3938 O O . GLU B 1 248 ? -16.062 -9.625 0.224 1 94.62 248 GLU B O 1
ATOM 3943 N N . TYR B 1 249 ? -14.859 -10.312 -1.611 1 95.69 249 TYR B N 1
ATOM 3944 C CA . TYR B 1 249 ? -15.984 -11.102 -2.111 1 95.69 249 TYR B CA 1
ATOM 3945 C C . TYR B 1 249 ? -16.328 -12.242 -1.152 1 95.69 249 TYR B C 1
ATOM 3947 O O . TYR B 1 249 ? -17.5 -12.516 -0.898 1 95.69 249 TYR B O 1
ATOM 3955 N N . LEU B 1 250 ? -15.336 -12.891 -0.627 1 93.12 250 LEU B N 1
ATOM 3956 C CA . LEU B 1 250 ? -15.555 -13.945 0.352 1 93.12 250 LEU B CA 1
ATOM 3957 C C . LEU B 1 250 ? -16.219 -13.398 1.607 1 93.12 250 LEU B C 1
ATOM 3959 O O . LEU B 1 250 ? -17.094 -14.047 2.188 1 93.12 250 LEU B O 1
ATOM 3963 N N . GLY B 1 251 ? -15.766 -12.188 2.004 1 91.81 251 GLY B N 1
ATOM 3964 C CA . GLY B 1 251 ? -16.406 -11.539 3.137 1 91.81 251 GLY B CA 1
ATOM 3965 C C . GLY B 1 251 ? -17.875 -11.219 2.895 1 91.81 251 GLY B C 1
ATOM 3966 O O . GLY B 1 251 ? -18.703 -11.422 3.775 1 91.81 251 GLY B O 1
ATOM 3967 N N . LEU B 1 252 ? -18.188 -10.742 1.744 1 94.06 252 LEU B N 1
ATOM 3968 C CA . LEU B 1 252 ? -19.562 -10.438 1.387 1 94.06 252 LEU B CA 1
ATOM 3969 C C . LEU B 1 252 ? -20.406 -11.711 1.317 1 94.06 252 LEU B C 1
ATOM 3971 O O . LEU B 1 252 ? -21.578 -11.719 1.716 1 94.06 252 LEU B O 1
ATOM 3975 N N . LEU B 1 253 ? -19.766 -12.781 0.791 1 92.19 253 LEU B N 1
ATOM 3976 C CA . LEU B 1 253 ? -20.453 -14.07 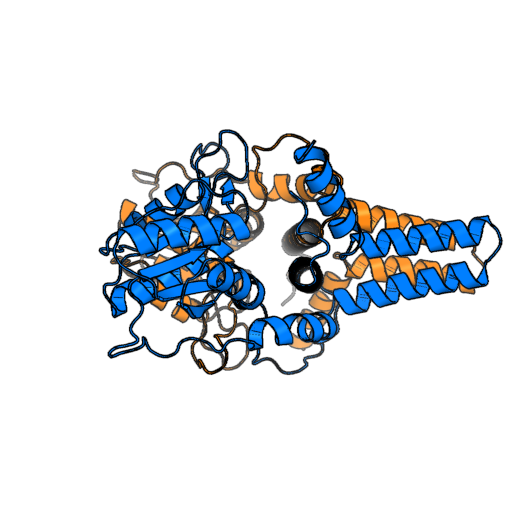0.756 1 92.19 253 LEU B CA 1
ATOM 3977 C C . LEU B 1 253 ? -20.781 -14.547 2.166 1 92.19 253 LEU B C 1
ATOM 3979 O O . LEU B 1 253 ? -21.875 -15.062 2.412 1 92.19 253 LEU B O 1
ATOM 3983 N N . TRP B 1 254 ? -19.844 -14.359 3.008 1 87.69 254 TRP B N 1
ATOM 3984 C CA . TRP B 1 254 ? -20.062 -14.742 4.398 1 87.69 254 TRP B CA 1
ATOM 3985 C C . TRP B 1 254 ? -21.219 -13.953 5.008 1 87.69 254 TRP B C 1
ATOM 3987 O O . TRP B 1 254 ? -22.047 -14.516 5.719 1 87.69 254 TRP B O 1
ATOM 3997 N N . LEU B 1 255 ? -21.312 -12.688 4.766 1 90 255 LEU B N 1
ATOM 3998 C CA . LEU B 1 255 ? -22.406 -11.844 5.234 1 90 255 LEU B CA 1
ATOM 3999 C C . LEU B 1 255 ? -23.734 -12.328 4.68 1 90 255 LEU B C 1
ATOM 4001 O O . LEU B 1 255 ? -24.734 -12.367 5.406 1 90 255 LEU B O 1
ATOM 4005 N N . TRP B 1 256 ? -23.688 -12.664 3.447 1 89.88 256 TRP B N 1
ATOM 4006 C CA . TRP B 1 256 ? -24.891 -13.172 2.795 1 89.88 256 TRP B CA 1
ATOM 4007 C C . TRP B 1 256 ? -25.359 -14.469 3.439 1 89.88 256 TRP B C 1
ATOM 4009 O O . TRP B 1 256 ? -26.562 -14.656 3.689 1 89.88 256 TRP B O 1
ATOM 4019 N N . ILE B 1 257 ? -24.438 -15.344 3.748 1 88.62 257 ILE B N 1
ATOM 4020 C CA . ILE B 1 257 ? -24.75 -16.625 4.371 1 88.62 257 ILE B CA 1
ATOM 4021 C C . ILE B 1 257 ? -25.328 -16.391 5.762 1 88.62 257 ILE B C 1
ATOM 4023 O O . ILE B 1 257 ? -26.297 -17.047 6.152 1 88.62 257 ILE B O 1
ATOM 4027 N N . GLN B 1 258 ? -24.797 -15.422 6.488 1 84.62 258 GLN B N 1
ATOM 4028 C CA . GLN B 1 258 ? -25.297 -15.086 7.82 1 84.62 258 GLN B CA 1
ATOM 4029 C C . GLN B 1 258 ? -26.719 -14.555 7.754 1 84.62 258 GLN B C 1
ATOM 4031 O O . GLN B 1 258 ? -27.531 -14.844 8.633 1 84.62 258 GLN B O 1
ATOM 4036 N N . GLU B 1 259 ? -27 -13.844 6.758 1 84.81 259 GLU B N 1
ATOM 4037 C CA . GLU B 1 259 ? -28.328 -13.266 6.59 1 84.81 259 GLU B CA 1
ATOM 4038 C C . GLU B 1 259 ? -29.359 -14.336 6.266 1 84.81 259 GLU B C 1
ATOM 4040 O O . GLU B 1 259 ? -30.547 -14.164 6.551 1 84.81 259 GLU B O 1
ATOM 4045 N N . GLN B 1 260 ? -28.922 -15.406 5.559 1 80.62 260 GLN B N 1
ATOM 4046 C CA . GLN B 1 260 ? -29.844 -16.5 5.246 1 80.62 260 GLN B CA 1
ATOM 4047 C C . GLN B 1 260 ? -30.094 -17.375 6.473 1 80.62 260 GLN B C 1
ATOM 4049 O O . GLN B 1 260 ? -30.953 -18.25 6.449 1 80.62 260 GLN B O 1
ATOM 4054 N N . GLY B 1 261 ? -29.734 -17.031 7.641 1 66.69 261 GLY B N 1
ATOM 4055 C CA . GLY B 1 261 ? -30.016 -17.75 8.875 1 66.69 261 GLY B CA 1
ATOM 4056 C C . GLY B 1 261 ? -29.031 -18.875 9.133 1 66.69 261 GLY B C 1
ATOM 4057 O O . GLY B 1 261 ? -29.234 -19.672 10.062 1 66.69 261 GLY B O 1
ATOM 4058 N N . VAL B 1 262 ? -28.266 -19.25 8.305 1 54.47 262 VAL B N 1
ATOM 4059 C CA . VAL B 1 262 ? -27.406 -20.406 8.484 1 54.47 262 VAL B CA 1
ATOM 4060 C C . VAL B 1 262 ? -26.297 -20.094 9.477 1 54.47 262 VAL B C 1
ATOM 4062 O O . VAL B 1 262 ? -25.859 -20.969 10.227 1 54.47 262 VAL B O 1
ATOM 4065 N N . GLY B 1 263 ? -25.781 -18.969 9.703 1 51.62 263 GLY B N 1
ATOM 4066 C CA . GLY B 1 263 ? -24.703 -18.609 10.617 1 51.62 263 GLY B CA 1
ATOM 4067 C C . GLY B 1 263 ? -25.203 -18.062 11.938 1 51.62 263 GLY B C 1
ATOM 4068 O O . GLY B 1 263 ? -24.422 -17.594 12.758 1 51.62 263 GLY B O 1
ATOM 4069 N N . GLY B 1 264 ? -26.531 -17.875 11.992 1 42.75 264 GLY B N 1
ATOM 4070 C CA . GLY B 1 264 ? -27.172 -17.281 13.164 1 42.75 264 GLY B CA 1
ATOM 4071 C C . GLY B 1 264 ? -27.047 -18.141 14.406 1 42.75 264 GLY B C 1
ATOM 4072 O O . GLY B 1 264 ? -27.812 -17.984 15.359 1 42.75 264 GLY B O 1
ATOM 4073 N N . GLY B 1 265 ? -26.562 -19.422 14.391 1 35.72 265 GLY B N 1
ATOM 4074 C CA . GLY B 1 265 ? -26.812 -20.062 15.68 1 35.72 265 GLY B CA 1
ATOM 4075 C C . GLY B 1 265 ? -26.438 -19.172 16.859 1 35.72 265 GLY B C 1
ATOM 4076 O O . GLY B 1 265 ? -27.297 -18.781 17.641 1 35.72 265 GLY B O 1
ATOM 4077 N N . HIS B 1 266 ? -25.312 -19.344 17.703 1 29.84 266 HIS B N 1
ATOM 4078 C CA . HIS B 1 266 ? -25.188 -18.812 19.047 1 29.84 266 HIS B CA 1
ATOM 4079 C C . HIS B 1 266 ? -24.891 -17.312 19.031 1 29.84 266 HIS B C 1
ATOM 4081 O O . HIS B 1 266 ? -24.172 -16.828 18.156 1 29.84 266 HIS B O 1
#